Protein AF-A0A0V0YA41-F1 (afdb_monomer_lite)

Radius of gyration: 47.02 Å; chains: 1; bounding box: 119×100×136 Å

Secondary structure (DSSP, 8-state):
----SSHHHHHHHHHHHHHHHHH---HHHHHHHHHHHHHHHHHHHHHHHHHHHHHHHHHHHHHHT---GGGGHHHHHHHHHHHHHHHHHHHHHTT--TT--S-------HHHHHHHHHHHHHHHHHHHHHHHHHHHHHHHHHHHHHHHHHHHHHHHHHHHHHHHHHHHHHHHHHHHHHHHHHHHHHHHHHHHHHHHHHHHHHHHHHHHHHHHHHHHHHHHHHHHTT-HHHHHHHHHHHHHHHHHHHHHHHHHHHHHHTS-GGGHHHHHHHHHHHHHHHHHHHHHHHHHHHHTTTTTS--SSSGGGSS-S-GGGS-HHHHHHHHHHHHHHHHHTT--SS-S-----S-HHHHHHHHTTPPTT-B-S--EEEEEEEEEEEESSTTEEEEEEEETTEEEEEEEEGGG-TT-HHHHHHHHHH--TT-EEEEEEEEEE-TT--EEEEEEEEEEEE---SPPPPTTT-S--HHHHHHTHHHHHHH-HHHHHHHHHHHHHHHHHHHHHHHTTPEE----SEESS--SSSSPPPEEEEGGGTEEEEE-S-SHHHHHHHHHTT-SEEEEEEEEE--S---SS--SEEEEEEEEETT--HHHHHHHHHHHHHHHHHHHHSSSEEEE-TT-TTSPPEEEE-PSSPPP--HHHHHHHHHTSPPP-TTTS---S------

pLDDT: mean 74.36, std 21.96, range [25.69, 98.69]

Sequence (667 aa):
MDYCSVDFKIQITLGRLADEKLKIGNRESLNELLCQKIRALRQENVKLKLQLEEAEEQIEQLKKEKFDLQSLTPFRKVTGQLIRENLDLRKELMGITPENRQTSAPLKCCQCVQFMKQKDRQALYYAKKLAEAKRRESEYELALNCTRAEAQDLQTKLNEMEANYVKKMECIKNRASVLENRNKRMERFRQLSIKGIETDIGFLRNKLFEIEKRSINELSRLISESNKGIAEKELARLNDECENVSKDIAKLKELNSRIPIDFKHAARNALKRQLKLEKKLKEKAEKAEISAAHSALATVENDKKNLKKADDAVDPTEYYSLRLAAVKQLRENGFEPYPHKFEVTISLTDFIEKYNSVKCEEVSNETVCVAGRIHSKREAGQKLIFYDLRAEGTRLQIMANGKFYKKGEAEFLRINESVRRGDIVGCTGHPSRTKKGELSIIPTEMVLLTPCLHMLPHLHYGLKNQETRYRMRYLDLIINNNVRSIFIRRAQILNYIRKYLDSIGFLEVETPMMNMIPGGATAKPFVTHHNELDRDLYMRVAPELYLKMLIVGGIDRVYEIGRNFRNEGIDLTHNPEFTMCEFYMAYADYNDLMKITEDLLSGMVKHLFGSYLVTYHPNGPEGEAVTIDFTPPYRKISMYFELEKKLNVKLPPPKELKIGAFLTIYV

InterPro domains:
  IPR004364 Aminoacyl-tRNA synthetase, class II (D/K/N) [PF00152] (465-645)
  IPR004365 OB-fold nucleic acid binding domain, AA-tRNA synthetase-type [PF01336] (368-449)
  IPR006195 Aminoacyl-tRNA synthetase, class II [PS50862] (493-661)
  IPR012340 Nucleic acid-binding, OB-fold [G3DSA:2.40.50.140] (308-460)
  IPR012340 Nucleic acid-binding, OB-fold [SSF50249] (314-457)
  IPR018149 Lysyl-tRNA synthetase, class II, C-terminal [PR00982] (502-512)
  IPR018149 Lysyl-tRNA synthetase, class II, C-terminal [PR00982] (518-534)
  IPR018149 Lysyl-tRNA synthetase, class II, C-terminal [PR00982] (547-560)
  IPR018149 Lysyl-tRNA synthetase, class II, C-terminal [PR00982] (565-582)
  IPR044136 Lysine-tRNA ligase, class II, N-terminal [cd04322] (367-477)
  IPR045864 Class II Aminoacyl-tRNA synthetase/Biotinyl protein ligase (BPL) and lipoyl protein ligase (LPL) [G3DSA:3.30.930.10] (461-661)
  IPR045864 Class II Aminoacyl-tRNA synthetase/Biotinyl protein ligase (BPL) and lipoyl protein ligase (LPL) [SSF55681] (465-652)

Organism: Trichinella pseudospiralis (NCBI:txid6337)

Foldseek 3Di:
DDPDDPVPVVVVVVVVVVVVCVVDVDPVVVVVVVVVVVVVLVVVLVVLVVVLVVLVVVLVVLVVVQDDVVVCVVLVVLLVVLVVVLVVLVCVQVVDDPPDPDDDDRPPDVVSVVVSVVSVVVSVVSVVVVVVVVVVNVVSVVVSVVSVVVSVVSVVVSVVSVVVVVVVVVVVVVVVVVVVVVVVVVVVVVVVVVVVLVVVLVVLVVVLVVLVVCLVVVLVVCVVVPPPVVNVVVNVVSVVVNVVSVVVSVVSVVVVVPDDPVPVVCPVVVVVVVVVVVVVVVVVVVVVVVVVVVVPDDPDPPPPPPPPDDPPVDDQVRLLVVLVVLQVVCVVVVHHLADPDDDFPDEPVVVCVVCVPADEQDWDPDKGKYKAFFADWADPDLFWIWTWGDDPLDTAIATEGQVLAQVGNVLSNVVSVSDDHGFIKMFIAIWHAYNVRGTHGYGNDMGGNHDDSGDQDDLVVFPDDPVCCVVPVVSNVSRPSVVVVVVVLVVLLVVLVVVLLVVVPADEDDDDQWALDEDDDDAAWDWDADVVVRDITTGHQDCVVVQVVVVVVVRQKYKYFDKHAGPDDDDPPDDRIDTDIDMHHPPDDVVVVLVSCLCSQQVSCCVSPVAQWDWDAPPDPVHDIDIDGSHDDDDDDDPQVVVCVVVVHHDDPPVPPPPPPPPDDDD

Structure (mmCIF, N/CA/C/O backbone):
data_AF-A0A0V0YA41-F1
#
_entry.id   AF-A0A0V0YA41-F1
#
loop_
_atom_site.group_PDB
_atom_site.id
_atom_site.type_symbol
_atom_site.label_atom_id
_atom_site.label_alt_id
_atom_site.label_comp_id
_atom_site.label_asym_id
_atom_site.label_entity_id
_atom_site.label_seq_id
_atom_site.pdbx_PDB_ins_code
_atom_site.Cartn_x
_atom_site.Cartn_y
_atom_site.Cartn_z
_atom_site.occupancy
_atom_site.B_iso_or_equiv
_atom_site.auth_seq_id
_atom_site.auth_comp_id
_atom_site.auth_asym_id
_atom_site.auth_atom_id
_atom_site.pdbx_PDB_model_num
ATOM 1 N N . MET A 1 1 ? 41.100 51.925 28.794 1.00 34.69 1 MET A N 1
ATOM 2 C CA . MET A 1 1 ? 40.468 51.903 27.461 1.00 34.69 1 MET A CA 1
ATOM 3 C C . MET A 1 1 ? 40.466 50.437 27.055 1.00 34.69 1 MET A C 1
ATOM 5 O O . MET A 1 1 ? 41.544 49.900 26.892 1.00 34.69 1 MET A O 1
ATOM 9 N N . ASP A 1 2 ? 39.397 49.651 27.130 1.00 26.72 2 ASP A N 1
ATOM 10 C CA . ASP A 1 2 ? 37.971 49.950 27.050 1.00 26.72 2 ASP A CA 1
ATOM 11 C C . ASP A 1 2 ? 37.170 49.038 27.990 1.00 26.72 2 ASP A C 1
ATOM 13 O O . ASP A 1 2 ? 37.201 47.818 27.874 1.00 26.72 2 ASP A O 1
ATOM 17 N N . TYR A 1 3 ? 36.431 49.651 28.914 1.00 25.69 3 TYR A N 1
ATOM 18 C CA . TYR A 1 3 ? 35.472 49.006 29.822 1.00 25.69 3 TYR A CA 1
ATOM 19 C C . TYR A 1 3 ? 34.038 49.439 29.460 1.00 25.69 3 TYR A C 1
ATOM 21 O O . TYR A 1 3 ? 33.232 49.737 30.330 1.00 25.69 3 TYR A O 1
ATOM 29 N N . CYS A 1 4 ? 33.727 49.545 28.159 1.00 26.52 4 CYS A N 1
ATOM 30 C CA . CYS A 1 4 ? 32.468 50.151 27.698 1.00 26.52 4 CYS A CA 1
ATOM 31 C C . CYS A 1 4 ? 31.662 49.325 26.673 1.00 26.52 4 CYS A C 1
ATOM 33 O O . CYS A 1 4 ? 30.654 49.806 26.167 1.00 26.52 4 CYS A O 1
ATOM 35 N N . SER A 1 5 ? 32.035 48.076 26.356 1.00 29.47 5 SER A N 1
ATOM 36 C CA . SER A 1 5 ? 31.323 47.283 25.327 1.00 29.47 5 SER A CA 1
ATOM 37 C C . SER A 1 5 ? 30.515 46.082 25.846 1.00 29.47 5 SER A C 1
ATOM 39 O O . SER A 1 5 ? 29.786 45.462 25.069 1.00 29.47 5 SER A O 1
ATOM 41 N N . VAL A 1 6 ? 30.557 45.779 27.151 1.00 29.59 6 VAL A N 1
ATOM 42 C CA . VAL A 1 6 ? 29.780 44.672 27.758 1.00 29.59 6 VAL A CA 1
ATOM 43 C C . VAL A 1 6 ? 28.449 45.148 28.365 1.00 29.59 6 VAL A C 1
ATOM 45 O O . VAL A 1 6 ? 27.491 44.375 28.420 1.00 29.59 6 VAL A O 1
ATOM 48 N N . ASP A 1 7 ? 28.314 46.435 28.692 1.00 29.77 7 ASP A N 1
ATOM 49 C CA . ASP A 1 7 ? 27.080 46.975 29.283 1.00 29.77 7 ASP A CA 1
ATOM 50 C C . ASP A 1 7 ? 25.951 47.221 28.267 1.00 29.77 7 ASP A C 1
ATOM 52 O O . ASP A 1 7 ? 24.771 47.138 28.614 1.00 29.77 7 ASP A O 1
ATOM 56 N N . PHE A 1 8 ? 26.265 47.406 26.979 1.00 27.91 8 PHE A N 1
ATOM 57 C CA . PHE A 1 8 ? 25.248 47.762 25.981 1.00 27.91 8 PHE A CA 1
ATOM 58 C C . PHE A 1 8 ? 24.408 46.559 25.501 1.00 27.91 8 PHE A C 1
ATOM 60 O O . PHE A 1 8 ? 23.205 46.679 25.273 1.00 27.91 8 PHE A O 1
ATOM 67 N N . LYS A 1 9 ? 24.987 45.348 25.423 1.00 33.09 9 LYS A N 1
ATOM 68 C CA . LYS A 1 9 ? 24.228 44.121 25.080 1.00 33.09 9 LYS A CA 1
ATOM 69 C C . LYS A 1 9 ? 23.417 43.575 26.261 1.00 33.09 9 LYS A C 1
ATOM 71 O O . LYS A 1 9 ? 22.343 43.002 26.055 1.00 33.09 9 LYS A O 1
ATOM 76 N N . ILE A 1 10 ? 23.876 43.798 27.493 1.00 33.25 10 ILE A N 1
ATOM 77 C CA . ILE A 1 10 ? 23.133 43.436 28.705 1.00 33.25 10 ILE A CA 1
ATOM 78 C C . ILE A 1 10 ? 21.954 44.401 28.913 1.00 33.25 10 ILE A C 1
ATOM 80 O O . ILE A 1 10 ? 20.855 43.935 29.210 1.00 33.25 10 ILE A O 1
ATOM 84 N N . GLN A 1 11 ? 22.103 45.701 28.624 1.00 31.00 11 GLN A N 1
ATOM 85 C CA . GLN A 1 11 ? 20.981 46.651 28.658 1.00 31.00 11 GLN A CA 1
ATOM 86 C C . GLN A 1 11 ? 19.920 46.399 27.574 1.00 31.00 11 GLN A C 1
ATOM 88 O O . GLN A 1 11 ? 18.734 46.483 27.879 1.00 31.00 11 GLN A O 1
ATOM 93 N N . ILE A 1 12 ? 20.291 45.995 26.352 1.00 34.47 12 ILE A N 1
ATOM 94 C CA . ILE A 1 12 ? 19.308 45.677 25.292 1.00 34.47 12 ILE A CA 1
ATOM 95 C C . ILE A 1 12 ? 18.515 44.392 25.611 1.00 34.47 12 ILE A C 1
ATOM 97 O O . ILE A 1 12 ? 17.331 44.282 25.283 1.00 34.47 12 ILE A O 1
ATOM 101 N N . THR A 1 13 ? 19.126 43.433 26.317 1.00 36.47 13 THR A N 1
ATOM 102 C CA . THR A 1 13 ? 18.449 42.193 26.745 1.00 36.47 13 THR A CA 1
ATOM 103 C C . THR A 1 13 ? 17.609 42.404 28.015 1.00 36.47 13 THR A C 1
ATOM 105 O O . THR A 1 13 ? 16.529 41.827 28.148 1.00 36.47 13 THR A O 1
ATOM 108 N N . LEU A 1 14 ? 18.057 43.275 28.929 1.00 33.66 14 LEU A N 1
ATOM 109 C CA . LEU A 1 14 ? 17.299 43.688 30.117 1.00 33.66 14 LEU A CA 1
ATOM 110 C C . LEU A 1 14 ? 16.127 44.618 29.771 1.00 33.66 14 LEU A C 1
ATOM 112 O O . LEU A 1 14 ? 15.085 44.507 30.411 1.00 33.66 14 LEU A O 1
ATOM 116 N N . GLY A 1 15 ? 16.255 45.458 28.739 1.00 30.28 15 GLY A N 1
ATOM 117 C CA . GLY A 1 15 ? 15.174 46.295 28.210 1.00 30.28 15 GLY A CA 1
ATOM 118 C C . GLY A 1 15 ? 14.044 45.466 27.597 1.00 30.28 15 GLY A C 1
ATOM 119 O O . GLY A 1 15 ? 12.889 45.644 27.966 1.00 30.28 15 GLY A O 1
ATOM 120 N N . ARG A 1 16 ? 14.368 44.453 26.779 1.00 35.66 16 ARG A N 1
ATOM 121 C CA . ARG A 1 16 ? 13.353 43.560 26.182 1.00 35.66 16 ARG A CA 1
ATOM 122 C C . ARG A 1 16 ? 12.605 42.697 27.209 1.00 35.66 16 ARG A C 1
ATOM 124 O O . ARG A 1 16 ? 11.413 42.463 27.047 1.00 35.66 16 ARG A O 1
ATOM 131 N N . LEU A 1 17 ? 13.265 42.269 28.290 1.00 36.50 17 LEU A N 1
ATOM 132 C CA . LEU A 1 17 ? 12.622 41.533 29.394 1.00 36.50 17 LEU A CA 1
ATOM 133 C C . LEU A 1 17 ? 11.862 42.447 30.374 1.00 36.50 17 LEU A C 1
ATOM 135 O O . LEU A 1 17 ? 10.937 41.990 31.050 1.00 36.50 17 LEU A O 1
ATOM 139 N N . ALA A 1 18 ? 12.239 43.725 30.478 1.00 33.41 18 ALA A N 1
ATOM 140 C CA . ALA A 1 18 ? 11.488 44.727 31.232 1.00 33.41 18 ALA A CA 1
ATOM 141 C C . ALA A 1 18 ? 10.208 45.150 30.486 1.00 33.41 18 ALA A C 1
ATOM 143 O O . ALA A 1 18 ? 9.159 45.268 31.122 1.00 33.41 18 ALA A O 1
ATOM 144 N N . ASP A 1 19 ? 10.262 45.249 29.154 1.00 32.47 19 ASP A N 1
ATOM 145 C CA . ASP A 1 19 ? 9.094 45.498 28.299 1.00 32.47 19 ASP A CA 1
ATOM 146 C C . ASP A 1 19 ? 8.100 44.321 28.303 1.00 32.47 19 ASP A C 1
ATOM 148 O O . ASP A 1 19 ? 6.885 44.532 28.311 1.00 32.47 19 ASP A O 1
ATOM 152 N N . GLU A 1 20 ? 8.573 43.072 28.399 1.00 36.75 20 GLU A N 1
ATOM 153 C CA . GLU A 1 20 ? 7.692 41.907 28.604 1.00 36.75 20 GLU A CA 1
ATOM 154 C C . GLU A 1 20 ? 7.075 41.865 30.012 1.00 36.75 20 GLU A C 1
ATOM 156 O O . GLU A 1 20 ? 5.927 41.449 30.174 1.00 36.75 20 GLU A O 1
ATOM 161 N N . LYS A 1 21 ? 7.778 42.366 31.036 1.00 35.78 21 LYS A N 1
ATOM 162 C CA . LYS A 1 21 ? 7.230 42.513 32.397 1.00 35.78 21 LYS A CA 1
ATOM 163 C C . LYS A 1 21 ? 6.128 43.566 32.498 1.00 35.78 21 LYS A C 1
ATOM 165 O O . LYS A 1 21 ? 5.247 43.420 33.342 1.00 35.78 21 LYS A O 1
ATOM 170 N N . LEU A 1 22 ? 6.169 44.603 31.662 1.00 35.28 22 LEU A N 1
ATOM 171 C CA . LEU A 1 22 ? 5.091 45.590 31.548 1.00 35.28 22 LEU A CA 1
ATOM 172 C C . LEU A 1 22 ? 3.877 45.044 30.779 1.00 35.28 22 LEU A C 1
ATOM 174 O O . LEU A 1 22 ? 2.772 45.544 30.973 1.00 35.28 22 LEU A O 1
ATOM 178 N N . LYS A 1 23 ? 4.048 43.990 29.969 1.00 39.25 23 LYS A N 1
ATOM 179 C CA . LYS A 1 23 ? 2.952 43.338 29.231 1.00 39.25 23 LYS A CA 1
ATOM 180 C C . LYS A 1 23 ? 2.323 42.139 29.937 1.00 39.25 23 LYS A C 1
ATOM 182 O O . LYS A 1 23 ? 1.181 41.811 29.631 1.00 39.25 23 LYS A O 1
ATOM 187 N N . ILE A 1 24 ? 3.009 41.491 30.878 1.00 39.09 24 ILE A N 1
ATOM 188 C CA . ILE A 1 24 ? 2.498 40.271 31.516 1.00 39.09 24 ILE A CA 1
ATOM 189 C C . ILE A 1 24 ? 2.469 40.444 33.035 1.00 39.09 24 ILE A C 1
ATOM 191 O O . ILE A 1 24 ? 3.387 40.077 33.767 1.00 39.09 24 ILE A O 1
ATOM 195 N N . GLY A 1 25 ? 1.370 41.022 33.519 1.00 33.28 25 GLY A N 1
ATOM 196 C CA . GLY A 1 25 ? 1.128 41.349 34.925 1.00 33.28 25 GLY A CA 1
ATOM 197 C C . GLY A 1 25 ? 0.886 40.158 35.861 1.00 33.28 25 GLY A C 1
ATOM 198 O O . GLY A 1 25 ? 0.165 40.327 36.840 1.00 33.28 25 GLY A O 1
ATOM 199 N N . ASN A 1 26 ? 1.437 38.961 35.604 1.00 40.50 26 ASN A N 1
ATOM 200 C CA . ASN A 1 26 ? 1.120 37.787 36.424 1.00 40.50 26 ASN A CA 1
ATOM 201 C C . ASN A 1 26 ? 2.298 36.824 36.684 1.00 40.50 26 ASN A C 1
ATOM 203 O O . ASN A 1 26 ? 3.020 36.424 35.769 1.00 40.50 26 ASN A O 1
ATOM 207 N N . ARG A 1 27 ? 2.460 36.425 37.959 1.00 41.03 27 ARG A N 1
ATOM 208 C CA . ARG A 1 27 ? 3.535 35.563 38.515 1.00 41.03 27 ARG A CA 1
ATOM 209 C C . ARG A 1 27 ? 3.571 34.159 37.890 1.00 41.03 27 ARG A C 1
ATOM 211 O O . ARG A 1 27 ? 4.631 33.538 37.861 1.00 41.03 27 ARG A O 1
ATOM 218 N N . GLU A 1 28 ? 2.430 33.682 37.399 1.00 39.75 28 GLU A N 1
ATOM 219 C CA . GLU A 1 28 ? 2.264 32.365 36.770 1.00 39.75 28 GLU A CA 1
ATOM 220 C C . GLU A 1 28 ? 2.988 32.272 35.416 1.00 39.75 28 GLU A C 1
ATOM 222 O O . GLU A 1 28 ? 3.655 31.274 35.150 1.00 39.75 28 GLU A O 1
ATOM 227 N N . SER A 1 29 ? 3.002 33.357 34.634 1.00 44.31 29 SER A N 1
ATOM 228 C CA . SER A 1 29 ? 3.603 33.386 33.289 1.00 44.31 29 SER A CA 1
ATOM 229 C C . SER A 1 29 ? 5.130 33.214 33.272 1.00 44.31 29 SER A C 1
ATOM 231 O O . SER A 1 29 ? 5.690 32.596 32.368 1.00 44.31 29 SER A O 1
ATOM 233 N N . LEU A 1 30 ? 5.830 33.724 34.294 1.00 42.25 30 LEU A N 1
ATOM 234 C CA . LEU A 1 30 ? 7.291 33.650 34.377 1.00 42.25 30 LEU A CA 1
ATOM 235 C C . LEU A 1 30 ? 7.763 32.244 34.772 1.00 42.25 30 LEU A C 1
ATOM 237 O O . LEU A 1 30 ? 8.786 31.773 34.275 1.00 42.25 30 LEU A O 1
ATOM 241 N N . ASN A 1 31 ? 7.015 31.570 35.651 1.00 45.62 31 ASN A N 1
ATOM 242 C CA . ASN A 1 31 ? 7.282 30.181 36.024 1.00 45.62 31 ASN A CA 1
ATOM 243 C C . ASN A 1 31 ? 7.004 29.239 34.850 1.00 45.62 31 ASN A C 1
ATOM 245 O O . ASN A 1 31 ? 7.781 28.317 34.612 1.00 45.62 31 ASN A O 1
ATOM 249 N N . GLU A 1 32 ? 5.956 29.508 34.074 1.00 47.25 32 GLU A N 1
ATOM 250 C CA . GLU A 1 32 ? 5.612 28.731 32.886 1.00 47.25 32 GLU A CA 1
ATOM 251 C C . GLU A 1 32 ? 6.682 28.854 31.787 1.00 47.25 32 GLU A C 1
ATOM 253 O O . GLU A 1 32 ? 7.162 27.840 31.273 1.00 47.25 32 GLU A O 1
ATOM 258 N N . LEU A 1 33 ? 7.174 30.071 31.525 1.00 47.62 33 LEU A N 1
ATOM 259 C CA . LEU A 1 33 ? 8.280 30.317 30.593 1.00 47.62 33 LEU A CA 1
ATOM 260 C C . LEU A 1 33 ? 9.597 29.655 31.049 1.00 47.62 33 LEU A C 1
ATOM 262 O O . LEU A 1 33 ? 10.365 29.137 30.232 1.00 47.62 33 LEU A O 1
ATOM 266 N N . LEU A 1 34 ? 9.869 29.643 32.359 1.00 46.78 34 LEU A N 1
ATOM 267 C CA . LEU A 1 34 ? 11.039 28.971 32.932 1.00 46.78 34 LEU A CA 1
ATOM 268 C C . LEU A 1 34 ? 10.929 27.443 32.790 1.00 46.78 34 LEU A C 1
ATOM 270 O O . LEU A 1 34 ? 11.893 26.790 32.385 1.00 46.78 34 LEU A O 1
ATOM 274 N N . CYS A 1 35 ? 9.751 26.875 33.060 1.00 47.72 35 CYS A N 1
ATOM 275 C CA . CYS A 1 35 ? 9.469 25.452 32.880 1.00 47.72 35 CYS A CA 1
ATOM 276 C C . CYS A 1 35 ? 9.589 25.018 31.413 1.00 47.72 35 CYS A C 1
ATOM 278 O O . CYS A 1 35 ? 10.159 23.961 31.145 1.00 47.72 35 CYS A O 1
ATOM 280 N N . GLN A 1 36 ? 9.127 25.835 30.462 1.00 50.91 36 GLN A N 1
ATOM 281 C CA . GLN A 1 36 ? 9.287 25.577 29.026 1.00 50.91 36 GLN A CA 1
ATOM 282 C C . GLN A 1 36 ? 10.766 25.546 28.610 1.00 50.91 36 GLN A C 1
ATOM 284 O O . GLN A 1 36 ? 11.199 24.600 27.952 1.00 50.91 36 GLN A O 1
ATOM 289 N N . LYS A 1 37 ? 11.578 26.512 29.065 1.00 48.31 37 LYS A N 1
ATOM 290 C CA . LYS A 1 37 ? 13.025 26.533 28.777 1.00 48.31 37 LYS A CA 1
ATOM 291 C C . LYS A 1 37 ? 13.777 25.355 29.407 1.00 48.31 37 LYS A C 1
ATOM 293 O O . LYS A 1 37 ? 14.684 24.814 28.783 1.00 48.31 37 LYS A O 1
ATOM 298 N N . ILE A 1 38 ? 13.393 24.925 30.613 1.00 48.25 38 ILE A N 1
ATOM 299 C CA . ILE A 1 38 ? 13.968 23.734 31.267 1.00 48.25 38 ILE A CA 1
ATOM 300 C C . ILE A 1 38 ? 13.606 22.452 30.500 1.00 48.25 38 ILE A C 1
ATOM 302 O O . ILE A 1 38 ? 14.456 21.576 30.354 1.00 48.25 38 ILE A O 1
ATOM 306 N N . ARG A 1 39 ? 12.375 22.335 29.983 1.00 50.62 39 ARG A N 1
ATOM 307 C CA . ARG A 1 39 ? 11.955 21.190 29.154 1.00 50.62 39 ARG A CA 1
ATOM 308 C C . ARG A 1 39 ? 12.732 21.119 27.838 1.00 50.62 39 ARG A C 1
ATOM 310 O O . ARG A 1 39 ? 13.219 20.044 27.507 1.00 50.62 39 ARG A O 1
ATOM 317 N N . ALA A 1 40 ? 12.913 22.248 27.153 1.00 50.22 40 ALA A N 1
ATOM 318 C CA . ALA A 1 40 ? 13.685 22.314 25.910 1.00 50.22 40 ALA A CA 1
ATOM 319 C C . ALA A 1 40 ? 15.151 21.881 26.112 1.00 50.22 40 ALA A C 1
ATOM 321 O O . ALA A 1 40 ? 15.649 21.032 25.379 1.00 50.22 40 ALA A O 1
ATOM 322 N N . LEU A 1 41 ? 15.809 22.372 27.171 1.00 48.19 41 LEU A N 1
ATOM 323 C CA . LEU A 1 41 ? 17.185 21.974 27.506 1.00 48.19 41 LEU A CA 1
ATOM 324 C C . LEU A 1 41 ? 17.306 20.480 27.851 1.00 48.19 41 LEU A C 1
ATOM 326 O O . LEU A 1 41 ? 18.306 19.852 27.523 1.00 48.19 41 LEU A O 1
ATOM 330 N N . ARG A 1 42 ? 16.291 19.888 28.498 1.00 49.59 42 ARG A N 1
ATOM 331 C CA . ARG A 1 42 ? 16.268 18.441 28.782 1.00 49.59 42 ARG A CA 1
ATOM 332 C C . ARG A 1 42 ? 16.132 17.605 27.511 1.00 49.59 42 ARG A C 1
ATOM 334 O O . ARG A 1 42 ? 16.796 16.583 27.402 1.00 49.59 42 ARG A O 1
ATOM 341 N N . GLN A 1 43 ? 15.296 18.034 26.568 1.00 52.56 43 GLN A N 1
ATOM 342 C CA . GLN A 1 43 ? 15.122 17.346 25.284 1.00 52.56 43 GLN A CA 1
ATOM 343 C C . GLN A 1 43 ? 16.411 17.363 24.454 1.00 52.56 43 GLN A C 1
ATOM 345 O O . GLN A 1 43 ? 16.786 16.345 23.880 1.00 52.56 43 GLN A O 1
ATOM 350 N N . GLU A 1 44 ? 17.118 18.493 24.438 1.00 49.59 44 GLU A N 1
ATOM 351 C CA . GLU A 1 44 ? 18.394 18.632 23.731 1.00 49.59 44 GLU A CA 1
ATOM 352 C C . GLU A 1 44 ? 19.497 17.745 24.337 1.00 49.59 44 GLU A C 1
ATOM 354 O O . GLU A 1 44 ? 20.245 17.099 23.608 1.00 49.59 44 GLU A O 1
ATOM 359 N N . ASN A 1 45 ? 19.537 17.629 25.668 1.00 46.84 45 ASN A N 1
ATOM 360 C CA . ASN A 1 45 ? 20.491 16.774 26.378 1.00 46.84 45 ASN A CA 1
ATOM 361 C C . ASN A 1 45 ? 20.243 15.273 26.111 1.00 46.84 45 ASN A C 1
ATOM 363 O O . ASN A 1 45 ? 21.182 14.525 25.860 1.00 46.84 45 ASN A O 1
ATOM 367 N N . VAL A 1 46 ? 18.975 14.842 26.077 1.00 54.09 46 VAL A N 1
ATOM 368 C CA . VAL A 1 46 ? 18.605 13.463 25.698 1.00 54.09 46 VAL A CA 1
ATOM 369 C C . VAL A 1 46 ? 19.029 13.150 24.260 1.00 54.09 46 VAL A C 1
ATOM 371 O O . VAL A 1 46 ? 19.548 12.069 23.999 1.00 54.09 46 VAL A O 1
ATOM 374 N N . LYS A 1 47 ? 18.863 14.104 23.336 1.00 56.25 47 LYS A N 1
ATOM 375 C CA . LYS A 1 47 ? 19.272 13.938 21.936 1.00 56.25 47 LYS A CA 1
ATOM 376 C C . LYS A 1 47 ? 20.785 13.740 21.794 1.00 56.25 47 LYS A C 1
ATOM 378 O O . LYS A 1 47 ? 21.198 12.842 21.073 1.00 56.25 47 LYS A O 1
ATOM 383 N N . LEU A 1 48 ? 21.598 14.540 22.487 1.00 47.59 48 LEU A N 1
ATOM 384 C CA . LEU A 1 48 ? 23.060 14.401 22.440 1.00 47.59 48 LEU A CA 1
ATOM 385 C C . LEU A 1 48 ? 23.551 13.088 23.064 1.00 47.59 48 LEU A C 1
ATOM 387 O O . LEU A 1 48 ? 24.503 12.511 22.552 1.00 47.59 48 LEU A O 1
ATOM 391 N N . LYS A 1 49 ? 22.898 12.598 24.127 1.00 48.84 49 LYS A N 1
ATOM 392 C CA . LYS A 1 49 ? 23.236 11.300 24.738 1.00 48.84 49 LYS A CA 1
ATOM 393 C C . LYS A 1 49 ? 22.996 10.131 23.788 1.00 48.84 49 LYS A C 1
ATOM 395 O O . LYS A 1 49 ? 23.875 9.295 23.650 1.00 48.84 49 LYS A O 1
ATOM 400 N N . LEU A 1 50 ? 21.865 10.129 23.082 1.00 61.12 50 LEU A N 1
ATOM 401 C CA . LEU A 1 50 ? 21.574 9.112 22.065 1.00 61.12 50 LEU A CA 1
ATOM 402 C C . LEU A 1 50 ? 22.601 9.131 20.925 1.00 61.12 50 LEU A C 1
ATOM 404 O O . LEU A 1 50 ? 23.087 8.085 20.521 1.00 61.12 50 LEU A O 1
ATOM 408 N N . GLN A 1 51 ? 22.982 10.319 20.444 1.00 55.22 51 GLN A N 1
ATOM 409 C CA . GLN A 1 51 ? 23.998 10.448 19.390 1.00 55.22 51 GLN A CA 1
ATOM 410 C C . GLN A 1 51 ? 25.387 9.970 19.839 1.00 55.22 51 GLN A C 1
ATOM 412 O O . GLN A 1 51 ? 26.150 9.455 19.027 1.00 55.22 51 GLN A O 1
ATOM 417 N N . LEU A 1 52 ? 25.721 10.144 21.121 1.00 52.22 52 LEU A N 1
ATOM 418 C CA . LEU A 1 52 ? 26.962 9.633 21.697 1.00 52.22 52 LEU A CA 1
ATOM 419 C C . LEU A 1 52 ? 26.933 8.102 21.828 1.00 52.22 52 LEU A C 1
ATOM 421 O O . LEU A 1 52 ? 27.896 7.457 21.429 1.00 52.22 52 LEU A O 1
ATOM 425 N N . GLU A 1 53 ? 25.830 7.529 22.320 1.00 60.44 53 GLU A N 1
ATOM 426 C CA . GLU A 1 53 ? 25.642 6.072 22.413 1.00 60.44 53 GLU A CA 1
ATOM 427 C C . GLU A 1 53 ? 25.746 5.402 21.030 1.00 60.44 53 GLU A C 1
ATOM 429 O O . GLU A 1 53 ? 26.458 4.411 20.880 1.00 60.44 53 GLU A O 1
ATOM 434 N N . GLU A 1 54 ? 25.126 5.987 19.998 1.00 64.06 54 GLU A N 1
ATOM 435 C CA . GLU A 1 54 ? 25.232 5.515 18.608 1.00 64.06 54 GLU A CA 1
ATOM 436 C C . GLU A 1 54 ? 26.682 5.554 18.088 1.00 64.06 54 GLU A C 1
ATOM 438 O O . GLU A 1 54 ? 27.139 4.615 17.433 1.00 64.06 54 GLU A O 1
ATOM 443 N N . ALA A 1 55 ? 27.431 6.621 18.388 1.00 52.06 55 ALA A N 1
ATOM 444 C CA . ALA A 1 55 ? 28.831 6.744 17.982 1.00 52.06 55 ALA A CA 1
ATOM 445 C C . ALA A 1 55 ? 29.743 5.741 18.719 1.00 52.06 55 ALA A C 1
ATOM 447 O O . ALA A 1 55 ? 30.655 5.170 18.117 1.00 52.06 55 ALA A O 1
ATOM 448 N N . GLU A 1 56 ? 29.502 5.490 20.009 1.00 61.09 56 GLU A N 1
ATOM 449 C CA . GLU A 1 56 ? 30.236 4.492 20.799 1.00 61.09 56 GLU A CA 1
ATOM 450 C C . GLU A 1 56 ? 29.960 3.060 20.321 1.00 61.09 56 GLU A C 1
ATOM 452 O O . GLU A 1 56 ? 30.891 2.254 20.219 1.00 61.09 56 GLU A O 1
ATOM 457 N N . GLU A 1 57 ? 28.712 2.753 19.957 1.00 68.25 57 GLU A N 1
ATOM 458 C CA . GLU A 1 57 ? 28.328 1.463 19.382 1.00 68.25 57 GLU A CA 1
ATOM 459 C C . GLU A 1 57 ? 29.000 1.232 18.020 1.00 68.25 57 GLU A C 1
ATOM 461 O O . GLU A 1 57 ? 29.564 0.160 17.782 1.00 68.25 57 GLU A O 1
ATOM 466 N N . GLN A 1 58 ? 29.053 2.260 17.165 1.00 65.38 58 GLN A N 1
ATOM 467 C CA . GLN A 1 58 ? 29.794 2.217 15.900 1.00 65.38 58 GLN A CA 1
ATOM 468 C C . GLN A 1 58 ? 31.296 2.001 16.116 1.00 65.38 58 GLN A C 1
ATOM 470 O O . GLN A 1 58 ? 31.906 1.197 15.414 1.00 65.38 58 GLN A O 1
ATOM 475 N N . ILE A 1 59 ? 31.908 2.655 17.109 1.00 63.66 59 ILE A N 1
ATOM 476 C CA . ILE A 1 59 ? 33.317 2.425 17.463 1.00 63.66 59 ILE A CA 1
ATOM 477 C C . ILE A 1 59 ? 33.539 0.972 17.901 1.00 63.66 59 ILE A C 1
ATOM 479 O O . ILE A 1 59 ? 34.560 0.378 17.553 1.00 63.66 59 ILE A O 1
ATOM 483 N N . GLU A 1 60 ? 32.620 0.388 18.668 1.00 66.44 60 GLU A N 1
ATOM 484 C CA . GLU A 1 60 ? 32.744 -0.989 19.148 1.00 66.44 60 GLU A CA 1
ATOM 485 C C . GLU A 1 60 ? 32.531 -2.016 18.030 1.00 66.44 60 GLU A C 1
ATOM 487 O O . GLU A 1 60 ? 33.260 -3.008 17.948 1.00 66.44 60 GLU A O 1
ATOM 492 N N . GLN A 1 61 ? 31.601 -1.748 17.113 1.00 67.94 61 GLN A N 1
ATOM 493 C CA . GLN A 1 61 ? 31.440 -2.521 15.887 1.00 67.94 61 GLN A CA 1
ATOM 494 C C . GLN A 1 61 ? 32.708 -2.449 15.026 1.00 67.94 61 GLN A C 1
ATOM 496 O O . GLN A 1 61 ? 33.224 -3.487 14.608 1.00 67.94 61 GLN A O 1
ATOM 501 N N . LEU A 1 62 ? 33.284 -1.251 14.875 1.00 62.09 62 LEU A N 1
ATOM 502 C CA . LEU A 1 62 ? 34.528 -1.069 14.139 1.00 62.09 62 LEU A CA 1
ATOM 503 C C . LEU A 1 62 ? 35.753 -1.694 14.860 1.00 62.09 62 LEU A C 1
ATOM 505 O O . LEU A 1 62 ? 36.773 -2.042 14.278 1.00 62.09 62 LEU A O 1
ATOM 509 N N . LYS A 1 63 ? 35.725 -1.894 16.175 1.00 64.31 63 LYS A N 1
ATOM 510 C CA . LYS A 1 63 ? 36.792 -2.680 16.822 1.00 64.31 63 LYS A CA 1
ATOM 511 C C . LYS A 1 63 ? 36.657 -4.172 16.535 1.00 64.31 63 LYS A C 1
ATOM 513 O O . LYS A 1 63 ? 37.679 -4.837 16.388 1.00 64.31 63 LYS A O 1
ATOM 518 N N . LYS A 1 64 ? 35.428 -4.692 16.467 1.00 64.69 64 LYS A N 1
ATOM 519 C CA . LYS A 1 64 ? 35.145 -6.115 16.203 1.00 64.69 64 LYS A CA 1
ATOM 520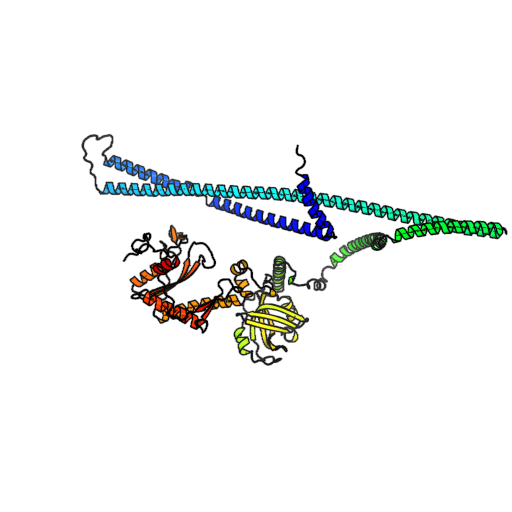 C C . LYS A 1 64 ? 35.447 -6.515 14.762 1.00 64.69 64 LYS A C 1
ATOM 522 O O . LYS A 1 64 ? 35.899 -7.626 14.518 1.00 64.69 64 LYS A O 1
ATOM 527 N N . GLU A 1 65 ? 35.220 -5.602 13.828 1.00 58.34 65 GLU A N 1
ATOM 528 C CA . GLU A 1 65 ? 35.527 -5.767 12.405 1.00 58.34 65 GLU A CA 1
ATOM 529 C C . GLU A 1 65 ? 37.023 -5.572 12.081 1.00 58.34 65 GLU A C 1
ATOM 531 O O . GLU A 1 65 ? 37.441 -5.845 10.953 1.00 58.34 65 GLU A O 1
ATOM 536 N N . LYS A 1 66 ? 37.850 -5.141 13.051 1.00 54.78 66 LYS A N 1
ATOM 537 C CA . LYS A 1 66 ? 39.299 -5.004 12.869 1.00 54.78 66 LYS A CA 1
ATOM 538 C C . LYS A 1 66 ? 39.907 -6.355 12.474 1.00 54.78 66 LYS A C 1
ATOM 540 O O . LYS A 1 66 ? 40.084 -7.254 13.290 1.00 54.78 66 LYS A O 1
ATOM 545 N N . PHE A 1 67 ? 40.231 -6.449 11.190 1.00 53.69 67 PHE A N 1
ATOM 546 C CA . PHE A 1 67 ? 40.784 -7.609 10.504 1.00 53.69 67 PHE A CA 1
ATOM 547 C C . PHE A 1 67 ? 42.037 -8.141 11.219 1.00 53.69 67 PHE A C 1
ATOM 549 O O . PHE A 1 67 ? 42.999 -7.403 11.447 1.00 53.69 67 PHE A O 1
ATOM 556 N N . ASP A 1 68 ? 42.041 -9.428 11.569 1.00 50.78 68 ASP A N 1
ATOM 557 C CA . ASP A 1 68 ? 43.161 -10.057 12.265 1.00 50.78 68 ASP A CA 1
ATOM 558 C C . ASP A 1 68 ? 44.348 -10.236 11.303 1.00 50.78 68 ASP A C 1
ATOM 560 O O . ASP A 1 68 ? 44.356 -11.115 10.437 1.00 50.78 68 ASP A O 1
ATOM 564 N N . LEU A 1 69 ? 45.372 -9.387 11.432 1.00 46.06 69 LEU A N 1
ATOM 565 C CA . LEU A 1 69 ? 46.618 -9.435 10.652 1.00 46.06 69 LEU A CA 1
ATOM 566 C C . LEU A 1 69 ? 47.316 -10.804 10.717 1.00 46.06 69 LEU A C 1
ATOM 568 O O . LEU A 1 69 ? 48.071 -11.148 9.800 1.00 46.06 69 LEU A O 1
ATOM 572 N N . GLN A 1 70 ? 47.057 -11.606 11.757 1.00 49.91 70 GLN A N 1
ATOM 573 C CA . GLN A 1 70 ? 47.593 -12.964 11.863 1.00 49.91 70 GLN A CA 1
ATOM 574 C C . GLN A 1 70 ? 47.063 -13.889 10.752 1.00 49.91 70 GLN A C 1
ATOM 576 O O . GLN A 1 70 ? 47.782 -14.796 10.317 1.00 49.91 70 GLN A O 1
ATOM 581 N N . SER A 1 71 ? 45.883 -13.601 10.193 1.00 53.50 71 SER A N 1
ATOM 582 C CA . SER A 1 71 ? 45.287 -14.342 9.070 1.00 53.50 71 SER A CA 1
ATOM 583 C C . SER A 1 71 ? 45.986 -14.105 7.719 1.00 53.50 71 SER A C 1
ATOM 585 O O . SER A 1 71 ? 45.848 -14.915 6.803 1.00 53.50 71 SER A O 1
ATOM 587 N N . LEU A 1 72 ? 46.800 -13.044 7.587 1.00 52.56 72 LEU A N 1
ATOM 588 C CA . LEU A 1 72 ? 47.548 -12.705 6.360 1.00 52.56 72 LEU A CA 1
ATOM 589 C C . LEU A 1 72 ? 48.979 -13.273 6.332 1.00 52.56 72 LEU A C 1
ATOM 591 O O . LEU A 1 72 ? 49.657 -13.250 5.297 1.00 52.56 72 LEU A O 1
ATOM 595 N N . THR A 1 73 ? 49.445 -13.826 7.454 1.00 54.97 73 THR A N 1
ATOM 596 C CA . THR A 1 73 ? 50.742 -14.511 7.584 1.00 54.97 73 THR A CA 1
ATOM 597 C C . THR A 1 73 ? 50.955 -15.633 6.550 1.00 54.97 73 THR A C 1
ATOM 599 O O . THR A 1 73 ? 52.058 -15.718 5.993 1.00 54.97 73 THR A O 1
ATOM 602 N N . PRO A 1 74 ? 49.940 -16.462 6.217 1.00 58.09 74 PRO A N 1
ATOM 603 C CA . PRO A 1 74 ? 50.038 -17.469 5.162 1.00 58.09 74 PRO A CA 1
ATOM 604 C C . PRO A 1 74 ? 50.296 -16.845 3.785 1.00 58.09 74 PRO A C 1
ATOM 606 O O . PRO A 1 74 ? 51.185 -17.302 3.074 1.00 58.09 74 PRO A O 1
ATOM 609 N N . PHE A 1 75 ? 49.619 -15.746 3.432 1.00 57.47 75 PHE A N 1
ATOM 610 C CA . PHE A 1 75 ? 49.782 -15.084 2.131 1.00 57.47 75 PHE A CA 1
ATOM 611 C C . PHE A 1 75 ? 51.183 -14.494 1.935 1.00 57.47 75 PHE A C 1
ATOM 613 O O . PHE A 1 75 ? 51.760 -14.620 0.852 1.00 57.47 75 PHE A O 1
ATOM 620 N N . ARG A 1 76 ? 51.784 -13.911 2.984 1.00 59.25 76 ARG A N 1
ATOM 621 C CA . ARG A 1 76 ? 53.194 -13.472 2.960 1.00 59.25 76 ARG A CA 1
ATOM 622 C C . ARG A 1 76 ? 54.156 -14.642 2.752 1.00 59.25 76 ARG A C 1
ATOM 624 O O . ARG A 1 76 ? 55.064 -14.535 1.927 1.00 59.25 76 ARG A O 1
ATOM 631 N N . LYS A 1 77 ? 53.955 -15.748 3.479 1.00 63.41 77 LYS A N 1
ATOM 632 C CA . LYS A 1 77 ? 54.783 -16.959 3.359 1.00 63.41 77 LYS A CA 1
ATOM 633 C C . LYS A 1 77 ? 54.676 -17.572 1.962 1.00 63.41 77 LYS A C 1
ATOM 635 O O . LYS A 1 77 ? 55.709 -17.812 1.347 1.00 63.41 77 LYS A O 1
ATOM 640 N N . VAL A 1 78 ? 53.458 -17.726 1.439 1.00 64.12 78 VAL A N 1
ATOM 641 C CA . VAL A 1 78 ? 53.175 -18.284 0.106 1.00 64.12 78 VAL A CA 1
ATOM 642 C C . VAL A 1 78 ? 53.746 -17.400 -1.003 1.00 64.12 78 VAL A C 1
ATOM 644 O O . VAL A 1 78 ? 54.421 -17.903 -1.895 1.00 64.12 78 VAL A O 1
ATOM 647 N N . THR A 1 79 ? 53.574 -16.076 -0.924 1.00 63.25 79 THR A N 1
ATOM 648 C CA . THR A 1 79 ? 54.137 -15.150 -1.924 1.00 63.25 79 THR A CA 1
ATOM 649 C C . THR A 1 79 ? 55.670 -15.203 -1.925 1.00 63.25 79 THR A C 1
ATOM 651 O O . THR A 1 79 ? 56.286 -15.307 -2.983 1.00 63.25 79 THR A O 1
ATOM 654 N N . GLY A 1 80 ? 56.305 -15.204 -0.747 1.00 64.50 80 GLY A N 1
ATOM 655 C CA . GLY A 1 80 ? 57.764 -15.311 -0.627 1.00 64.50 80 GLY A CA 1
ATOM 656 C C . GLY A 1 80 ? 58.326 -16.692 -0.989 1.00 64.50 80 GLY A C 1
ATOM 657 O O . GLY A 1 80 ? 59.474 -16.794 -1.419 1.00 64.50 80 GLY A O 1
ATOM 658 N N . GLN A 1 81 ? 57.546 -17.760 -0.820 1.00 70.69 81 GLN A N 1
ATOM 659 C CA . GLN A 1 81 ? 57.899 -19.108 -1.263 1.00 70.69 81 GLN A CA 1
ATOM 660 C C . GLN A 1 81 ? 57.838 -19.215 -2.791 1.00 70.69 81 GLN A C 1
ATOM 662 O O . GLN A 1 81 ? 58.822 -19.620 -3.400 1.00 70.69 81 GLN A O 1
ATOM 667 N N . LEU A 1 82 ? 56.755 -18.744 -3.418 1.00 63.59 82 LEU A N 1
ATOM 668 C CA . LEU A 1 82 ? 56.599 -18.741 -4.878 1.00 63.59 82 LEU A CA 1
ATOM 669 C C . LEU A 1 82 ? 57.693 -17.927 -5.585 1.00 63.59 82 LEU A C 1
ATOM 671 O O . LEU A 1 82 ? 58.196 -18.351 -6.623 1.00 63.59 82 LEU A O 1
ATOM 675 N N . ILE A 1 83 ? 58.094 -16.784 -5.017 1.00 67.75 83 ILE A N 1
ATOM 676 C CA . ILE A 1 83 ? 59.191 -15.957 -5.547 1.00 67.75 83 ILE A CA 1
ATOM 677 C C . ILE A 1 83 ? 60.538 -16.690 -5.446 1.00 67.75 83 ILE A C 1
ATOM 679 O O . ILE A 1 83 ? 61.307 -16.672 -6.406 1.00 67.75 83 ILE A O 1
ATOM 683 N N . ARG A 1 84 ? 60.822 -17.354 -4.314 1.00 70.06 84 ARG A N 1
ATOM 684 C CA . ARG A 1 84 ? 62.057 -18.138 -4.118 1.00 70.06 84 ARG A CA 1
ATOM 685 C C . ARG A 1 84 ? 62.129 -19.338 -5.054 1.00 70.06 84 ARG A C 1
ATOM 687 O O . ARG A 1 84 ? 63.113 -19.476 -5.765 1.00 70.06 84 ARG A O 1
ATOM 694 N N . GLU A 1 85 ? 61.056 -20.118 -5.143 1.00 68.06 85 GLU A N 1
ATOM 695 C CA . GLU A 1 85 ? 60.967 -21.258 -6.060 1.00 68.06 85 GLU A CA 1
ATOM 696 C C . GLU A 1 85 ? 61.161 -20.834 -7.525 1.00 68.06 85 GLU A C 1
ATOM 698 O O . GLU A 1 85 ? 61.821 -21.533 -8.286 1.00 68.06 85 GLU A O 1
ATOM 703 N N . ASN A 1 86 ? 60.629 -19.675 -7.934 1.00 63.91 86 ASN A N 1
ATOM 704 C CA . ASN A 1 86 ? 60.828 -19.148 -9.289 1.00 63.91 86 ASN A CA 1
ATOM 705 C C . ASN A 1 86 ? 62.276 -18.671 -9.515 1.00 63.91 86 ASN A C 1
ATOM 707 O O . ASN A 1 86 ? 62.849 -18.900 -10.577 1.00 63.91 86 ASN A O 1
ATOM 711 N N . LEU A 1 87 ? 62.903 -18.052 -8.509 1.00 66.88 87 LEU A N 1
ATOM 712 C CA . LEU A 1 87 ? 64.321 -17.679 -8.541 1.00 66.88 87 LEU A CA 1
ATOM 713 C C . LEU A 1 87 ? 65.247 -18.897 -8.628 1.00 66.88 87 LEU A C 1
ATOM 715 O O . LEU A 1 87 ? 66.217 -18.854 -9.381 1.00 66.88 87 LEU A O 1
ATOM 719 N N . ASP A 1 88 ? 64.955 -19.969 -7.896 1.00 68.56 88 ASP A N 1
ATOM 720 C CA . ASP A 1 88 ? 65.768 -21.187 -7.899 1.00 68.56 88 ASP A CA 1
ATOM 721 C C . ASP A 1 88 ? 65.597 -21.972 -9.210 1.00 68.56 88 ASP A C 1
ATOM 723 O O . ASP A 1 88 ? 66.598 -22.338 -9.825 1.00 68.56 88 ASP A O 1
ATOM 727 N N . LEU A 1 89 ? 64.373 -22.058 -9.748 1.00 63.31 89 LEU A N 1
ATOM 728 C CA . LEU A 1 89 ? 64.113 -22.568 -11.105 1.00 63.31 89 LEU A CA 1
ATOM 729 C C . LEU A 1 89 ? 64.876 -21.782 -12.184 1.00 63.31 89 LEU A C 1
ATOM 731 O O . LEU A 1 89 ? 65.391 -22.362 -13.139 1.00 63.31 89 LEU A O 1
ATOM 735 N N . ARG A 1 90 ? 64.982 -20.452 -12.045 1.00 63.12 90 ARG A N 1
ATOM 736 C CA . ARG A 1 90 ? 65.773 -19.614 -12.964 1.00 63.12 90 ARG A CA 1
ATOM 737 C C . ARG A 1 90 ? 67.275 -19.886 -12.851 1.00 63.12 90 ARG A C 1
ATOM 739 O O . ARG A 1 90 ? 67.955 -19.824 -13.870 1.00 63.12 90 ARG A O 1
ATOM 746 N N . LYS A 1 91 ? 67.798 -20.185 -11.656 1.00 64.38 91 LYS A N 1
ATOM 747 C CA . LYS A 1 91 ? 69.212 -20.560 -11.462 1.00 64.38 91 LYS A CA 1
ATOM 748 C C . LYS A 1 91 ? 69.523 -21.933 -12.063 1.00 64.38 91 LYS A C 1
ATOM 750 O O . LYS A 1 91 ? 70.553 -22.066 -12.721 1.00 64.38 91 LYS A O 1
ATOM 755 N N . GLU A 1 92 ? 68.621 -22.905 -11.906 1.00 61.41 92 GLU A N 1
ATOM 756 C CA . GLU A 1 92 ? 68.723 -24.234 -12.531 1.00 61.41 92 GLU A CA 1
ATOM 757 C C . GLU A 1 92 ? 68.683 -24.150 -14.063 1.00 61.41 92 GLU A C 1
ATOM 759 O O . GLU A 1 92 ? 69.549 -24.704 -14.736 1.00 61.41 92 GLU A O 1
ATOM 764 N N . LEU A 1 93 ? 67.743 -23.385 -14.631 1.00 56.78 93 LEU A N 1
ATOM 765 C CA . LEU A 1 93 ? 67.620 -23.187 -16.085 1.00 56.78 93 LEU A CA 1
ATOM 766 C C . LEU A 1 93 ? 68.803 -22.434 -16.712 1.00 56.78 93 LEU A C 1
ATOM 768 O O . LEU A 1 93 ? 69.052 -22.570 -17.910 1.00 56.78 93 LEU A O 1
ATOM 772 N N . MET A 1 94 ? 69.513 -21.626 -15.922 1.00 56.81 94 MET A N 1
ATOM 773 C CA . MET A 1 94 ? 70.718 -20.901 -16.343 1.00 56.81 94 MET A CA 1
ATOM 774 C C . MET A 1 94 ? 72.008 -21.706 -16.101 1.00 56.81 94 MET A C 1
ATOM 776 O O . MET A 1 94 ? 73.087 -21.205 -16.412 1.00 56.81 94 MET A O 1
ATOM 780 N N . GLY A 1 95 ? 71.914 -22.931 -15.563 1.00 55.09 95 GLY A N 1
ATOM 781 C CA . GLY A 1 95 ? 73.054 -23.827 -15.353 1.00 55.09 95 GLY A CA 1
ATOM 782 C C . GLY A 1 95 ? 74.045 -23.361 -14.282 1.00 55.09 95 GLY A C 1
ATOM 783 O O . GLY A 1 95 ? 75.235 -23.640 -14.396 1.00 55.09 95 GLY A O 1
ATOM 784 N N . ILE A 1 96 ? 73.598 -22.625 -13.257 1.00 52.34 96 ILE A N 1
ATOM 785 C CA . ILE A 1 96 ? 74.487 -22.100 -12.208 1.00 52.34 96 ILE A CA 1
ATOM 786 C C . ILE A 1 96 ? 74.360 -22.960 -10.944 1.00 52.34 96 ILE A C 1
ATOM 788 O O . ILE A 1 96 ? 73.666 -22.596 -9.996 1.00 52.34 96 ILE A O 1
ATOM 792 N N . THR A 1 97 ? 75.062 -24.093 -10.916 1.00 49.34 97 THR A N 1
ATOM 793 C CA . THR A 1 97 ? 75.500 -24.759 -9.675 1.00 49.34 97 THR A CA 1
ATOM 794 C C . THR A 1 97 ? 77.016 -24.573 -9.508 1.00 49.34 97 THR A C 1
ATOM 796 O O . THR A 1 97 ? 77.704 -24.302 -10.497 1.00 49.34 97 THR A O 1
ATOM 799 N N . PRO A 1 98 ? 77.571 -24.656 -8.279 1.00 45.41 98 PRO A N 1
ATOM 800 C CA . PRO A 1 98 ? 78.955 -24.247 -8.009 1.00 45.41 98 PRO A CA 1
ATOM 801 C C . PRO A 1 98 ? 80.031 -25.065 -8.739 1.00 45.41 98 PRO A C 1
ATOM 803 O O . PRO A 1 98 ? 81.172 -24.619 -8.804 1.00 45.41 98 PRO A O 1
ATOM 806 N N . GLU A 1 99 ? 79.687 -26.227 -9.300 1.00 46.53 99 GLU A N 1
ATOM 807 C CA . GLU A 1 99 ? 80.671 -27.229 -9.727 1.00 46.53 99 GLU A CA 1
ATOM 808 C C . GLU A 1 99 ? 80.789 -27.447 -11.241 1.00 46.53 99 GLU A C 1
ATOM 810 O O . GLU A 1 99 ? 81.692 -28.157 -11.654 1.00 46.53 99 GLU A O 1
ATOM 815 N N . ASN A 1 100 ? 79.992 -26.800 -12.102 1.00 42.41 100 ASN A N 1
ATOM 816 C CA . ASN A 1 100 ? 80.140 -26.963 -13.559 1.00 42.41 100 ASN A CA 1
ATOM 817 C C . ASN A 1 100 ? 80.008 -25.639 -14.327 1.00 42.41 100 ASN A C 1
ATOM 819 O O . ASN A 1 100 ? 79.019 -25.366 -15.004 1.00 42.41 100 ASN A O 1
ATOM 823 N N . ARG A 1 101 ? 81.062 -24.814 -14.275 1.00 47.47 101 ARG A N 1
ATOM 824 C CA . ARG A 1 101 ? 81.286 -23.717 -15.234 1.00 47.47 101 ARG A CA 1
ATOM 825 C C . ARG A 1 101 ? 82.090 -24.222 -16.430 1.00 47.47 101 ARG A C 1
ATOM 827 O O . ARG A 1 101 ? 83.260 -23.888 -16.540 1.00 47.47 101 ARG A O 1
ATOM 834 N N . GLN A 1 102 ? 81.480 -25.007 -17.309 1.00 49.84 102 GLN A N 1
ATOM 835 C CA . GLN A 1 102 ? 81.793 -25.069 -18.745 1.00 49.84 102 GLN A CA 1
ATOM 836 C C . GLN A 1 102 ? 80.962 -26.189 -19.375 1.00 49.84 102 GLN A C 1
ATOM 838 O O . GLN A 1 102 ? 80.922 -27.307 -18.880 1.00 49.84 102 GLN A O 1
ATOM 843 N N . THR A 1 103 ? 80.310 -25.862 -20.492 1.00 47.59 103 THR A N 1
ATOM 844 C CA . THR A 1 103 ? 79.522 -26.749 -21.367 1.00 47.59 103 THR A CA 1
ATOM 845 C C . THR A 1 103 ? 78.159 -27.227 -20.841 1.00 47.59 103 THR A C 1
ATOM 847 O O . THR A 1 103 ? 77.974 -28.364 -20.433 1.00 47.59 103 THR A O 1
ATOM 850 N N . SER A 1 104 ? 77.135 -26.379 -20.974 1.00 41.16 104 SER A N 1
ATOM 851 C CA . SER A 1 104 ? 75.788 -26.849 -21.336 1.00 41.16 104 SER A CA 1
ATOM 852 C C . SER A 1 104 ? 75.027 -25.743 -22.079 1.00 41.16 104 SER A C 1
ATOM 854 O O . SER A 1 104 ? 75.016 -24.584 -21.668 1.00 41.16 104 SER A O 1
ATOM 856 N N . ALA A 1 105 ? 74.441 -26.078 -23.230 1.00 47.50 105 ALA A N 1
ATOM 857 C CA . ALA A 1 105 ? 73.504 -25.202 -23.927 1.00 47.50 105 ALA A CA 1
ATOM 858 C C . ALA A 1 105 ? 72.169 -25.199 -23.155 1.00 47.50 105 ALA A C 1
ATOM 860 O O . ALA A 1 105 ? 71.711 -26.275 -22.763 1.00 47.50 105 ALA A O 1
ATOM 861 N N . PRO A 1 106 ? 71.517 -24.042 -22.927 1.00 48.91 106 PRO A N 1
ATOM 862 C CA . PRO A 1 106 ? 70.292 -24.000 -22.142 1.00 48.91 106 PRO A CA 1
ATOM 863 C C . PRO A 1 106 ? 69.153 -24.669 -22.920 1.00 48.91 106 PRO A C 1
ATOM 865 O O . PRO A 1 106 ? 68.664 -24.137 -23.920 1.00 48.91 106 PRO A O 1
ATOM 868 N N . LEU A 1 107 ? 68.700 -25.829 -22.442 1.00 47.69 107 LEU A N 1
ATOM 869 C CA . LEU A 1 107 ? 67.467 -26.473 -22.890 1.00 47.69 107 LEU A CA 1
ATOM 870 C C . LEU A 1 107 ? 66.271 -25.610 -22.462 1.00 47.69 107 LEU A C 1
ATOM 872 O O . LEU A 1 107 ? 65.692 -25.778 -21.391 1.00 47.69 107 LEU A O 1
ATOM 876 N N . LYS A 1 108 ? 65.874 -24.661 -23.314 1.00 57.06 108 LYS A N 1
ATOM 877 C CA . LYS A 1 108 ? 64.604 -23.938 -23.171 1.00 57.06 108 LYS A CA 1
ATOM 878 C C . LYS A 1 108 ? 63.456 -24.839 -23.621 1.00 57.06 108 LYS A C 1
ATOM 880 O O . LYS A 1 108 ? 62.937 -24.687 -24.724 1.00 57.06 108 LYS A O 1
ATOM 885 N N . CYS A 1 109 ? 63.021 -25.758 -22.761 1.00 53.94 109 CYS A N 1
ATOM 886 C CA . CYS A 1 109 ? 61.705 -26.363 -22.942 1.00 53.94 109 CYS A CA 1
ATOM 887 C C . CYS A 1 109 ? 60.642 -25.259 -22.793 1.00 53.94 109 CYS A C 1
ATOM 889 O O . CYS A 1 109 ? 60.590 -24.562 -21.775 1.00 53.94 109 CYS A O 1
ATOM 891 N N . CYS A 1 110 ? 59.793 -25.082 -23.812 1.00 55.00 110 CYS A N 1
ATOM 892 C CA . CYS A 1 110 ? 58.708 -24.092 -23.825 1.00 55.00 110 CYS A CA 1
ATOM 893 C C . CYS A 1 110 ? 57.811 -24.198 -22.569 1.00 55.00 110 CYS A C 1
ATOM 895 O O . CYS A 1 110 ? 57.345 -23.185 -22.044 1.00 55.00 110 CYS A O 1
ATOM 897 N N . GLN A 1 111 ? 57.664 -25.412 -22.024 1.00 56.31 111 GLN A N 1
ATOM 898 C CA . GLN A 1 111 ? 56.877 -25.701 -20.823 1.00 56.31 111 GLN A CA 1
ATOM 899 C C . GLN A 1 111 ? 57.471 -25.076 -19.549 1.00 56.31 111 GLN A C 1
ATOM 901 O O . GLN A 1 111 ? 56.724 -24.529 -18.743 1.00 56.31 111 GLN A O 1
ATOM 906 N N . CYS A 1 112 ? 58.798 -25.050 -19.380 1.00 56.88 112 CYS A N 1
ATOM 907 C CA . CYS A 1 112 ? 59.438 -24.435 -18.208 1.00 56.88 112 CYS A CA 1
ATOM 908 C C . CYS A 1 112 ? 59.242 -22.910 -18.190 1.00 56.88 112 CYS A C 1
ATOM 910 O O . CYS A 1 112 ? 58.978 -22.314 -17.146 1.00 56.88 112 CYS A O 1
ATOM 912 N N . VAL A 1 113 ? 59.303 -22.269 -19.364 1.00 61.75 113 VAL A N 1
ATOM 913 C CA . VAL A 1 113 ? 59.044 -20.825 -19.509 1.00 61.75 113 VAL A CA 1
ATOM 914 C C . VAL A 1 113 ? 57.574 -20.493 -19.240 1.00 61.75 113 VAL A C 1
ATOM 916 O O . VAL A 1 113 ? 57.280 -19.476 -18.608 1.00 61.75 113 VAL A O 1
ATOM 919 N N . GLN A 1 114 ? 56.645 -21.343 -19.682 1.00 63.28 114 GLN A N 1
ATOM 920 C CA . GLN A 1 114 ? 55.221 -21.197 -19.370 1.00 63.28 114 GLN A CA 1
ATOM 921 C C . GLN A 1 114 ? 54.941 -21.375 -17.872 1.00 63.28 114 GLN A C 1
ATOM 923 O O . GLN A 1 114 ? 54.217 -20.565 -17.293 1.00 63.28 114 GLN A O 1
ATOM 928 N N . PHE A 1 115 ? 55.579 -22.352 -17.226 1.00 66.69 115 PHE A N 1
ATOM 929 C CA . PHE A 1 115 ? 55.445 -22.600 -15.791 1.00 66.69 115 PHE A CA 1
ATOM 930 C C . PHE A 1 115 ? 55.978 -21.432 -14.941 1.00 66.69 115 PHE A C 1
ATOM 932 O O . PHE A 1 115 ? 55.309 -20.988 -14.007 1.00 66.69 115 PHE A O 1
ATOM 939 N N . MET A 1 116 ? 57.120 -20.840 -15.316 1.00 63.16 116 MET A N 1
ATOM 940 C CA . MET A 1 116 ? 57.638 -19.623 -14.667 1.00 63.16 116 MET A CA 1
ATOM 941 C C . MET A 1 116 ? 56.680 -18.434 -14.816 1.00 63.16 116 MET A C 1
ATOM 943 O O . MET A 1 116 ? 56.393 -17.746 -13.836 1.00 63.16 116 MET A O 1
ATOM 947 N N . LYS A 1 117 ? 56.121 -18.218 -16.017 1.00 68.00 117 LYS A N 1
ATOM 948 C CA . LYS A 1 117 ? 55.114 -17.165 -16.248 1.00 68.00 117 LYS A CA 1
ATOM 949 C C . LYS A 1 117 ? 53.847 -17.390 -15.418 1.00 68.00 117 LYS A C 1
ATOM 951 O O . LYS A 1 117 ? 53.234 -16.422 -14.974 1.00 68.00 117 LYS A O 1
ATOM 956 N N . GLN A 1 118 ? 53.449 -18.643 -15.203 1.00 71.31 118 GLN A N 1
ATOM 957 C CA . GLN A 1 118 ? 52.303 -18.993 -14.365 1.00 71.31 118 GLN A CA 1
ATOM 958 C C . GLN A 1 118 ? 52.573 -18.692 -12.884 1.00 71.31 118 GLN A C 1
ATOM 960 O O . GLN A 1 118 ? 51.734 -18.057 -12.242 1.00 71.31 118 GLN A O 1
ATOM 965 N N . LYS A 1 119 ? 53.754 -19.049 -12.361 1.00 67.81 119 LYS A N 1
ATOM 966 C CA . LYS A 1 119 ? 54.150 -18.709 -10.984 1.00 67.81 119 LYS A CA 1
ATOM 967 C C . LYS A 1 119 ? 54.311 -17.200 -10.769 1.00 67.81 119 LYS A C 1
ATOM 969 O O . LYS A 1 119 ? 53.860 -16.694 -9.745 1.00 67.81 119 LYS A O 1
ATOM 974 N N . ASP A 1 120 ? 54.845 -16.461 -11.745 1.00 67.56 120 ASP A N 1
ATOM 975 C CA . ASP A 1 120 ? 54.930 -14.990 -11.691 1.00 67.56 120 ASP A CA 1
ATOM 976 C C . ASP A 1 120 ? 53.536 -14.334 -11.673 1.00 67.56 120 ASP A C 1
ATOM 978 O O . ASP A 1 120 ? 53.293 -13.398 -10.909 1.00 67.56 120 ASP A O 1
ATOM 982 N N . ARG A 1 121 ? 52.578 -14.855 -12.456 1.00 71.12 121 ARG A N 1
ATOM 983 C CA . ARG A 1 121 ? 51.176 -14.394 -12.427 1.00 71.12 121 ARG A CA 1
ATOM 984 C C . ARG A 1 121 ? 50.504 -14.670 -11.081 1.00 71.12 121 ARG A C 1
ATOM 986 O O . ARG A 1 121 ? 49.797 -13.799 -10.578 1.00 71.12 121 ARG A O 1
ATOM 993 N N . GLN A 1 122 ? 50.737 -15.842 -10.490 1.00 68.06 122 GLN A N 1
ATOM 994 C CA . GLN A 1 122 ? 50.212 -16.186 -9.164 1.00 68.06 122 GLN A CA 1
ATOM 995 C C . GLN A 1 122 ? 50.827 -15.312 -8.061 1.00 68.06 122 GLN A C 1
ATOM 997 O O . GLN A 1 122 ? 50.097 -14.786 -7.224 1.00 68.06 122 GLN A O 1
ATOM 1002 N N . ALA A 1 123 ? 52.141 -15.074 -8.090 1.00 66.62 123 ALA A N 1
ATOM 1003 C CA . ALA A 1 123 ? 52.805 -14.175 -7.146 1.00 66.62 123 ALA A CA 1
ATOM 1004 C C . ALA A 1 123 ? 52.285 -12.730 -7.266 1.00 66.62 123 ALA A C 1
ATOM 1006 O O . ALA A 1 123 ? 52.017 -12.081 -6.254 1.00 66.62 123 ALA A O 1
ATOM 1007 N N . LEU A 1 124 ? 52.065 -12.243 -8.494 1.00 70.12 124 LEU A N 1
ATOM 1008 C CA . LEU A 1 124 ? 51.492 -10.918 -8.740 1.00 70.12 124 LEU A CA 1
ATOM 1009 C C . LEU A 1 124 ? 50.045 -10.805 -8.233 1.00 70.12 124 LEU A C 1
ATOM 1011 O O . LEU A 1 124 ? 49.664 -9.763 -7.700 1.00 70.12 124 LEU A O 1
ATOM 1015 N N . TYR A 1 125 ? 49.245 -11.865 -8.374 1.00 71.06 125 TYR A N 1
ATOM 1016 C CA . TYR A 1 125 ? 47.881 -11.924 -7.845 1.00 71.06 125 TYR A CA 1
ATOM 1017 C C . TYR A 1 125 ? 47.860 -11.787 -6.315 1.00 71.06 125 TYR A C 1
ATOM 1019 O O . TYR A 1 125 ? 47.173 -10.911 -5.784 1.00 71.06 125 TYR A O 1
ATOM 1027 N N . TYR A 1 126 ? 48.675 -12.572 -5.604 1.00 66.81 126 TYR A N 1
ATOM 1028 C CA . TYR A 1 126 ? 48.750 -12.499 -4.141 1.00 66.81 126 TYR A CA 1
ATOM 1029 C C . TYR A 1 126 ? 49.358 -11.181 -3.640 1.00 66.81 126 TYR A C 1
ATOM 1031 O O . TYR A 1 126 ? 48.884 -10.628 -2.647 1.00 66.81 126 TYR A O 1
ATOM 1039 N N . ALA A 1 127 ? 50.336 -10.612 -4.353 1.00 69.75 127 ALA A N 1
ATOM 1040 C CA . ALA A 1 127 ? 50.891 -9.296 -4.033 1.00 69.75 127 ALA A CA 1
ATOM 1041 C C . ALA A 1 127 ? 49.850 -8.170 -4.169 1.00 69.75 127 ALA A C 1
ATOM 1043 O O . ALA A 1 127 ? 49.781 -7.291 -3.308 1.00 69.75 127 ALA A O 1
ATOM 1044 N N . LYS A 1 128 ? 49.000 -8.216 -5.207 1.00 70.19 128 LYS A N 1
ATOM 1045 C CA . LYS A 1 128 ? 47.883 -7.271 -5.374 1.00 70.19 128 LYS A CA 1
ATOM 1046 C C . LYS A 1 128 ? 46.856 -7.401 -4.251 1.00 70.19 128 LYS A C 1
ATOM 1048 O O . LYS A 1 128 ? 46.458 -6.382 -3.696 1.00 70.19 128 LYS A O 1
ATOM 1053 N N . LYS A 1 129 ? 46.488 -8.627 -3.863 1.00 68.56 129 LYS A N 1
ATOM 1054 C CA . LYS A 1 129 ? 45.577 -8.871 -2.731 1.00 68.56 129 LYS A CA 1
ATOM 1055 C C . LYS A 1 129 ? 46.145 -8.370 -1.400 1.00 68.56 129 LYS A C 1
ATOM 1057 O O . LYS A 1 129 ? 45.418 -7.764 -0.620 1.00 68.56 129 LYS A O 1
ATOM 1062 N N . LEU A 1 130 ? 47.451 -8.531 -1.168 1.00 69.38 130 LEU A N 1
ATOM 1063 C CA . LEU A 1 130 ? 48.122 -7.995 0.022 1.00 69.38 130 LEU A CA 1
ATOM 1064 C C . LEU A 1 130 ? 48.134 -6.454 0.041 1.00 69.38 130 LEU A C 1
ATOM 1066 O O . LEU A 1 130 ? 47.970 -5.845 1.096 1.00 69.38 130 LEU A O 1
ATOM 1070 N N . ALA A 1 131 ? 48.339 -5.817 -1.116 1.00 70.62 131 ALA A N 1
ATOM 1071 C CA . ALA A 1 131 ? 48.302 -4.361 -1.241 1.00 70.62 131 ALA A CA 1
ATOM 1072 C C . ALA A 1 131 ? 46.884 -3.801 -1.037 1.00 70.62 131 ALA A C 1
ATOM 1074 O O . ALA A 1 131 ? 46.719 -2.785 -0.368 1.00 70.62 131 ALA A O 1
ATOM 1075 N N . GLU A 1 132 ? 45.867 -4.488 -1.562 1.00 68.81 132 GLU A N 1
ATOM 1076 C CA . GLU A 1 132 ? 44.457 -4.148 -1.361 1.00 68.81 132 GLU A CA 1
ATOM 1077 C C . GLU A 1 132 ? 44.056 -4.261 0.119 1.00 68.81 132 GLU A C 1
ATOM 1079 O O . GLU A 1 132 ? 43.443 -3.342 0.654 1.00 68.81 132 GLU A O 1
ATOM 1084 N N . ALA A 1 133 ? 44.480 -5.327 0.808 1.00 65.38 133 ALA A N 1
ATOM 1085 C CA . ALA A 1 133 ? 44.233 -5.506 2.239 1.00 65.38 133 ALA A CA 1
ATOM 1086 C C . ALA A 1 133 ? 44.855 -4.384 3.091 1.00 65.38 133 ALA A C 1
ATOM 1088 O O . ALA A 1 133 ? 44.177 -3.810 3.937 1.00 65.38 133 ALA A O 1
ATOM 1089 N N . LYS A 1 134 ? 46.111 -3.999 2.813 1.00 69.19 134 LYS A N 1
ATOM 1090 C CA . LYS A 1 134 ? 46.775 -2.867 3.491 1.00 69.19 134 LYS A CA 1
ATOM 1091 C C . LYS A 1 134 ? 46.086 -1.526 3.241 1.00 69.19 134 LYS A C 1
ATOM 1093 O O . LYS A 1 134 ? 46.071 -0.663 4.112 1.00 69.19 134 LYS A O 1
ATOM 1098 N N . ARG A 1 135 ? 45.547 -1.327 2.035 1.00 70.69 135 ARG A N 1
ATOM 1099 C CA . ARG A 1 135 ? 44.806 -0.109 1.696 1.00 70.69 135 ARG A CA 1
ATOM 1100 C C . ARG A 1 135 ? 43.503 -0.030 2.490 1.00 70.69 135 ARG A C 1
ATOM 1102 O O . ARG A 1 135 ? 43.242 1.001 3.096 1.00 70.69 135 ARG A O 1
ATOM 1109 N N . ARG A 1 136 ? 42.754 -1.137 2.551 1.00 67.75 136 ARG A N 1
ATOM 1110 C CA . ARG A 1 136 ? 41.532 -1.244 3.361 1.00 67.75 136 ARG A CA 1
ATOM 1111 C C . ARG A 1 136 ? 41.814 -1.040 4.850 1.00 67.75 136 ARG A C 1
ATOM 1113 O O . ARG A 1 136 ? 41.051 -0.353 5.507 1.00 67.75 136 ARG A O 1
ATOM 1120 N N . GLU A 1 137 ? 42.928 -1.560 5.367 1.00 69.00 137 GLU A N 1
ATOM 1121 C CA . GLU A 1 137 ? 43.370 -1.321 6.751 1.00 69.00 137 GLU A CA 1
ATOM 1122 C C . GLU A 1 137 ? 43.611 0.172 7.030 1.00 69.00 137 GLU A C 1
ATOM 1124 O O . GLU A 1 137 ? 43.110 0.707 8.015 1.00 69.00 137 GLU A O 1
ATOM 1129 N N . SER A 1 138 ? 44.302 0.876 6.128 1.00 69.88 138 SER A N 1
ATOM 1130 C CA . SER A 1 138 ? 44.518 2.323 6.256 1.00 69.88 138 SER A CA 1
ATOM 1131 C C . SER A 1 138 ? 43.219 3.131 6.169 1.00 69.88 138 SER A C 1
ATOM 1133 O O . SER A 1 138 ? 43.072 4.121 6.884 1.00 69.88 138 SER A O 1
ATOM 1135 N N . GLU A 1 139 ? 42.291 2.744 5.291 1.00 70.19 139 GLU A N 1
ATOM 1136 C CA . GLU A 1 139 ? 40.967 3.375 5.169 1.00 70.19 139 GLU A CA 1
ATOM 1137 C C . GLU A 1 139 ? 40.135 3.152 6.440 1.00 70.19 139 GLU A C 1
ATOM 1139 O O . GLU A 1 139 ? 39.444 4.057 6.908 1.00 70.19 139 GLU A O 1
ATOM 1144 N N . TYR A 1 140 ? 40.272 1.975 7.046 1.00 68.00 140 TYR A N 1
ATOM 1145 C CA . TYR A 1 140 ? 39.613 1.606 8.287 1.00 68.00 140 TYR A CA 1
ATOM 1146 C C . TYR A 1 140 ? 40.129 2.372 9.505 1.00 68.00 140 TYR A C 1
ATOM 1148 O O . TYR A 1 140 ? 39.346 2.884 10.303 1.00 68.00 140 TYR A O 1
ATOM 1156 N N . GLU A 1 141 ? 41.451 2.485 9.648 1.00 71.62 141 GLU A N 1
ATOM 1157 C CA . GLU A 1 141 ? 42.056 3.286 10.714 1.00 71.62 141 GLU A CA 1
ATOM 1158 C C . GLU A 1 141 ? 41.679 4.763 10.586 1.00 71.62 141 GLU A C 1
ATOM 1160 O O . GLU A 1 141 ? 41.420 5.419 11.596 1.00 71.62 141 GLU A O 1
ATOM 1165 N N . LEU A 1 142 ? 41.594 5.282 9.357 1.00 73.94 142 LEU A N 1
ATOM 1166 C CA . LEU A 1 142 ? 41.124 6.640 9.105 1.00 73.94 142 LEU A CA 1
ATOM 1167 C C . LEU A 1 142 ? 39.666 6.814 9.554 1.00 73.94 142 LEU A C 1
ATOM 1169 O O . LEU A 1 142 ? 39.376 7.751 10.296 1.00 73.94 142 LEU A O 1
ATOM 1173 N N . ALA A 1 143 ? 38.776 5.893 9.171 1.00 67.19 143 ALA A N 1
ATOM 1174 C CA . ALA A 1 143 ? 37.374 5.911 9.584 1.00 67.19 143 ALA A CA 1
ATOM 1175 C C . ALA A 1 143 ? 37.228 5.842 11.115 1.00 67.19 143 ALA A C 1
ATOM 1177 O O . ALA A 1 143 ? 36.557 6.684 11.706 1.00 67.19 143 ALA A O 1
ATOM 1178 N N . LEU A 1 144 ? 37.939 4.920 11.773 1.00 69.44 144 LEU A N 1
ATOM 1179 C CA . LEU A 1 144 ? 37.934 4.775 13.231 1.00 69.44 144 LEU A CA 1
ATOM 1180 C C . LEU A 1 144 ? 38.424 6.046 13.944 1.00 69.44 144 LEU A C 1
ATOM 1182 O O . LEU A 1 144 ? 37.884 6.425 14.985 1.00 69.44 144 LEU A O 1
ATOM 1186 N N . ASN A 1 145 ? 39.447 6.711 13.404 1.00 72.88 145 ASN A N 1
ATOM 1187 C CA . ASN A 1 145 ? 39.966 7.957 13.964 1.00 72.88 145 ASN A CA 1
ATOM 1188 C C . ASN A 1 145 ? 38.989 9.128 13.772 1.00 72.88 145 ASN A C 1
ATOM 1190 O O . ASN A 1 145 ? 38.825 9.921 14.699 1.00 72.88 145 ASN A O 1
ATOM 1194 N N . CYS A 1 146 ? 38.304 9.210 12.627 1.00 69.38 146 CYS A N 1
ATOM 1195 C CA . CYS A 1 146 ? 37.243 10.193 12.395 1.00 69.38 146 CYS A CA 1
ATOM 1196 C C . CYS A 1 146 ? 36.077 10.007 13.377 1.00 69.38 146 CYS A C 1
ATOM 1198 O O . CYS A 1 146 ? 35.719 10.956 14.070 1.00 69.38 146 CYS A O 1
ATOM 1200 N N . THR A 1 147 ? 35.559 8.785 13.531 1.00 67.25 147 THR A N 1
ATOM 1201 C CA . THR A 1 147 ? 34.444 8.502 14.454 1.00 67.25 147 THR A CA 1
ATOM 1202 C C . THR A 1 147 ? 34.828 8.758 15.917 1.00 67.25 147 THR A C 1
ATOM 1204 O O . THR A 1 147 ? 34.031 9.279 16.694 1.00 67.25 147 THR A O 1
ATOM 1207 N N . ARG A 1 148 ? 36.078 8.475 16.317 1.00 72.19 148 ARG A N 1
ATOM 1208 C CA . ARG A 1 148 ? 36.587 8.835 17.657 1.00 72.19 148 ARG A CA 1
ATOM 1209 C C . ARG A 1 148 ? 36.639 10.342 17.887 1.00 72.19 148 ARG A C 1
ATOM 1211 O O . ARG A 1 148 ? 36.323 10.788 18.988 1.00 72.19 148 ARG A O 1
ATOM 1218 N N . ALA A 1 149 ? 37.047 11.113 16.881 1.00 72.06 149 ALA A N 1
ATOM 1219 C CA . ALA A 1 149 ? 37.080 12.569 16.974 1.00 72.06 149 ALA A CA 1
ATOM 1220 C C . ALA A 1 149 ? 35.662 13.151 17.104 1.00 72.06 149 ALA A C 1
ATOM 1222 O O . ALA A 1 149 ? 35.436 14.038 17.925 1.00 72.06 149 ALA A O 1
ATOM 1223 N N . GLU A 1 150 ? 34.694 12.606 16.363 1.00 68.94 150 GLU A N 1
ATOM 1224 C CA . GLU A 1 150 ? 33.278 12.980 16.471 1.00 68.94 150 GLU A CA 1
ATOM 1225 C C . GLU A 1 150 ? 32.698 12.657 17.856 1.00 68.94 150 GLU A C 1
ATOM 1227 O O . GLU A 1 150 ? 32.058 13.512 18.471 1.00 68.94 150 GLU A O 1
ATOM 1232 N N . ALA A 1 151 ? 32.984 11.469 18.400 1.00 60.16 151 ALA A N 1
ATOM 1233 C CA . ALA A 1 151 ? 32.567 11.094 19.752 1.00 60.16 151 ALA A CA 1
ATOM 1234 C C . ALA A 1 151 ? 33.176 12.018 20.826 1.00 60.16 151 ALA A C 1
ATOM 1236 O O . ALA A 1 151 ? 32.490 12.427 21.763 1.00 60.16 151 ALA A O 1
ATOM 1237 N N . GLN A 1 152 ? 34.445 12.414 20.676 1.00 71.25 152 GLN A N 1
ATOM 1238 C CA . GLN A 1 152 ? 35.095 13.371 21.580 1.00 71.25 152 GLN A CA 1
ATOM 1239 C C . GLN A 1 152 ? 34.468 14.773 21.508 1.00 71.25 152 GLN A C 1
ATOM 1241 O O . GLN A 1 152 ? 34.276 15.411 22.547 1.00 71.25 152 GLN A O 1
ATOM 1246 N N . ASP A 1 153 ? 34.117 15.252 20.313 1.00 70.88 153 ASP A N 1
ATOM 1247 C CA . ASP A 1 153 ? 33.428 16.536 20.127 1.00 70.88 153 ASP A CA 1
ATOM 1248 C C . ASP A 1 153 ? 32.024 16.519 20.760 1.00 70.88 153 ASP A C 1
ATOM 1250 O O . ASP A 1 153 ? 31.650 17.440 21.493 1.00 70.88 153 ASP A O 1
ATOM 1254 N N . LEU A 1 154 ? 31.271 15.430 20.572 1.00 58.34 154 LEU A N 1
ATOM 1255 C CA . LEU A 1 154 ? 29.967 15.227 21.214 1.00 58.34 154 LEU A CA 1
ATOM 1256 C C . LEU A 1 154 ? 30.075 15.180 22.742 1.00 58.34 154 LEU A C 1
ATOM 1258 O O . LEU A 1 154 ? 29.302 15.853 23.430 1.00 58.34 154 LEU A O 1
ATOM 1262 N N . GLN A 1 155 ? 31.063 14.463 23.281 1.00 59.94 155 GLN A N 1
ATOM 1263 C CA . GLN A 1 155 ? 31.320 14.416 24.720 1.00 59.94 155 GLN A CA 1
ATOM 1264 C C . GLN A 1 155 ? 31.675 15.802 25.279 1.00 59.94 155 GLN A C 1
ATOM 1266 O O . GLN A 1 155 ? 31.227 16.175 26.365 1.00 59.94 155 GLN A O 1
ATOM 1271 N N . THR A 1 156 ? 32.447 16.593 24.531 1.00 70.69 156 THR A N 1
ATOM 1272 C CA . THR A 1 156 ? 32.827 17.957 24.924 1.00 70.69 156 THR A CA 1
ATOM 1273 C C . THR A 1 156 ? 31.599 18.864 24.978 1.00 70.69 156 THR A C 1
ATOM 1275 O O . THR A 1 156 ? 31.364 19.525 25.991 1.00 70.69 156 THR A O 1
ATOM 1278 N N . LYS A 1 157 ? 30.742 18.816 23.950 1.00 65.19 157 LYS A N 1
ATOM 1279 C CA . LYS A 1 157 ? 29.466 19.553 23.904 1.00 65.19 157 LYS A CA 1
ATOM 1280 C C . LYS A 1 157 ? 28.515 19.154 25.031 1.00 65.19 157 LYS A C 1
ATOM 1282 O O . LYS A 1 157 ? 27.857 20.020 25.613 1.00 65.19 157 LYS A O 1
ATOM 1287 N N . LEU A 1 158 ? 28.452 17.865 25.369 1.00 56.97 158 LEU A N 1
ATOM 1288 C CA . LEU A 1 158 ? 27.638 17.373 26.480 1.00 56.97 158 LEU A CA 1
ATOM 1289 C C . LEU A 1 158 ? 28.130 17.946 27.816 1.00 56.97 158 LEU A C 1
ATOM 1291 O O . LEU A 1 158 ? 27.334 18.503 28.573 1.00 56.97 158 LEU A O 1
ATOM 1295 N N . ASN A 1 159 ? 29.442 17.906 28.059 1.00 66.81 159 ASN A N 1
ATOM 1296 C CA . ASN A 1 159 ? 30.055 18.447 29.273 1.00 66.81 159 ASN A CA 1
ATOM 1297 C C . ASN A 1 159 ? 29.829 19.968 29.404 1.00 66.81 159 ASN A C 1
ATOM 1299 O O . ASN A 1 159 ? 29.488 20.463 30.482 1.00 66.81 159 ASN A O 1
ATOM 1303 N N . GLU A 1 160 ? 29.964 20.725 28.310 1.00 69.12 160 GLU A N 1
ATOM 1304 C CA . GLU A 1 160 ? 29.681 22.167 28.283 1.00 69.12 160 GLU A CA 1
ATOM 1305 C C . GLU A 1 160 ? 28.209 22.478 28.580 1.00 69.12 160 GLU A C 1
ATOM 1307 O O . GLU A 1 160 ? 27.889 23.413 29.327 1.00 69.12 160 GLU A O 1
ATOM 1312 N N . MET A 1 161 ? 27.291 21.688 28.019 1.00 60.31 161 MET A N 1
ATOM 1313 C CA . MET A 1 161 ? 25.861 21.837 28.262 1.00 60.31 161 MET A CA 1
ATOM 1314 C C . MET A 1 161 ? 25.499 21.510 29.714 1.00 60.31 161 MET A C 1
ATOM 1316 O O . MET A 1 161 ? 24.737 22.260 30.331 1.00 60.31 161 MET A O 1
ATOM 1320 N N . GLU A 1 162 ? 26.053 20.438 30.283 1.00 58.94 162 GLU A N 1
ATOM 1321 C CA . GLU A 1 162 ? 25.847 20.060 31.683 1.00 58.94 162 GLU A CA 1
ATOM 1322 C C . GLU A 1 162 ? 26.391 21.135 32.635 1.00 58.94 162 GLU A C 1
ATOM 1324 O O . GLU A 1 162 ? 25.677 21.571 33.544 1.00 58.94 162 GLU A O 1
ATOM 1329 N N . ALA A 1 163 ? 27.584 21.675 32.369 1.00 63.06 163 ALA A N 1
ATOM 1330 C CA . ALA A 1 163 ? 28.140 22.794 33.129 1.00 63.06 163 ALA A CA 1
ATOM 1331 C C . ALA A 1 163 ? 27.246 24.048 33.058 1.00 63.06 163 ALA A C 1
ATOM 1333 O O . ALA A 1 163 ? 26.998 24.713 34.070 1.00 63.06 163 ALA A O 1
ATOM 1334 N N . ASN A 1 164 ? 26.705 24.362 31.878 1.00 58.34 164 ASN A N 1
ATOM 1335 C CA . ASN A 1 164 ? 25.767 25.471 31.692 1.00 58.34 164 ASN A CA 1
ATOM 1336 C C . ASN A 1 164 ? 24.420 25.235 32.392 1.00 58.34 164 ASN A C 1
ATOM 1338 O O . ASN A 1 164 ? 23.827 26.179 32.925 1.00 58.34 164 ASN A O 1
ATOM 1342 N N . TYR A 1 165 ? 23.934 23.994 32.419 1.00 50.59 165 TYR A N 1
ATOM 1343 C CA . TYR A 1 165 ? 22.711 23.613 33.121 1.00 50.59 165 TYR A CA 1
ATOM 1344 C C . TYR A 1 165 ? 22.870 23.762 34.637 1.00 50.59 165 TYR A C 1
ATOM 1346 O O . TYR A 1 165 ? 22.016 24.380 35.278 1.00 50.59 165 TYR A O 1
ATOM 1354 N N . VAL A 1 166 ? 23.984 23.288 35.203 1.00 53.66 166 VAL A N 1
ATOM 1355 C CA . VAL A 1 166 ? 24.302 23.435 36.633 1.00 53.66 166 VAL A CA 1
ATOM 1356 C C . VAL A 1 166 ? 24.373 24.914 37.021 1.00 53.66 166 VAL A C 1
ATOM 1358 O O . VAL A 1 166 ? 23.656 25.334 37.931 1.00 53.66 166 VAL A O 1
ATOM 1361 N N . LYS A 1 167 ? 25.113 25.738 36.261 1.00 57.16 167 LYS A N 1
ATOM 1362 C CA . LYS A 1 167 ? 25.200 27.195 36.491 1.00 57.16 167 LYS A CA 1
ATOM 1363 C C . LYS A 1 167 ? 23.830 27.883 36.442 1.00 57.16 167 LYS A C 1
ATOM 1365 O O . LYS A 1 167 ? 23.523 28.730 37.284 1.00 57.16 167 LYS A O 1
ATOM 1370 N N . LYS A 1 168 ? 22.969 27.520 35.481 1.00 51.31 168 LYS A N 1
ATOM 1371 C CA . LYS A 1 168 ? 21.601 28.066 35.380 1.00 51.31 168 LYS A CA 1
ATOM 1372 C C . LYS A 1 168 ? 20.717 27.624 36.547 1.00 51.31 168 LYS A C 1
ATOM 1374 O O . LYS A 1 168 ? 19.987 28.453 37.090 1.00 51.31 168 LYS A O 1
ATOM 1379 N N . MET A 1 169 ? 20.792 26.360 36.960 1.00 47.84 169 MET A N 1
ATOM 1380 C CA . MET A 1 169 ? 20.031 25.833 38.098 1.00 47.84 169 MET A CA 1
ATOM 1381 C C . MET A 1 169 ? 20.445 26.483 39.417 1.00 47.84 169 MET A C 1
ATOM 1383 O O . MET A 1 169 ? 19.590 26.790 40.246 1.00 47.84 169 MET A O 1
ATOM 1387 N N . GLU A 1 170 ? 21.733 26.748 39.599 1.00 53.03 170 GLU A N 1
ATOM 1388 C CA . GLU A 1 170 ? 22.258 27.447 40.769 1.00 53.03 170 GLU A CA 1
ATOM 1389 C C . GLU A 1 170 ? 21.818 28.917 40.796 1.00 53.03 170 GLU A C 1
ATOM 1391 O O . GLU A 1 170 ? 21.346 29.410 41.821 1.00 53.03 170 GLU A O 1
ATOM 1396 N N . CYS A 1 171 ? 21.816 29.593 39.641 1.00 49.28 171 CYS A N 1
ATOM 1397 C CA . CYS A 1 171 ? 21.258 30.940 39.506 1.00 49.28 171 CYS A CA 1
ATOM 1398 C C . CYS A 1 171 ? 19.754 30.986 39.846 1.00 49.28 171 CYS A C 1
ATOM 1400 O O . CYS A 1 171 ? 19.300 31.893 40.548 1.00 49.28 171 CYS A O 1
ATOM 1402 N N . ILE A 1 172 ? 18.979 29.986 39.408 1.00 51.03 172 ILE A N 1
ATOM 1403 C CA . ILE A 1 172 ? 17.548 29.859 39.727 1.00 51.03 172 ILE A CA 1
ATOM 1404 C C . ILE A 1 172 ? 17.342 29.606 41.226 1.00 51.03 172 ILE A C 1
ATOM 1406 O O . ILE A 1 172 ? 16.516 30.285 41.837 1.00 51.03 172 ILE A O 1
ATOM 1410 N N . LYS A 1 173 ? 18.110 28.694 41.838 1.00 47.22 173 LYS A N 1
ATOM 1411 C CA . LYS A 1 173 ? 18.058 28.417 43.286 1.00 47.22 173 LYS A CA 1
ATOM 1412 C C . LYS A 1 173 ? 18.385 29.662 44.113 1.00 47.22 173 LYS A C 1
ATOM 1414 O O . LYS A 1 173 ? 17.637 29.993 45.031 1.00 47.22 173 LYS A O 1
ATOM 1419 N N . ASN A 1 174 ? 19.431 30.398 43.741 1.00 49.66 174 ASN A N 1
ATOM 1420 C CA . ASN A 1 174 ? 19.821 31.638 44.415 1.00 49.66 174 ASN A CA 1
ATOM 1421 C C . ASN A 1 174 ? 18.737 32.716 44.281 1.00 49.66 174 ASN A C 1
ATOM 1423 O O . ASN A 1 174 ? 18.387 33.385 45.251 1.00 49.66 174 ASN A O 1
ATOM 1427 N N . ARG A 1 175 ? 18.126 32.853 43.100 1.00 49.88 175 ARG A N 1
ATOM 1428 C CA . ARG A 1 175 ? 17.045 33.823 42.871 1.00 49.88 175 ARG A CA 1
ATOM 1429 C C . ARG A 1 175 ? 15.756 33.446 43.607 1.00 49.88 175 ARG A C 1
ATOM 1431 O O . ARG A 1 175 ? 15.067 34.336 44.107 1.00 49.88 175 ARG A O 1
ATOM 1438 N N . ALA A 1 176 ? 15.456 32.152 43.717 1.00 46.25 176 ALA A N 1
ATOM 1439 C CA . ALA A 1 176 ? 14.341 31.633 44.502 1.00 46.25 176 ALA A CA 1
ATOM 1440 C C . ALA A 1 176 ? 14.543 31.881 46.006 1.00 46.25 176 ALA A C 1
ATOM 1442 O O . ALA A 1 176 ? 13.628 32.390 46.650 1.00 46.25 176 ALA A O 1
ATOM 1443 N N . SER A 1 177 ? 15.745 31.637 46.547 1.00 46.56 177 SER A N 1
ATOM 1444 C CA . SER A 1 177 ? 16.039 31.888 47.968 1.00 46.56 177 SER A CA 1
ATOM 1445 C C . SER A 1 177 ? 15.968 33.381 48.315 1.00 46.56 177 SER A C 1
ATOM 1447 O O . SER A 1 177 ? 15.407 33.758 49.344 1.00 46.56 177 SER A O 1
ATOM 1449 N N . VAL A 1 178 ? 16.439 34.261 47.420 1.00 50.53 178 VAL A N 1
ATOM 1450 C CA . VAL A 1 178 ? 16.330 35.721 47.582 1.00 50.53 178 VAL A CA 1
ATOM 1451 C C . VAL A 1 178 ? 14.868 36.174 47.569 1.00 50.53 178 VAL A C 1
ATOM 1453 O O . VAL A 1 178 ? 14.475 37.008 48.388 1.00 50.53 178 VAL A O 1
ATOM 1456 N N . LEU A 1 179 ? 14.039 35.620 46.678 1.00 49.59 179 LEU A N 1
ATOM 1457 C CA . LEU A 1 179 ? 12.604 35.918 46.624 1.00 49.59 179 LEU A CA 1
ATOM 1458 C C . LEU A 1 179 ? 11.860 35.400 47.860 1.00 49.59 179 LEU A C 1
ATOM 1460 O O . LEU A 1 179 ? 11.007 36.107 48.395 1.00 49.59 179 LEU A O 1
ATOM 1464 N N . GLU A 1 180 ? 12.201 34.209 48.343 1.00 47.25 180 GLU A N 1
ATOM 1465 C CA . GLU A 1 180 ? 11.611 33.622 49.543 1.00 47.25 180 GLU A CA 1
ATOM 1466 C C . GLU A 1 180 ? 11.986 34.418 50.800 1.00 47.25 180 GLU A C 1
ATOM 1468 O O . GLU A 1 180 ? 11.115 34.761 51.600 1.00 47.25 180 GLU A O 1
ATOM 1473 N N . ASN A 1 181 ? 13.253 34.817 50.933 1.00 50.81 181 ASN A N 1
ATOM 1474 C CA . ASN A 1 181 ? 13.719 35.661 52.032 1.00 50.81 181 ASN A CA 1
ATOM 1475 C C . ASN A 1 181 ? 13.085 37.055 51.994 1.00 50.81 181 ASN A C 1
ATOM 1477 O O . ASN A 1 181 ? 12.685 37.581 53.034 1.00 50.81 181 ASN A O 1
ATOM 1481 N N . ARG A 1 182 ? 12.919 37.645 50.804 1.00 47.69 182 ARG A N 1
ATOM 1482 C CA . ARG A 1 182 ? 12.226 38.931 50.639 1.00 47.69 182 ARG A CA 1
ATOM 1483 C C . ARG A 1 182 ? 10.738 38.824 50.988 1.00 47.69 182 ARG A C 1
ATOM 1485 O O . ARG A 1 182 ? 10.228 39.712 51.667 1.00 47.69 182 ARG A O 1
ATOM 1492 N N . ASN A 1 183 ? 10.066 37.732 50.611 1.00 48.47 183 ASN A N 1
ATOM 1493 C CA . ASN A 1 183 ? 8.673 37.468 50.992 1.00 48.47 183 ASN A CA 1
ATOM 1494 C C . ASN A 1 183 ? 8.533 37.267 52.511 1.00 48.47 183 ASN A C 1
ATOM 1496 O O . ASN A 1 183 ? 7.723 37.950 53.130 1.00 48.47 183 ASN A O 1
ATOM 1500 N N . LYS A 1 184 ? 9.381 36.438 53.138 1.00 51.53 184 LYS A N 1
ATOM 1501 C CA . LYS A 1 184 ? 9.389 36.226 54.600 1.00 51.53 184 LYS A CA 1
ATOM 1502 C C . LYS A 1 184 ? 9.638 37.525 55.372 1.00 51.53 184 LYS A C 1
ATOM 1504 O O . LYS A 1 184 ? 9.024 37.754 56.413 1.00 51.53 184 LYS A O 1
ATOM 1509 N N . ARG A 1 185 ? 10.514 38.401 54.863 1.00 49.66 185 ARG A N 1
ATOM 1510 C CA . ARG A 1 185 ? 10.812 39.706 55.478 1.00 49.66 185 ARG A CA 1
ATOM 1511 C C . ARG A 1 185 ? 9.639 40.680 55.349 1.00 49.66 185 ARG A C 1
ATOM 1513 O O . ARG A 1 185 ? 9.302 41.333 56.331 1.00 49.66 185 ARG A O 1
ATOM 1520 N N . MET A 1 186 ? 8.985 40.725 54.186 1.00 48.09 186 MET A N 1
ATOM 1521 C CA . MET A 1 186 ? 7.768 41.518 53.956 1.00 48.09 186 MET A CA 1
ATOM 1522 C C . MET A 1 186 ? 6.595 41.047 54.822 1.00 48.09 186 MET A C 1
ATOM 1524 O O . MET A 1 186 ? 5.841 41.864 55.345 1.00 48.09 186 MET A O 1
ATOM 1528 N N . GLU A 1 187 ? 6.452 39.737 55.003 1.00 51.62 187 GLU A N 1
ATOM 1529 C CA . GLU A 1 187 ? 5.376 39.139 55.792 1.00 51.62 187 GLU A CA 1
ATOM 1530 C C . GLU A 1 187 ? 5.586 39.355 57.296 1.00 51.62 187 GLU A C 1
ATOM 1532 O O . GLU A 1 187 ? 4.653 39.757 57.989 1.00 51.62 187 GLU A O 1
ATOM 1537 N N . ARG A 1 188 ? 6.831 39.244 57.789 1.00 51.62 188 ARG A N 1
ATOM 1538 C CA . ARG A 1 188 ? 7.185 39.638 59.166 1.00 51.62 188 ARG A CA 1
ATOM 1539 C C . ARG A 1 188 ? 6.976 41.129 59.427 1.00 51.62 188 ARG A C 1
ATOM 1541 O O . ARG A 1 188 ? 6.403 41.470 60.457 1.00 51.62 188 ARG A O 1
ATOM 1548 N N . PHE A 1 189 ? 7.391 42.010 58.510 1.00 48.69 189 PHE A N 1
ATOM 1549 C CA . PHE A 1 189 ? 7.168 43.457 58.653 1.00 48.69 189 PHE A CA 1
ATOM 1550 C C . PHE A 1 189 ? 5.674 43.794 58.744 1.00 48.69 189 PHE A C 1
ATOM 1552 O O . PHE A 1 189 ? 5.279 44.593 59.589 1.00 48.69 189 PHE A O 1
ATOM 1559 N N . ARG A 1 190 ? 4.834 43.135 57.932 1.00 47.66 190 ARG A N 1
ATOM 1560 C CA . ARG A 1 190 ? 3.376 43.338 57.933 1.00 47.66 190 ARG A CA 1
ATOM 1561 C C . ARG A 1 190 ? 2.683 42.759 59.168 1.00 47.66 190 ARG A C 1
ATOM 1563 O O . ARG A 1 190 ? 1.743 43.364 59.677 1.00 47.66 190 ARG A O 1
ATOM 1570 N N . GLN A 1 191 ? 3.147 41.621 59.684 1.00 53.75 191 GLN A N 1
ATOM 1571 C CA . GLN A 1 191 ? 2.631 41.053 60.935 1.00 53.75 191 GLN A CA 1
ATOM 1572 C C . GLN A 1 191 ? 2.991 41.913 62.151 1.00 53.75 191 GLN A C 1
ATOM 1574 O O . GLN A 1 191 ? 2.145 42.117 63.019 1.00 53.75 191 GLN A O 1
ATOM 1579 N N . LEU A 1 192 ? 4.212 42.457 62.199 1.00 54.31 192 LEU A N 1
ATOM 1580 C CA . LEU A 1 192 ? 4.643 43.365 63.265 1.00 54.31 192 LEU A CA 1
ATOM 1581 C C . LEU A 1 192 ? 3.836 44.670 63.257 1.00 54.31 192 LEU A C 1
ATOM 1583 O O . LEU A 1 192 ? 3.393 45.105 64.317 1.00 54.31 192 LEU A O 1
ATOM 1587 N N . SER A 1 193 ? 3.560 45.245 62.079 1.00 53.62 193 SER A N 1
ATOM 1588 C CA . SER A 1 193 ? 2.727 46.450 61.973 1.00 53.62 193 SER A CA 1
ATOM 1589 C C . SER A 1 193 ? 1.269 46.211 62.382 1.00 53.62 193 SER A C 1
ATOM 1591 O O . SER A 1 193 ? 0.681 47.057 63.046 1.00 53.62 193 SER A O 1
ATOM 1593 N N . ILE A 1 194 ? 0.683 45.054 62.038 1.00 57.31 194 ILE A N 1
ATOM 1594 C CA . ILE A 1 194 ? -0.700 44.718 62.430 1.00 57.31 194 ILE A CA 1
ATOM 1595 C C . ILE A 1 194 ? -0.792 44.498 63.943 1.00 57.31 194 ILE A C 1
ATOM 1597 O O . ILE A 1 194 ? -1.693 45.030 64.586 1.00 57.31 194 ILE A O 1
ATOM 1601 N N . LYS A 1 195 ? 0.167 43.768 64.526 1.00 59.53 195 LYS A N 1
ATOM 1602 C CA . LYS A 1 195 ? 0.190 43.497 65.966 1.00 59.53 195 LYS A CA 1
ATOM 1603 C C . LYS A 1 195 ? 0.399 44.778 66.781 1.00 59.53 195 LYS A C 1
ATOM 1605 O O . LYS A 1 195 ? -0.251 44.931 67.808 1.00 59.53 195 LYS A O 1
ATOM 1610 N N . GLY A 1 196 ? 1.233 45.711 66.310 1.00 62.06 196 GLY A N 1
ATOM 1611 C CA . GLY A 1 196 ? 1.390 47.040 66.919 1.00 62.06 196 GLY A CA 1
ATOM 1612 C C . GLY A 1 196 ? 0.067 47.808 66.980 1.00 62.06 196 GLY A C 1
ATOM 1613 O O . GLY A 1 196 ? -0.388 48.148 68.066 1.00 62.06 196 GLY A O 1
ATOM 1614 N N . ILE A 1 197 ? -0.624 47.937 65.840 1.00 59.41 197 ILE A N 1
ATOM 1615 C CA . ILE A 1 197 ? -1.915 48.643 65.747 1.00 59.41 197 ILE A CA 1
ATOM 1616 C C . ILE A 1 197 ? -2.995 47.986 66.627 1.00 59.41 197 ILE A C 1
ATOM 1618 O O . ILE A 1 197 ? -3.785 48.680 67.264 1.00 59.41 197 ILE A O 1
ATOM 1622 N N . GLU A 1 198 ? -3.053 46.651 66.695 1.00 61.75 198 GLU A N 1
ATOM 1623 C CA . GLU A 1 198 ? -4.002 45.947 67.572 1.00 61.75 198 GLU A CA 1
ATOM 1624 C C . GLU A 1 198 ? -3.701 46.158 69.063 1.00 61.75 198 GLU A C 1
ATOM 1626 O O . GLU A 1 198 ? -4.632 46.275 69.865 1.00 61.75 198 GLU A O 1
ATOM 1631 N N . THR A 1 199 ? -2.420 46.243 69.427 1.00 67.44 199 THR A N 1
ATOM 1632 C CA . THR A 1 199 ? -1.989 46.497 70.809 1.00 67.44 199 THR A CA 1
ATOM 1633 C C . THR A 1 199 ? -2.320 47.933 71.221 1.00 67.44 199 THR A C 1
ATOM 1635 O O . THR A 1 199 ? -2.882 48.134 72.296 1.00 67.44 199 THR A O 1
ATOM 1638 N N . ASP A 1 200 ? -2.094 48.907 70.336 1.00 65.00 200 ASP A N 1
ATOM 1639 C CA . ASP A 1 200 ? -2.434 50.319 70.560 1.00 65.00 200 ASP A CA 1
ATOM 1640 C C . ASP A 1 200 ? -3.952 50.525 70.697 1.00 65.00 200 ASP A C 1
ATOM 1642 O O . ASP A 1 200 ? -4.412 51.214 71.609 1.00 65.00 200 ASP A O 1
ATOM 1646 N N . ILE A 1 201 ? -4.761 49.854 69.862 1.00 64.75 201 ILE A N 1
ATOM 1647 C CA . ILE A 1 201 ? -6.230 49.856 69.998 1.00 64.75 201 ILE A CA 1
ATOM 1648 C C . ILE A 1 201 ? -6.659 49.243 71.341 1.00 64.75 201 ILE A C 1
ATOM 1650 O O . ILE A 1 201 ? -7.593 49.742 71.971 1.00 64.75 201 ILE A O 1
ATOM 1654 N N . GLY A 1 202 ? -6.013 48.160 71.782 1.00 60.72 202 GLY A N 1
ATOM 1655 C CA . GLY A 1 202 ? -6.281 47.537 73.081 1.00 60.72 202 GLY A CA 1
ATOM 1656 C C . GLY A 1 202 ? -5.942 48.456 74.257 1.00 60.72 202 GLY A C 1
ATOM 1657 O O . GLY A 1 202 ? -6.755 48.614 75.167 1.00 60.72 202 GLY A O 1
ATOM 1658 N N . PHE A 1 203 ? -4.784 49.116 74.204 1.00 68.62 203 PHE A N 1
ATOM 1659 C CA . PHE A 1 203 ? -4.346 50.080 75.212 1.00 68.62 203 PHE A CA 1
ATOM 1660 C C . PHE A 1 203 ? -5.304 51.274 75.314 1.00 68.62 203 PHE A C 1
ATOM 1662 O O . PHE A 1 203 ? -5.735 51.623 76.412 1.00 68.62 203 PHE A O 1
ATOM 1669 N N . LEU A 1 204 ? -5.712 51.850 74.178 1.00 65.19 204 LEU A N 1
ATOM 1670 C CA . LEU A 1 204 ? -6.656 52.971 74.149 1.00 65.19 204 LEU A CA 1
ATOM 1671 C C . LEU A 1 204 ? -8.050 52.584 74.660 1.00 65.19 204 LEU A C 1
ATOM 1673 O O . LEU A 1 204 ? -8.679 53.382 75.348 1.00 65.19 204 LEU A O 1
ATOM 1677 N N . ARG A 1 205 ? -8.522 51.355 74.401 1.00 67.12 205 ARG A N 1
ATOM 1678 C CA . ARG A 1 205 ? -9.785 50.849 74.975 1.00 67.12 205 ARG A CA 1
ATOM 1679 C C . ARG A 1 205 ? -9.720 50.681 76.486 1.00 67.12 205 ARG A C 1
ATOM 1681 O O . ARG A 1 205 ? -10.669 51.051 77.163 1.00 67.12 205 ARG A O 1
ATOM 1688 N N . ASN A 1 206 ? -8.619 50.147 77.011 1.00 68.44 206 ASN A N 1
ATOM 1689 C CA . ASN A 1 206 ? -8.440 50.039 78.458 1.00 68.44 206 ASN A CA 1
ATOM 1690 C C . ASN A 1 206 ? -8.351 51.422 79.108 1.00 68.44 206 ASN A C 1
ATOM 1692 O O . ASN A 1 206 ? -8.939 51.637 80.160 1.00 68.44 206 ASN A O 1
ATOM 1696 N N . LYS A 1 207 ? -7.673 52.378 78.462 1.00 68.69 207 LYS A N 1
ATOM 1697 C CA . LYS A 1 207 ? -7.623 53.765 78.931 1.00 68.69 207 LYS A CA 1
ATOM 1698 C C . LYS A 1 207 ? -9.013 54.411 78.936 1.00 68.69 207 LYS A C 1
ATOM 1700 O O . LYS A 1 207 ? -9.360 55.052 79.919 1.00 68.69 207 LYS A O 1
ATOM 1705 N N . LEU A 1 208 ? -9.816 54.191 77.891 1.00 66.88 208 LEU A N 1
ATOM 1706 C CA . LEU A 1 208 ? -11.210 54.644 77.823 1.00 66.88 208 LEU A CA 1
ATOM 1707 C C . LEU A 1 208 ? -12.057 54.028 78.949 1.00 66.88 208 LEU A C 1
ATOM 1709 O O . LEU A 1 208 ? -12.751 54.748 79.652 1.00 66.88 208 LEU A O 1
ATOM 1713 N N . PHE A 1 209 ? -11.922 52.722 79.184 1.00 61.84 209 PHE A N 1
ATOM 1714 C CA . PHE A 1 209 ? -12.628 52.017 80.257 1.00 61.84 209 PHE A CA 1
ATOM 1715 C C . PHE A 1 209 ? -12.248 52.526 81.657 1.00 61.84 209 PHE A C 1
ATOM 1717 O O . PHE A 1 209 ? -13.106 52.677 82.522 1.00 61.84 209 PHE A O 1
ATOM 1724 N N . GLU A 1 210 ? -10.970 52.826 81.894 1.00 66.69 210 GLU A N 1
ATOM 1725 C CA . GLU A 1 210 ? -10.520 53.423 83.158 1.00 66.69 210 GLU A CA 1
ATOM 1726 C C . GLU A 1 210 ? -11.040 54.857 83.343 1.00 66.69 210 GLU A C 1
ATOM 1728 O O . GLU A 1 210 ? -11.399 55.229 84.460 1.00 66.69 210 GLU A O 1
ATOM 1733 N N . ILE A 1 211 ? -11.144 55.651 82.268 1.00 63.28 211 ILE A N 1
ATOM 1734 C CA . ILE A 1 211 ? -11.767 56.986 82.309 1.00 63.28 211 ILE A CA 1
ATOM 1735 C C . ILE A 1 211 ? -13.266 56.864 82.618 1.00 63.28 211 ILE A C 1
ATOM 1737 O O . ILE A 1 211 ? -13.754 57.555 83.509 1.00 63.28 211 ILE A O 1
ATOM 1741 N N . GLU A 1 212 ? -13.991 55.949 81.972 1.00 61.19 212 GLU A N 1
ATOM 1742 C CA . GLU A 1 212 ? -15.414 55.687 82.243 1.00 61.19 212 GLU A CA 1
ATOM 1743 C C . GLU A 1 212 ? -15.642 55.220 83.687 1.00 61.19 212 GLU A C 1
ATOM 1745 O O . GLU A 1 212 ? -16.542 55.700 84.376 1.00 61.19 212 GLU A O 1
ATOM 1750 N N . LYS A 1 213 ? -14.786 54.329 84.194 1.00 61.84 213 LYS A N 1
ATOM 1751 C CA . LYS A 1 213 ? -14.863 53.819 85.567 1.00 61.84 213 LYS A CA 1
ATOM 1752 C C . LYS A 1 213 ? -14.549 54.897 86.607 1.00 61.84 213 LYS A C 1
ATOM 1754 O O . LYS A 1 213 ? -15.232 54.963 87.630 1.00 61.84 213 LYS A O 1
ATOM 1759 N N . ARG A 1 214 ? -13.552 55.757 86.355 1.00 62.12 214 ARG A N 1
ATOM 1760 C CA . ARG A 1 214 ? -13.292 56.951 87.181 1.00 62.12 214 ARG A CA 1
ATOM 1761 C C . ARG A 1 214 ? -14.478 57.903 87.146 1.00 62.12 214 ARG A C 1
ATOM 1763 O O . ARG A 1 214 ? -14.935 58.301 88.207 1.00 62.12 214 ARG A O 1
ATOM 1770 N N . SER A 1 215 ? -15.038 58.156 85.964 1.00 59.66 215 SER A N 1
ATOM 1771 C CA . SER A 1 215 ? -16.219 59.008 85.788 1.00 59.66 215 SER A CA 1
ATOM 1772 C C . SER A 1 215 ? -17.393 58.506 86.630 1.00 59.66 215 SER A C 1
ATOM 1774 O O . SER A 1 215 ? -17.958 59.265 87.406 1.00 59.66 215 SER A O 1
ATOM 1776 N N . ILE A 1 216 ? -17.715 57.210 86.567 1.00 60.44 216 ILE A N 1
ATOM 1777 C CA . ILE A 1 216 ? -18.817 56.612 87.337 1.00 60.44 216 ILE A CA 1
ATOM 1778 C C . ILE A 1 216 ? -18.578 56.722 88.850 1.00 60.44 216 ILE A C 1
ATOM 1780 O O . ILE A 1 216 ? -19.497 57.072 89.594 1.00 60.44 216 ILE A O 1
ATOM 1784 N N . ASN A 1 217 ? -17.358 56.450 89.315 1.00 57.12 217 ASN A N 1
ATOM 1785 C CA . ASN A 1 217 ? -17.031 56.478 90.742 1.00 57.12 217 ASN A CA 1
ATOM 1786 C C . ASN A 1 217 ? -16.979 57.908 91.308 1.00 57.12 217 ASN A C 1
ATOM 1788 O O . ASN A 1 217 ? -17.466 58.152 92.411 1.00 57.12 217 ASN A O 1
ATOM 1792 N N . GLU A 1 218 ? -16.419 58.856 90.559 1.00 60.69 218 GLU A N 1
ATOM 1793 C CA . GLU A 1 218 ? -16.244 60.251 90.973 1.00 60.69 218 GLU A CA 1
ATOM 1794 C C . GLU A 1 218 ? -17.565 61.030 90.895 1.00 60.69 218 GLU A C 1
ATOM 1796 O O . GLU A 1 218 ? -17.898 61.763 91.824 1.00 60.69 218 GLU A O 1
ATOM 1801 N N . LEU A 1 219 ? -18.399 60.769 89.879 1.00 59.47 219 LEU A N 1
ATOM 1802 C CA . LEU A 1 219 ? -19.771 61.285 89.812 1.00 59.47 219 LEU A CA 1
ATOM 1803 C C . LEU A 1 219 ? -20.649 60.709 90.925 1.00 59.47 219 LEU A C 1
ATOM 1805 O O . LEU A 1 219 ? -21.390 61.459 91.554 1.00 59.47 219 LEU A O 1
ATOM 1809 N N . SER A 1 220 ? -20.540 59.409 91.224 1.00 58.53 220 SER A N 1
ATOM 1810 C CA . SER A 1 220 ? -21.280 58.800 92.342 1.00 58.53 220 SER A CA 1
ATOM 1811 C C . SER A 1 220 ? -20.893 59.423 93.687 1.00 58.53 220 SER A C 1
ATOM 1813 O O . SER A 1 220 ? -21.759 59.657 94.530 1.00 58.53 220 SER A O 1
ATOM 1815 N N . ARG A 1 221 ? -19.610 59.762 93.872 1.00 60.16 221 ARG A N 1
ATOM 1816 C CA . ARG A 1 221 ? -19.126 60.472 95.060 1.00 60.16 221 ARG A CA 1
ATOM 1817 C C . ARG A 1 221 ? -19.629 61.922 95.114 1.00 60.16 221 ARG A C 1
ATOM 1819 O O . ARG A 1 221 ? -20.194 62.325 96.128 1.00 60.16 221 ARG A O 1
ATOM 1826 N N . LEU A 1 222 ? -19.506 62.691 94.033 1.00 57.75 222 LEU A N 1
ATOM 1827 C CA . LEU A 1 222 ? -19.912 64.106 93.986 1.00 57.75 222 LEU A CA 1
ATOM 1828 C C . LEU A 1 222 ? -21.435 64.309 94.102 1.00 57.75 222 LEU A C 1
ATOM 1830 O O . LEU A 1 222 ? -21.884 65.308 94.665 1.00 57.75 222 LEU A O 1
ATOM 1834 N N . ILE A 1 223 ? -22.236 63.346 93.630 1.00 58.75 223 ILE A N 1
ATOM 1835 C CA . ILE A 1 223 ? -23.699 63.326 93.802 1.00 58.75 223 ILE A CA 1
ATOM 1836 C C . ILE A 1 223 ? -24.084 63.089 95.273 1.00 58.75 223 ILE A C 1
ATOM 1838 O O . ILE A 1 223 ? -25.067 63.663 95.740 1.00 58.75 223 ILE A O 1
ATOM 1842 N N . SER A 1 224 ? -23.296 62.312 96.027 1.00 56.50 224 SER A N 1
ATOM 1843 C CA . SER A 1 224 ? -23.533 62.073 97.460 1.00 56.50 224 SER A CA 1
ATOM 1844 C C . SER A 1 224 ? -23.184 63.272 98.360 1.00 56.50 224 SER A C 1
ATOM 1846 O O . SER A 1 224 ? -23.763 63.423 99.432 1.00 56.50 224 SER A O 1
ATOM 1848 N N . GLU A 1 225 ? -22.303 64.172 97.904 1.00 57.84 225 GLU A N 1
ATOM 1849 C CA . GLU A 1 225 ? -21.818 65.343 98.659 1.00 57.84 225 GLU A CA 1
ATOM 1850 C C . GLU A 1 225 ? -22.607 66.652 98.365 1.00 57.84 225 GLU A C 1
ATOM 1852 O O . GLU A 1 225 ? -22.257 67.713 98.872 1.00 57.84 225 GLU A O 1
ATOM 1857 N N . SER A 1 226 ? -23.699 66.610 97.580 1.00 54.47 226 SER A N 1
ATOM 1858 C CA . SER A 1 226 ? -24.584 67.760 97.256 1.00 54.47 226 SER A CA 1
ATOM 1859 C C . SER A 1 226 ? -23.914 68.985 96.589 1.00 54.47 226 SER A C 1
ATOM 1861 O O . SER A 1 226 ? -24.377 70.113 96.751 1.00 54.47 226 SER A O 1
ATOM 1863 N N . ASN A 1 227 ? -22.871 68.785 95.771 1.00 59.03 227 ASN A N 1
ATOM 1864 C CA . ASN A 1 227 ? -22.122 69.851 95.074 1.00 59.03 227 ASN A CA 1
ATOM 1865 C C . ASN A 1 227 ? -22.365 69.849 93.543 1.00 59.03 227 ASN A C 1
ATOM 1867 O O . ASN A 1 227 ? -21.485 69.529 92.741 1.00 59.03 227 ASN A O 1
ATOM 1871 N N . LYS A 1 228 ? -23.583 70.205 93.103 1.00 58.44 228 LYS A N 1
ATOM 1872 C CA . LYS A 1 228 ? -24.017 70.074 91.689 1.00 58.44 228 LYS A CA 1
ATOM 1873 C C . LYS A 1 228 ? -23.168 70.846 90.660 1.00 58.44 228 LYS A C 1
ATOM 1875 O O . LYS A 1 228 ? -22.906 70.316 89.587 1.00 58.44 228 LYS A O 1
ATOM 1880 N N . GLY A 1 229 ? -22.691 72.053 90.973 1.00 59.28 229 GLY A N 1
ATOM 1881 C CA . GLY A 1 229 ? -21.979 72.899 89.996 1.00 59.28 229 GLY A CA 1
ATOM 1882 C C . GLY A 1 229 ? -20.549 72.452 89.645 1.00 59.28 229 GLY A C 1
ATOM 1883 O O . GLY A 1 229 ? -20.043 72.789 88.577 1.00 59.28 229 GLY A O 1
ATOM 1884 N N . ILE A 1 230 ? -19.886 71.690 90.522 1.00 60.25 230 ILE A N 1
ATOM 1885 C CA . ILE A 1 230 ? -18.540 71.140 90.269 1.00 60.25 230 ILE A CA 1
ATOM 1886 C C . ILE A 1 230 ? -18.648 69.822 89.491 1.00 60.25 230 ILE A C 1
ATOM 1888 O O . ILE A 1 230 ? -17.868 69.588 88.569 1.00 60.25 230 ILE A O 1
ATOM 1892 N N . ALA A 1 231 ? -19.667 69.012 89.793 1.00 57.09 231 ALA A N 1
ATOM 1893 C CA . ALA A 1 231 ? -19.947 67.769 89.081 1.00 57.09 231 ALA A CA 1
ATOM 1894 C C . ALA A 1 231 ? -20.227 67.997 87.584 1.00 57.09 231 ALA A C 1
ATOM 1896 O O . ALA A 1 231 ? -19.738 67.236 86.758 1.00 57.09 231 ALA A O 1
ATOM 1897 N N . GLU A 1 232 ? -20.947 69.062 87.215 1.00 61.44 232 GLU A N 1
ATOM 1898 C CA . GLU A 1 232 ? -21.234 69.382 85.805 1.00 61.44 232 GLU A CA 1
ATOM 1899 C C . GLU A 1 232 ? -19.982 69.791 85.008 1.00 61.44 232 GLU A C 1
ATOM 1901 O O . GLU A 1 232 ? -19.839 69.402 83.848 1.00 61.44 232 GLU A O 1
ATOM 1906 N N . LYS A 1 233 ? -19.040 70.525 85.620 1.00 63.72 233 LYS A N 1
ATOM 1907 C CA . LYS A 1 233 ? -17.772 70.897 84.966 1.00 63.72 233 LYS A CA 1
ATOM 1908 C C . LYS A 1 233 ? -16.835 69.706 84.787 1.00 63.72 233 LYS A C 1
ATOM 1910 O O . LYS A 1 233 ? -16.216 69.582 83.732 1.00 63.72 233 LYS A O 1
ATOM 1915 N N . GLU A 1 234 ? -16.749 68.831 85.785 1.00 61.88 234 GLU A N 1
ATOM 1916 C CA . GLU A 1 234 ? -15.911 67.635 85.688 1.00 61.88 234 GLU A CA 1
ATOM 1917 C C . GLU A 1 234 ? -16.513 66.610 84.713 1.00 61.88 234 GLU A C 1
ATOM 1919 O O . GLU A 1 234 ? -15.787 66.014 83.920 1.00 61.88 234 GLU A O 1
ATOM 1924 N N . LEU A 1 235 ? -17.848 66.495 84.663 1.00 63.28 235 LEU A N 1
ATOM 1925 C CA . LEU A 1 235 ? -18.563 65.704 83.656 1.00 63.28 235 LEU A CA 1
ATOM 1926 C C . LEU A 1 235 ? -18.275 66.201 82.229 1.00 63.28 235 LEU A C 1
ATOM 1928 O O . LEU A 1 235 ? -18.032 65.393 81.336 1.00 63.28 235 LEU A O 1
ATOM 1932 N N . ALA A 1 236 ? -18.273 67.520 82.007 1.00 63.75 236 ALA A N 1
ATOM 1933 C CA . ALA A 1 236 ? -17.947 68.101 80.704 1.00 63.75 236 ALA A CA 1
ATOM 1934 C C . ALA A 1 236 ? -16.490 67.818 80.293 1.00 63.75 236 ALA A C 1
ATOM 1936 O O . ALA A 1 236 ? -16.239 67.404 79.164 1.00 63.75 236 ALA A O 1
ATOM 1937 N N . ARG A 1 237 ? -15.538 67.954 81.225 1.00 67.69 237 ARG A N 1
ATOM 1938 C CA . ARG A 1 237 ? -14.116 67.664 80.984 1.00 67.69 237 ARG A CA 1
ATOM 1939 C C . ARG A 1 237 ? -13.860 66.187 80.660 1.00 67.69 237 ARG A C 1
ATOM 1941 O O . ARG A 1 237 ? -13.100 65.881 79.743 1.00 67.69 237 ARG A O 1
ATOM 1948 N N . LEU A 1 238 ? -14.499 65.274 81.391 1.00 61.97 238 LEU A N 1
ATOM 1949 C CA . LEU A 1 238 ? -14.383 63.830 81.166 1.00 61.97 238 LEU A CA 1
ATOM 1950 C C . LEU A 1 238 ? -15.031 63.402 79.842 1.00 61.97 238 LEU A C 1
ATOM 1952 O O . LEU A 1 238 ? -14.492 62.537 79.150 1.00 61.97 238 LEU A O 1
ATOM 1956 N N . ASN A 1 239 ? -16.136 64.041 79.444 1.00 62.06 239 ASN A N 1
ATOM 1957 C CA . ASN A 1 239 ? -16.759 63.807 78.141 1.00 62.06 239 ASN A CA 1
ATOM 1958 C C . ASN A 1 239 ? -15.852 64.242 76.978 1.00 62.06 239 ASN A C 1
ATOM 1960 O O . ASN A 1 239 ? -15.708 63.479 76.023 1.00 62.06 239 ASN A O 1
ATOM 1964 N N . ASP A 1 240 ? -15.170 65.387 77.083 1.00 69.12 240 ASP A N 1
ATOM 1965 C CA . ASP A 1 240 ? -14.199 65.832 76.072 1.00 69.12 240 ASP A CA 1
ATOM 1966 C C . ASP A 1 240 ? -12.985 64.883 75.969 1.00 69.12 240 ASP A C 1
ATOM 1968 O O . ASP A 1 240 ? -12.517 64.568 74.868 1.00 69.12 240 ASP A O 1
ATOM 1972 N N . GLU A 1 241 ? -12.473 64.370 77.094 1.00 66.12 241 GLU A N 1
ATOM 1973 C CA . GLU A 1 241 ? -11.394 63.368 77.091 1.00 66.12 241 GLU A CA 1
ATOM 1974 C C . GLU A 1 241 ? -11.843 62.033 76.467 1.00 66.12 241 GLU A C 1
ATOM 1976 O O . GLU A 1 241 ? -11.115 61.455 75.649 1.00 66.12 241 GLU A O 1
ATOM 1981 N N . CYS A 1 242 ? -13.058 61.568 76.773 1.00 63.22 242 CYS A N 1
ATOM 1982 C CA . CYS A 1 242 ? -13.659 60.382 76.157 1.00 63.22 242 CYS A CA 1
ATOM 1983 C C . CYS A 1 242 ? -13.882 60.549 74.647 1.00 63.22 242 CYS A C 1
ATOM 1985 O O . CYS A 1 242 ? -13.637 59.612 73.875 1.00 63.22 242 CYS A O 1
ATOM 1987 N N . GLU A 1 243 ? -14.312 61.730 74.199 1.00 69.06 243 GLU A N 1
ATOM 1988 C CA . GLU A 1 243 ? -14.555 62.005 72.783 1.00 69.06 243 GLU A CA 1
ATOM 1989 C C . GLU A 1 243 ? -13.245 62.025 71.978 1.00 69.06 243 GLU A C 1
ATOM 1991 O O . GLU A 1 243 ? -13.174 61.465 70.879 1.00 69.06 243 GLU A O 1
ATOM 1996 N N . ASN A 1 244 ? -12.173 62.582 72.547 1.00 66.88 244 ASN A N 1
ATOM 1997 C CA . ASN A 1 244 ? -10.850 62.599 71.919 1.00 66.88 244 ASN A CA 1
ATOM 1998 C C . ASN A 1 244 ? -10.246 61.191 71.786 1.00 66.88 244 ASN A C 1
ATOM 2000 O O . ASN A 1 244 ? -9.819 60.804 70.695 1.00 66.88 244 ASN A O 1
ATOM 2004 N N . VAL A 1 245 ? -10.300 60.371 72.843 1.00 63.38 245 VAL A N 1
ATOM 2005 C CA . VAL A 1 245 ? -9.842 58.968 72.784 1.00 63.38 245 VAL A CA 1
ATOM 2006 C C . VAL A 1 245 ? -10.690 58.150 71.799 1.00 63.38 245 VAL A C 1
ATOM 2008 O O . VAL A 1 245 ? -10.165 57.309 71.063 1.00 63.38 245 VAL A O 1
ATOM 2011 N N . SER A 1 246 ? -11.993 58.428 71.710 1.00 66.56 246 SER A N 1
ATOM 2012 C CA . SER A 1 246 ? -12.893 57.775 70.751 1.00 66.56 246 SER A CA 1
ATOM 2013 C C . SER A 1 246 ? -12.572 58.133 69.294 1.00 66.56 246 SER A C 1
ATOM 2015 O O . SER A 1 246 ? -12.596 57.251 68.428 1.00 66.56 246 SER A O 1
ATOM 2017 N N . LYS A 1 247 ? -12.201 59.391 69.014 1.00 70.94 247 LYS A N 1
ATOM 2018 C CA . LYS A 1 247 ? -11.745 59.844 67.685 1.00 70.94 247 LYS A CA 1
ATOM 2019 C C . LYS A 1 247 ? -10.429 59.178 67.269 1.00 70.94 247 LYS A C 1
ATOM 2021 O O . LYS A 1 247 ? -10.298 58.766 66.114 1.00 70.94 247 LYS A O 1
ATOM 2026 N N . ASP A 1 248 ? -9.492 58.985 68.195 1.00 66.88 248 ASP A N 1
ATOM 2027 C CA . ASP A 1 248 ? -8.228 58.288 67.916 1.00 66.88 248 ASP A CA 1
ATOM 2028 C C . ASP A 1 248 ? -8.435 56.787 67.653 1.00 66.88 248 ASP A C 1
ATOM 2030 O O . ASP A 1 248 ? -7.873 56.226 66.705 1.00 66.88 248 ASP A O 1
ATOM 2034 N N . ILE A 1 249 ? -9.334 56.139 68.405 1.00 65.81 249 ILE A N 1
ATOM 2035 C CA . ILE A 1 249 ? -9.754 54.754 68.140 1.00 65.81 249 ILE A CA 1
ATOM 2036 C C . ILE A 1 249 ? -10.429 54.639 66.762 1.00 65.81 249 ILE A C 1
ATOM 2038 O O . ILE A 1 249 ? -10.215 53.647 66.059 1.00 65.81 249 ILE A O 1
ATOM 2042 N N . ALA A 1 250 ? -11.235 55.625 66.354 1.00 67.44 250 ALA A N 1
ATOM 2043 C CA . ALA A 1 250 ? -11.892 55.636 65.047 1.00 67.44 250 ALA A CA 1
ATOM 2044 C C . ALA A 1 250 ? -10.883 55.752 63.890 1.00 67.44 250 ALA A C 1
ATOM 2046 O O . ALA A 1 250 ? -10.946 54.950 62.956 1.00 67.44 250 ALA A O 1
ATOM 2047 N N . LYS A 1 251 ? -9.891 56.650 63.991 1.00 71.06 251 LYS A N 1
ATOM 2048 C CA . LYS A 1 251 ? -8.806 56.784 62.998 1.00 71.06 251 LYS A CA 1
ATOM 2049 C C . LYS A 1 251 ? -7.980 55.501 62.854 1.00 71.06 251 LYS A C 1
ATOM 2051 O O . LYS A 1 251 ? -7.701 55.064 61.737 1.00 71.06 251 LYS A O 1
ATOM 2056 N N . LEU A 1 252 ? -7.632 54.847 63.966 1.00 62.12 252 LEU A N 1
ATOM 2057 C CA . LEU A 1 252 ? -6.887 53.579 63.944 1.00 62.12 252 LEU A CA 1
ATOM 2058 C C . LEU A 1 252 ? -7.720 52.413 63.386 1.00 62.12 252 LEU A C 1
ATOM 2060 O O . LEU A 1 252 ? -7.192 51.550 62.678 1.00 62.12 252 LEU A O 1
ATOM 2064 N N . LYS A 1 253 ? -9.035 52.391 63.643 1.00 62.53 253 LYS A N 1
ATOM 2065 C CA . LYS A 1 253 ? -9.962 51.422 63.032 1.00 62.53 253 LYS A CA 1
ATOM 2066 C C . LYS A 1 253 ? -10.096 51.625 61.525 1.00 62.53 253 LYS A C 1
ATOM 2068 O O . LYS A 1 253 ? -10.128 50.633 60.798 1.00 62.53 253 LYS A O 1
ATOM 2073 N N . GLU A 1 254 ? -10.137 52.868 61.055 1.00 68.12 254 GLU A N 1
ATOM 2074 C CA . GLU A 1 254 ? -10.177 53.178 59.627 1.00 68.12 254 GLU A CA 1
ATOM 2075 C C . GLU A 1 254 ? -8.892 52.706 58.926 1.00 68.12 254 GLU A C 1
ATOM 2077 O O . GLU A 1 254 ? -8.969 51.993 57.922 1.00 68.12 254 GLU A O 1
ATOM 2082 N N . LEU A 1 255 ? -7.717 52.968 59.514 1.00 61.00 255 LEU A N 1
ATOM 2083 C CA . LEU A 1 255 ? -6.434 52.447 59.021 1.00 61.00 255 LEU A CA 1
ATOM 2084 C C . LEU A 1 255 ? -6.420 50.907 58.945 1.00 61.00 255 LEU A C 1
ATOM 2086 O O . LEU A 1 255 ? -5.954 50.333 57.962 1.00 61.00 255 LEU A O 1
ATOM 2090 N N . ASN A 1 256 ? -6.982 50.231 59.953 1.00 58.03 256 ASN A N 1
ATOM 2091 C CA . ASN A 1 256 ? -7.087 48.768 60.009 1.00 58.03 256 ASN A CA 1
ATOM 2092 C C . ASN A 1 256 ? -8.163 48.197 59.049 1.00 58.03 256 ASN A C 1
ATOM 2094 O O . ASN A 1 256 ? -8.144 47.015 58.699 1.00 58.03 256 ASN A O 1
ATOM 2098 N N . SER A 1 257 ? -9.133 49.004 58.613 1.00 54.88 257 SER A N 1
ATOM 2099 C CA . SER A 1 257 ? -10.185 48.595 57.665 1.00 54.88 257 SER A CA 1
ATOM 2100 C C . SER A 1 257 ? -9.722 48.590 56.203 1.00 54.88 257 SER A C 1
ATOM 2102 O O . SER A 1 257 ? -10.257 47.834 55.400 1.00 54.88 257 SER A O 1
ATOM 2104 N N . ARG A 1 258 ? -8.665 49.348 55.879 1.00 53.94 258 ARG A N 1
ATOM 2105 C CA . ARG A 1 258 ? -8.029 49.384 54.548 1.00 53.94 258 ARG A CA 1
ATOM 2106 C C . ARG A 1 258 ? -7.130 48.165 54.264 1.00 53.94 258 ARG A C 1
ATOM 2108 O O . ARG A 1 258 ? -6.542 48.069 53.191 1.00 53.94 258 ARG A O 1
ATOM 2115 N N . ILE A 1 259 ? -7.022 47.226 55.211 1.00 54.50 259 ILE A N 1
ATOM 2116 C CA . ILE A 1 259 ? -6.271 45.969 55.077 1.00 54.50 259 ILE A CA 1
ATOM 2117 C C . ILE A 1 259 ? -7.217 44.868 54.537 1.00 54.50 259 ILE A C 1
ATOM 2119 O O . ILE A 1 259 ? -8.255 44.630 55.160 1.00 54.50 259 ILE A O 1
ATOM 2123 N N . PRO A 1 260 ? -6.887 44.177 53.422 1.00 42.03 260 PRO A N 1
ATOM 2124 C CA . PRO A 1 260 ? -7.779 43.214 52.758 1.00 42.03 260 PRO A CA 1
ATOM 2125 C C . PRO A 1 260 ? -8.300 42.079 53.664 1.00 42.03 260 PRO A C 1
ATOM 2127 O O . PRO A 1 260 ? -7.550 41.490 54.446 1.00 42.03 260 PRO A O 1
ATOM 2130 N N . ILE A 1 261 ? -9.591 41.749 53.522 1.00 43.88 261 ILE A N 1
ATOM 2131 C CA . ILE A 1 261 ? -10.381 40.883 54.425 1.00 43.88 261 ILE A CA 1
ATOM 2132 C C . ILE A 1 261 ? -9.912 39.412 54.454 1.00 43.88 261 ILE A C 1
ATOM 2134 O O . ILE A 1 261 ? -10.048 38.760 55.494 1.00 43.88 261 ILE A O 1
ATOM 2138 N N . ASP A 1 262 ? -9.252 38.911 53.405 1.00 44.97 262 ASP A N 1
ATOM 2139 C CA . ASP A 1 262 ? -8.748 37.525 53.343 1.00 44.97 262 ASP A CA 1
ATOM 2140 C C . ASP A 1 262 ? -7.699 37.183 54.423 1.00 44.97 262 ASP A C 1
ATOM 2142 O O . ASP A 1 262 ? -7.503 36.015 54.762 1.00 44.97 262 ASP A O 1
ATOM 2146 N N . PHE A 1 263 ? -7.068 38.185 55.048 1.00 48.75 263 PHE A N 1
ATOM 2147 C CA . PHE A 1 263 ? -6.034 37.973 56.069 1.00 48.75 263 PHE A CA 1
ATOM 2148 C C . PHE A 1 263 ? -6.536 38.032 57.525 1.00 48.75 263 PHE A C 1
ATOM 2150 O O . PHE A 1 263 ? -5.878 37.484 58.412 1.00 48.75 263 PHE A O 1
ATOM 2157 N N . LYS A 1 264 ? -7.725 38.596 57.804 1.00 40.72 264 LYS A N 1
ATOM 2158 C CA . LYS A 1 264 ? -8.297 38.645 59.174 1.00 40.72 264 LYS A CA 1
ATOM 2159 C C . LYS A 1 264 ? -8.829 37.285 59.649 1.00 40.72 264 LYS A C 1
ATOM 2161 O O . LYS A 1 264 ? -8.816 36.993 60.845 1.00 40.72 264 LYS A O 1
ATOM 2166 N N . HIS A 1 265 ? -9.229 36.410 58.724 1.00 44.28 265 HIS A N 1
ATOM 2167 C CA . HIS A 1 265 ? -9.716 35.061 59.037 1.00 44.28 265 HIS A CA 1
ATOM 2168 C C . HIS A 1 265 ? -8.609 34.001 59.193 1.00 44.28 265 HIS A C 1
ATOM 2170 O O . HIS A 1 265 ? -8.875 32.927 59.738 1.00 44.28 265 HIS A O 1
ATOM 2176 N N . ALA A 1 266 ? -7.368 34.280 58.778 1.00 43.16 266 ALA A N 1
ATOM 2177 C CA . ALA A 1 266 ? -6.272 33.309 58.821 1.00 43.16 266 ALA A CA 1
ATOM 2178 C C . ALA A 1 266 ? -5.675 33.121 60.234 1.00 43.16 266 ALA A C 1
ATOM 2180 O O . ALA A 1 266 ? -5.391 31.992 60.633 1.00 43.16 266 ALA A O 1
ATOM 2181 N N . ALA A 1 267 ? -5.563 34.184 61.040 1.00 43.44 267 ALA A N 1
ATOM 2182 C CA . ALA A 1 267 ? -4.904 34.127 62.352 1.00 43.44 267 ALA A CA 1
ATOM 2183 C C . ALA A 1 267 ? -5.730 33.401 63.438 1.00 43.44 267 ALA A C 1
ATOM 2185 O O . ALA A 1 267 ? -5.199 32.582 64.186 1.00 43.44 267 ALA A O 1
ATOM 2186 N N . ARG A 1 268 ? -7.055 33.614 63.488 1.00 41.22 268 ARG A N 1
ATOM 2187 C CA . ARG A 1 268 ? -7.954 32.923 64.443 1.00 41.22 268 ARG A CA 1
ATOM 2188 C C . ARG A 1 268 ? -8.185 31.448 64.092 1.00 41.22 268 ARG A C 1
ATOM 2190 O O . ARG A 1 268 ? -8.407 30.626 64.980 1.00 41.22 268 ARG A O 1
ATOM 2197 N N . ASN A 1 269 ? -8.116 31.107 62.805 1.00 47.53 269 ASN A N 1
ATOM 2198 C CA . ASN A 1 269 ? -8.289 29.738 62.327 1.00 47.53 269 ASN A CA 1
ATOM 2199 C C . ASN A 1 269 ? -6.996 28.913 62.383 1.00 47.53 269 ASN A C 1
ATOM 2201 O O . ASN A 1 269 ? -7.093 27.693 62.457 1.00 47.53 269 ASN A O 1
ATOM 2205 N N . ALA A 1 270 ? -5.809 29.529 62.404 1.00 45.78 270 ALA A N 1
ATOM 2206 C CA . ALA A 1 270 ? -4.533 28.816 62.511 1.00 45.78 270 ALA A CA 1
ATOM 2207 C C . ALA A 1 270 ? -4.343 28.130 63.880 1.00 45.78 270 ALA A C 1
ATOM 2209 O O . ALA A 1 270 ? -3.995 26.953 63.916 1.00 45.78 270 ALA A O 1
ATOM 2210 N N . LEU A 1 271 ? -4.679 28.802 64.990 1.00 46.38 271 LEU A N 1
ATOM 2211 C CA . LEU A 1 271 ? -4.546 28.240 66.346 1.00 46.38 271 LEU A CA 1
ATOM 2212 C C . LEU A 1 271 ? -5.579 27.128 66.623 1.00 46.38 271 LEU A C 1
ATOM 2214 O O . LEU A 1 271 ? -5.250 26.075 67.165 1.00 46.38 271 LEU A O 1
ATOM 2218 N N . LYS A 1 272 ? -6.826 27.307 66.155 1.00 45.12 272 LYS A N 1
ATOM 2219 C CA . LYS A 1 272 ? -7.856 26.250 66.182 1.00 45.12 272 LYS A CA 1
ATOM 2220 C C . LYS A 1 272 ? -7.531 25.094 65.231 1.00 45.12 272 LYS A C 1
ATOM 2222 O O . LYS A 1 272 ? -7.886 23.961 65.539 1.00 45.12 272 LYS A O 1
ATOM 2227 N N . ARG A 1 273 ? -6.871 25.342 64.090 1.00 52.75 273 ARG A N 1
ATOM 2228 C CA . ARG A 1 273 ? -6.418 24.283 63.172 1.00 52.75 273 ARG A CA 1
ATOM 2229 C C . ARG A 1 273 ? -5.250 23.498 63.753 1.00 52.75 273 ARG A C 1
ATOM 2231 O O . ARG A 1 273 ? -5.308 22.288 63.628 1.00 52.75 273 ARG A O 1
ATOM 2238 N N . GLN A 1 274 ? -4.277 24.120 64.422 1.00 49.81 274 GLN A N 1
ATOM 2239 C CA . GLN A 1 274 ? -3.154 23.413 65.060 1.00 49.81 274 GLN A CA 1
ATOM 2240 C C . GLN A 1 274 ? -3.622 22.476 66.182 1.00 49.81 274 GLN A C 1
ATOM 2242 O O . GLN A 1 274 ? -3.348 21.282 66.117 1.00 49.81 274 GLN A O 1
ATOM 2247 N N . LEU A 1 275 ? -4.455 22.965 67.108 1.00 50.19 275 LEU A N 1
ATOM 2248 C CA . LEU A 1 275 ? -5.026 22.135 68.180 1.00 50.19 275 LEU A CA 1
ATOM 2249 C C . LEU A 1 275 ? -5.929 21.011 67.640 1.00 50.19 275 LEU A C 1
ATOM 2251 O O . LEU A 1 275 ? -5.968 19.913 68.189 1.00 50.19 275 LEU A O 1
ATOM 2255 N N . LYS A 1 276 ? -6.645 21.252 66.531 1.00 50.47 276 LYS A N 1
ATOM 2256 C CA . LYS A 1 276 ? -7.490 20.242 65.866 1.00 50.47 276 LYS A CA 1
ATOM 2257 C C . LYS A 1 276 ? -6.677 19.278 64.990 1.00 50.47 276 LYS A C 1
ATOM 2259 O O . LYS A 1 276 ? -7.147 18.170 64.756 1.00 50.47 276 LYS A O 1
ATOM 2264 N N . LEU A 1 277 ? -5.487 19.669 64.522 1.00 49.19 277 LEU A N 1
ATOM 2265 C CA . LEU A 1 277 ? -4.545 18.812 63.795 1.00 49.19 277 LEU A CA 1
ATOM 2266 C C . LEU A 1 277 ? -3.831 17.867 64.764 1.00 49.19 277 LEU A C 1
ATOM 2268 O O . LEU A 1 277 ? -3.767 16.685 64.472 1.00 49.19 277 LEU A O 1
ATOM 2272 N N . GLU A 1 278 ? -3.389 18.345 65.931 1.00 54.06 278 GLU A N 1
ATOM 2273 C CA . GLU A 1 278 ? -2.798 17.498 66.981 1.00 54.06 278 GLU A CA 1
ATOM 2274 C C . GLU A 1 278 ? -3.805 16.485 67.532 1.00 54.06 278 GLU A C 1
ATOM 2276 O O . GLU A 1 278 ? -3.488 15.303 67.650 1.00 54.06 278 GLU A O 1
ATOM 2281 N N . LYS A 1 279 ? -5.054 16.910 67.777 1.00 51.81 279 LYS A N 1
ATOM 2282 C CA . LYS A 1 279 ? -6.132 15.993 68.182 1.00 51.81 279 LYS A CA 1
ATOM 2283 C C . LYS A 1 279 ? -6.467 14.980 67.081 1.00 51.81 279 LYS A C 1
ATOM 2285 O O . LYS A 1 279 ? -6.620 13.802 67.374 1.00 51.81 279 LYS A O 1
ATOM 2290 N N . LYS A 1 280 ? -6.493 15.408 65.808 1.00 54.25 280 LYS A N 1
ATOM 2291 C CA . LYS A 1 280 ? -6.682 14.510 64.652 1.00 54.25 280 LYS A CA 1
ATOM 2292 C C . LYS A 1 280 ? -5.493 13.593 64.387 1.00 54.25 280 LYS A C 1
ATOM 2294 O O . LYS A 1 280 ? -5.709 12.540 63.808 1.00 54.25 280 LYS A O 1
ATOM 2299 N N . LEU A 1 281 ? -4.268 13.980 64.735 1.00 52.28 281 LEU A N 1
ATOM 2300 C CA . LEU A 1 281 ? -3.072 13.148 64.588 1.00 52.28 281 LEU A CA 1
ATOM 2301 C C . LEU A 1 281 ? -3.009 12.090 65.694 1.00 52.28 281 LEU A C 1
ATOM 2303 O O . LEU A 1 281 ? -2.700 10.948 65.382 1.00 52.28 281 LEU A O 1
ATOM 2307 N N . LYS A 1 282 ? -3.414 12.422 66.930 1.00 52.34 282 LYS A N 1
ATOM 2308 C CA . LYS A 1 282 ? -3.626 11.434 68.004 1.00 52.34 282 LYS A CA 1
ATOM 2309 C C . LYS A 1 282 ? -4.779 10.475 67.692 1.00 52.34 282 LYS A C 1
ATOM 2311 O O . LYS A 1 282 ? -4.574 9.271 67.713 1.00 52.34 282 LYS A O 1
ATOM 2316 N N . GLU A 1 283 ? -5.932 10.990 67.256 1.00 48.53 283 GLU A N 1
ATOM 2317 C CA . GLU A 1 283 ? -7.059 10.150 66.815 1.00 48.53 283 GLU A CA 1
ATOM 2318 C C . GLU A 1 283 ? -6.734 9.336 65.552 1.00 48.53 283 GLU A C 1
ATOM 2320 O O . GLU A 1 283 ? -7.300 8.267 65.368 1.00 48.53 283 GLU A O 1
ATOM 2325 N N . LYS A 1 284 ? -5.859 9.817 64.653 1.00 51.19 284 LYS A N 1
ATOM 2326 C CA . LYS A 1 284 ? -5.385 9.045 63.489 1.00 51.19 284 LYS A CA 1
ATOM 2327 C C . LYS A 1 284 ? -4.329 8.011 63.857 1.00 51.19 284 LYS A C 1
ATOM 2329 O O . LYS A 1 284 ? -4.272 7.013 63.159 1.00 51.19 284 LYS A O 1
ATOM 2334 N N . ALA A 1 285 ? -3.519 8.233 64.890 1.00 48.53 285 ALA A N 1
ATOM 2335 C CA . ALA A 1 285 ? -2.585 7.230 65.395 1.00 48.53 285 ALA A CA 1
ATOM 2336 C C . ALA A 1 285 ? -3.355 6.084 66.075 1.00 48.53 285 ALA A C 1
ATOM 2338 O O . ALA A 1 285 ? -3.171 4.932 65.701 1.00 48.53 285 ALA A O 1
ATOM 2339 N N . GLU A 1 286 ? -4.333 6.409 66.927 1.00 46.34 286 GLU A N 1
ATOM 2340 C CA . GLU A 1 286 ? -5.236 5.418 67.537 1.00 46.34 286 GLU A CA 1
ATOM 2341 C C . GLU A 1 286 ? -6.136 4.732 66.491 1.00 46.34 286 GLU A C 1
ATOM 2343 O O . GLU A 1 286 ? -6.333 3.520 66.524 1.00 46.34 286 GLU A O 1
ATOM 2348 N N . LYS A 1 287 ? -6.644 5.467 65.487 1.00 46.03 287 LYS A N 1
ATOM 2349 C CA . LYS A 1 287 ? -7.401 4.867 64.372 1.00 46.03 287 LYS A CA 1
ATOM 2350 C C . LYS A 1 287 ? -6.530 4.121 63.367 1.00 46.03 287 LYS A C 1
ATOM 2352 O O . LYS A 1 287 ? -7.098 3.326 62.638 1.00 46.03 287 LYS A O 1
ATOM 2357 N N . ALA A 1 288 ? -5.219 4.347 63.297 1.00 43.09 288 ALA A N 1
ATOM 2358 C CA . ALA A 1 288 ? -4.312 3.574 62.445 1.00 43.09 288 ALA A CA 1
ATOM 2359 C C . ALA A 1 288 ? -3.961 2.224 63.086 1.00 43.09 288 ALA A C 1
ATOM 2361 O O . ALA A 1 288 ? -3.874 1.230 62.369 1.00 43.09 288 ALA A O 1
ATOM 2362 N N . GLU A 1 289 ? -3.871 2.157 64.419 1.00 41.91 289 GLU A N 1
ATOM 2363 C CA . GLU A 1 289 ? -3.787 0.884 65.150 1.00 41.91 289 GLU A CA 1
ATOM 2364 C C . GLU A 1 289 ? -5.092 0.074 65.034 1.00 41.91 289 GLU A C 1
ATOM 2366 O O . GLU A 1 289 ? -5.051 -1.147 64.916 1.00 41.91 289 GLU A O 1
ATOM 2371 N N . ILE A 1 290 ? -6.250 0.744 64.941 1.00 46.44 290 ILE A N 1
ATOM 2372 C CA . ILE A 1 290 ? -7.558 0.092 64.737 1.00 46.44 290 ILE A CA 1
ATOM 2373 C C . ILE A 1 290 ? -7.864 -0.173 63.239 1.00 46.44 290 ILE A C 1
ATOM 2375 O O . ILE A 1 290 ? -8.510 -1.166 62.908 1.00 46.44 290 ILE A O 1
ATOM 2379 N N . SER A 1 291 ? -7.381 0.648 62.293 1.00 39.62 291 SER A N 1
ATOM 2380 C CA . SER A 1 291 ? -7.604 0.459 60.843 1.00 39.62 291 SER A CA 1
ATOM 2381 C C . SER A 1 291 ? -6.634 -0.525 60.192 1.00 39.62 291 SER A C 1
ATOM 2383 O O . SER A 1 291 ? -6.919 -0.983 59.089 1.00 39.62 291 SER A O 1
ATOM 2385 N N . ALA A 1 292 ? -5.541 -0.897 60.864 1.00 37.25 292 ALA A N 1
ATOM 2386 C CA . ALA A 1 292 ? -4.755 -2.080 60.514 1.00 37.25 292 ALA A CA 1
ATOM 2387 C C . ALA A 1 292 ? -5.548 -3.390 60.722 1.00 37.25 292 ALA A C 1
ATOM 2389 O O . ALA A 1 292 ? -5.250 -4.387 60.073 1.00 37.25 292 ALA A O 1
ATOM 2390 N N . ALA A 1 293 ? -6.598 -3.377 61.555 1.00 38.78 293 ALA A N 1
ATOM 2391 C CA . ALA A 1 293 ? -7.465 -4.533 61.793 1.00 38.78 293 ALA A CA 1
ATOM 2392 C C . ALA A 1 293 ? -8.734 -4.575 60.907 1.00 38.78 293 ALA A C 1
ATOM 2394 O O . ALA A 1 293 ? -9.404 -5.602 60.861 1.00 38.78 293 ALA A O 1
ATOM 2395 N N . HIS A 1 294 ? -9.071 -3.502 60.172 1.00 41.94 294 HIS A N 1
ATOM 2396 C CA . HIS A 1 294 ? -10.336 -3.394 59.412 1.00 41.94 294 HIS A CA 1
ATOM 2397 C C . HIS A 1 294 ? -10.198 -2.996 57.923 1.00 41.94 294 HIS A C 1
ATOM 2399 O O . HIS A 1 294 ? -11.209 -2.798 57.248 1.00 41.94 294 HIS A O 1
ATOM 2405 N N . SER A 1 295 ? -8.986 -2.924 57.357 1.00 30.86 295 SER A N 1
ATOM 2406 C CA . SER A 1 295 ? -8.734 -2.568 55.943 1.00 30.86 295 SER A CA 1
ATOM 2407 C C . SER A 1 295 ? -8.967 -3.699 54.922 1.00 30.86 295 SER A C 1
ATOM 2409 O O . SER A 1 295 ? -8.351 -3.706 53.860 1.00 30.86 295 SER A O 1
ATOM 2411 N N . ALA A 1 296 ? -9.865 -4.648 55.199 1.00 32.56 296 ALA A N 1
ATOM 2412 C CA . ALA A 1 296 ? -10.100 -5.788 54.309 1.00 32.56 296 ALA A CA 1
ATOM 2413 C C . ALA A 1 296 ? -11.310 -5.658 53.359 1.00 32.56 296 ALA A C 1
ATOM 2415 O O . ALA A 1 296 ? -11.444 -6.517 52.497 1.00 32.56 296 ALA A O 1
ATOM 2416 N N . LEU A 1 297 ? -12.204 -4.654 53.461 1.00 33.28 297 LEU A N 1
ATOM 2417 C CA . LEU A 1 297 ? -13.541 -4.808 52.837 1.00 33.28 297 LEU A CA 1
ATOM 2418 C C . LEU A 1 297 ? -14.262 -3.580 52.225 1.00 33.28 297 LEU A C 1
ATOM 2420 O O . LEU A 1 297 ? -15.441 -3.705 51.914 1.00 33.28 297 LEU A O 1
ATOM 2424 N N . ALA A 1 298 ? -13.641 -2.415 51.982 1.00 29.56 298 ALA A N 1
ATOM 2425 C CA . ALA A 1 298 ? -14.414 -1.251 51.486 1.00 29.56 298 ALA A CA 1
ATOM 2426 C C . ALA A 1 298 ? -13.673 -0.262 50.557 1.00 29.56 298 ALA A C 1
ATOM 2428 O O . ALA A 1 298 ? -13.654 0.942 50.808 1.00 29.56 298 ALA A O 1
ATOM 2429 N N . THR A 1 299 ? -13.108 -0.735 49.444 1.00 30.34 299 THR A N 1
ATOM 2430 C CA . THR A 1 299 ? -12.552 0.125 48.376 1.00 30.34 299 THR A CA 1
ATOM 2431 C C . THR A 1 299 ? -13.012 -0.333 46.992 1.00 30.34 299 THR A C 1
ATOM 2433 O O . THR A 1 299 ? -12.236 -0.915 46.243 1.00 30.34 299 THR A O 1
ATOM 2436 N N . VAL A 1 300 ? -14.284 -0.095 46.645 1.00 37.09 300 VAL A N 1
ATOM 2437 C CA . VAL A 1 300 ? -14.777 -0.301 45.262 1.00 37.09 300 VAL A CA 1
ATOM 2438 C C . VAL A 1 300 ? -15.597 0.881 44.712 1.00 37.09 300 VAL A C 1
ATOM 2440 O O . VAL A 1 300 ? -15.686 1.040 43.498 1.00 37.09 300 VAL A O 1
ATOM 2443 N N . GLU A 1 301 ? -16.151 1.781 45.531 1.00 32.34 301 GLU A N 1
ATOM 2444 C CA . GLU A 1 301 ? -17.159 2.729 45.009 1.00 32.34 301 GLU A CA 1
ATOM 2445 C C . GLU A 1 301 ? -16.683 4.158 44.693 1.00 32.34 301 GLU A C 1
ATOM 2447 O O . GLU A 1 301 ? -17.330 4.836 43.895 1.00 32.34 301 GLU A O 1
ATOM 2452 N N . ASN A 1 302 ? -15.547 4.633 45.216 1.00 26.94 302 ASN A N 1
ATOM 2453 C CA . ASN A 1 302 ? -15.172 6.053 45.067 1.00 26.94 302 ASN A CA 1
ATOM 2454 C C . ASN A 1 302 ? -14.193 6.386 43.925 1.00 26.94 302 ASN A C 1
ATOM 2456 O O . ASN A 1 302 ? -14.059 7.563 43.585 1.00 26.94 302 ASN A O 1
ATOM 2460 N N . ASP A 1 303 ? -13.606 5.397 43.245 1.00 32.00 303 ASP A N 1
ATOM 2461 C CA . ASP A 1 303 ? -12.663 5.649 42.137 1.00 32.00 303 ASP A CA 1
ATOM 2462 C C . ASP A 1 303 ? -13.338 5.879 40.770 1.00 32.00 303 ASP A C 1
ATOM 2464 O O . ASP A 1 303 ? -12.710 6.354 39.824 1.00 32.00 303 ASP A O 1
ATOM 2468 N N . LYS A 1 304 ? -14.655 5.655 40.648 1.00 34.50 304 LYS A N 1
ATOM 2469 C CA . LYS A 1 304 ? -15.374 5.811 39.367 1.00 34.50 304 LYS A CA 1
ATOM 2470 C C . LYS A 1 304 ? -15.631 7.262 38.932 1.00 34.50 304 LYS A C 1
ATOM 2472 O O . LYS A 1 304 ? -16.036 7.485 37.792 1.00 34.50 304 LYS A O 1
ATOM 2477 N N . LYS A 1 305 ? -15.416 8.269 39.791 1.00 27.83 305 LYS A N 1
ATOM 2478 C CA . LYS A 1 305 ? -15.847 9.659 39.512 1.00 27.83 305 LYS A CA 1
ATOM 2479 C C . LYS A 1 305 ? -14.764 10.614 38.992 1.00 27.83 305 LYS A C 1
ATOM 2481 O O . LYS A 1 305 ? -15.126 11.683 38.512 1.00 27.83 305 LYS A O 1
ATOM 2486 N N . ASN A 1 306 ? -13.482 10.234 38.999 1.00 29.20 306 ASN A N 1
ATOM 2487 C CA . ASN A 1 306 ? -12.376 11.111 38.565 1.00 29.20 306 ASN A CA 1
ATOM 2488 C C . ASN A 1 306 ? -11.743 10.767 37.199 1.00 29.20 306 ASN A C 1
ATOM 2490 O O . ASN A 1 306 ? -10.860 11.490 36.754 1.00 29.20 306 ASN A O 1
ATOM 2494 N 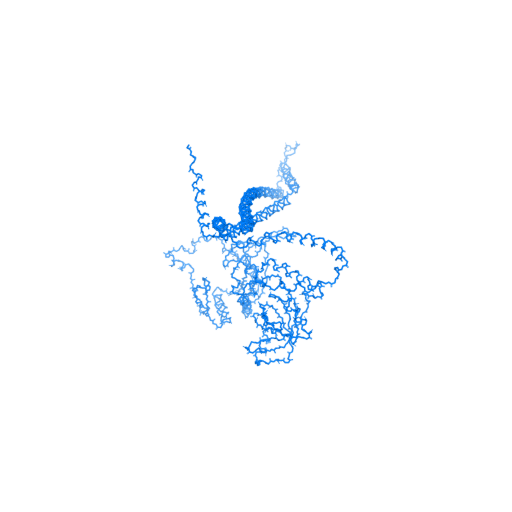N . LEU A 1 307 ? -12.228 9.742 36.485 1.00 35.69 307 LEU A N 1
ATOM 2495 C CA . LEU A 1 307 ? -11.714 9.333 35.159 1.00 35.69 307 LEU A CA 1
ATOM 2496 C C . LEU A 1 307 ? -12.554 9.823 33.959 1.00 35.69 307 LEU A C 1
ATOM 2498 O O . LEU A 1 307 ? -12.287 9.454 32.820 1.00 35.69 307 LEU A O 1
ATOM 2502 N N . LYS A 1 308 ? -13.568 10.673 34.172 1.00 34.56 308 LYS A N 1
ATOM 2503 C CA . LYS A 1 308 ? -14.394 11.245 33.090 1.00 34.56 308 LYS A CA 1
ATOM 2504 C C . LYS A 1 308 ? -14.020 12.698 32.789 1.00 34.56 308 LYS A C 1
ATOM 2506 O O . LYS A 1 308 ? -14.781 13.600 33.125 1.00 34.56 308 LYS A O 1
ATOM 2511 N N . LYS A 1 309 ? -12.880 12.920 32.123 1.00 31.08 309 LYS A N 1
ATOM 2512 C CA . LYS A 1 309 ? -12.592 14.128 31.319 1.00 31.08 309 LYS A CA 1
ATOM 2513 C C . LYS A 1 309 ? -11.633 13.785 30.163 1.00 31.08 309 LYS A C 1
ATOM 2515 O O . LYS A 1 309 ? -10.458 13.566 30.399 1.00 31.08 309 LYS A O 1
ATOM 2520 N N . ALA A 1 310 ? -12.208 13.757 28.955 1.00 42.12 310 ALA A N 1
ATOM 2521 C CA . ALA A 1 310 ? -11.625 13.820 27.606 1.00 42.12 310 ALA A CA 1
ATOM 2522 C C . ALA A 1 310 ? -10.324 13.035 27.317 1.00 42.12 310 ALA A C 1
ATOM 2524 O O . ALA A 1 310 ? -9.230 13.517 27.594 1.00 42.12 310 ALA A O 1
ATOM 2525 N N . ASP A 1 311 ? -10.459 11.917 26.589 1.00 47.19 311 ASP A N 1
ATOM 2526 C CA . ASP A 1 311 ? -9.352 11.222 25.899 1.00 47.19 311 ASP A CA 1
ATOM 2527 C C . ASP A 1 311 ? -8.537 12.167 24.973 1.00 47.19 311 ASP A C 1
ATOM 2529 O O . ASP A 1 311 ? -7.401 11.857 24.635 1.00 47.19 311 ASP A O 1
ATOM 2533 N N . ASP A 1 312 ? -9.076 13.335 24.598 1.00 50.81 312 ASP A N 1
ATOM 2534 C CA . ASP A 1 312 ? -8.444 14.304 23.687 1.00 50.81 312 ASP A CA 1
ATOM 2535 C C . ASP A 1 312 ? -7.436 15.262 24.360 1.00 50.81 312 ASP A C 1
ATOM 2537 O O . ASP A 1 312 ? -6.756 16.020 23.669 1.00 50.81 312 ASP A O 1
ATOM 2541 N N . ALA A 1 313 ? -7.340 15.265 25.696 1.00 58.88 313 ALA A N 1
ATOM 2542 C CA . ALA A 1 313 ? -6.429 16.138 26.451 1.00 58.88 313 ALA A CA 1
ATOM 2543 C C . ALA A 1 313 ? -5.189 15.410 27.004 1.00 58.88 313 ALA A C 1
ATOM 2545 O O . ALA A 1 313 ? -4.361 16.031 27.672 1.00 58.88 313 ALA A O 1
ATOM 2546 N N . VAL A 1 314 ? -5.080 14.102 26.755 1.00 75.25 314 VAL A N 1
ATOM 2547 C CA . VAL A 1 314 ? -4.015 13.239 27.278 1.00 75.25 314 VAL A CA 1
ATOM 2548 C C . VAL A 1 314 ? -2.856 13.188 26.281 1.00 75.25 314 VAL A C 1
ATOM 2550 O O . VAL A 1 314 ? -3.064 13.108 25.069 1.00 75.25 314 VAL A O 1
ATOM 2553 N N . ASP A 1 315 ? -1.620 13.238 26.782 1.00 87.56 315 ASP A N 1
ATOM 2554 C CA . ASP A 1 315 ? -0.428 13.092 25.942 1.00 87.56 315 ASP A CA 1
ATOM 2555 C C . ASP A 1 315 ? -0.433 11.724 25.221 1.00 87.56 315 ASP A C 1
ATOM 2557 O O . ASP A 1 315 ? -0.763 10.717 25.852 1.00 87.56 315 ASP A O 1
ATOM 2561 N N . PRO A 1 316 ? -0.051 11.620 23.930 1.00 88.75 316 PRO A N 1
ATOM 2562 C CA . PRO A 1 316 ? -0.060 10.343 23.206 1.00 88.75 316 PRO A CA 1
ATOM 2563 C C . PRO A 1 316 ? 0.725 9.211 23.891 1.00 88.75 316 PRO A C 1
ATOM 2565 O O . PRO A 1 316 ? 0.346 8.042 23.776 1.00 88.75 316 PRO A O 1
ATOM 2568 N N . THR A 1 317 ? 1.807 9.541 24.600 1.00 90.62 317 THR A N 1
ATOM 2569 C CA . THR A 1 317 ? 2.640 8.572 25.330 1.00 90.62 317 THR A CA 1
ATOM 2570 C C . THR A 1 317 ? 1.929 8.081 26.586 1.00 90.62 317 THR A C 1
ATOM 2572 O O . THR A 1 317 ? 1.949 6.891 26.901 1.00 90.62 317 THR A O 1
ATOM 2575 N N . GLU A 1 318 ? 1.265 8.997 27.289 1.00 91.75 318 GLU A N 1
ATOM 2576 C CA . GLU A 1 318 ? 0.446 8.687 28.459 1.00 91.75 318 GLU A CA 1
ATOM 2577 C C . GLU A 1 318 ? -0.797 7.877 28.066 1.00 91.75 318 GLU A C 1
ATOM 2579 O O . GLU A 1 318 ? -1.136 6.899 28.728 1.00 91.75 318 GLU A O 1
ATOM 2584 N N . TYR A 1 319 ? -1.423 8.193 26.929 1.00 92.62 319 TYR A N 1
ATOM 2585 C CA . TYR A 1 319 ? -2.515 7.390 26.384 1.00 92.62 319 TYR A CA 1
ATOM 2586 C C . TYR A 1 319 ? -2.078 5.940 26.161 1.00 92.62 319 TYR A C 1
ATOM 2588 O O . TYR A 1 319 ? -2.786 5.016 26.556 1.00 92.62 319 TYR A O 1
ATOM 2596 N N . TYR A 1 320 ? -0.897 5.729 25.573 1.00 94.50 320 TYR A N 1
ATOM 2597 C CA . TYR A 1 320 ? -0.368 4.388 25.333 1.00 94.50 320 TYR A CA 1
ATOM 2598 C C . TYR A 1 320 ? -0.174 3.595 26.632 1.00 94.50 320 TYR A C 1
ATOM 2600 O O . TYR A 1 320 ? -0.597 2.440 26.712 1.00 94.50 320 TYR A O 1
ATOM 2608 N N . SER A 1 321 ? 0.414 4.202 27.668 1.00 94.44 321 SER A N 1
ATOM 2609 C CA . SER A 1 321 ? 0.644 3.517 28.946 1.00 94.44 321 SER A CA 1
ATOM 2610 C C . SER A 1 321 ? -0.666 3.186 29.669 1.00 94.44 321 SER A C 1
ATOM 2612 O O . SER A 1 321 ? -0.844 2.053 30.127 1.00 94.44 321 SER A O 1
ATOM 2614 N N . LEU A 1 322 ? -1.619 4.123 29.694 1.00 94.12 322 LEU A N 1
ATOM 2615 C CA . LEU A 1 322 ? -2.956 3.916 30.256 1.00 94.12 322 LEU A CA 1
ATOM 2616 C C . LEU A 1 322 ? -3.722 2.834 29.493 1.00 94.12 322 LEU A C 1
ATOM 2618 O O . LEU A 1 322 ? -4.352 1.963 30.097 1.00 94.12 322 LEU A O 1
ATOM 2622 N N . ARG A 1 323 ? -3.646 2.851 28.159 1.00 94.62 323 ARG A N 1
ATOM 2623 C CA . ARG A 1 323 ? -4.332 1.876 27.313 1.00 94.62 323 ARG A CA 1
ATOM 2624 C C . ARG A 1 323 ? -3.745 0.482 27.482 1.00 94.62 323 ARG A C 1
ATOM 2626 O O . ARG A 1 323 ? -4.503 -0.478 27.596 1.00 94.62 323 ARG A O 1
ATOM 2633 N N . LEU A 1 324 ? -2.422 0.368 27.573 1.00 95.06 324 LEU A N 1
ATOM 2634 C CA . LEU A 1 324 ? -1.739 -0.889 27.862 1.00 95.06 324 LEU A CA 1
ATOM 2635 C C . LEU A 1 324 ? -2.156 -1.452 29.230 1.00 95.06 324 LEU A C 1
ATOM 2637 O O . LEU A 1 324 ? -2.445 -2.643 29.333 1.00 95.06 324 LEU A O 1
ATOM 2641 N N . ALA A 1 325 ? -2.223 -0.607 30.264 1.00 94.94 325 ALA A N 1
ATOM 2642 C CA . ALA A 1 325 ? -2.680 -1.009 31.593 1.00 94.94 325 ALA A CA 1
ATOM 2643 C C . ALA A 1 325 ? -4.139 -1.497 31.573 1.00 94.94 325 ALA A C 1
ATOM 2645 O O . ALA A 1 325 ? -4.435 -2.560 32.114 1.00 94.94 325 ALA A O 1
ATOM 2646 N N . ALA A 1 326 ? -5.029 -0.789 30.872 1.00 93.62 326 ALA A N 1
ATOM 2647 C CA . ALA A 1 326 ? -6.423 -1.200 30.715 1.00 93.62 326 ALA A CA 1
ATOM 2648 C C . ALA A 1 326 ? -6.556 -2.554 29.994 1.00 93.62 326 ALA A C 1
ATOM 2650 O O . ALA A 1 326 ? -7.347 -3.399 30.403 1.00 93.62 326 ALA A O 1
ATOM 2651 N N . VAL A 1 327 ? -5.761 -2.797 28.947 1.00 94.50 327 VAL A N 1
ATOM 2652 C CA . VAL A 1 327 ? -5.758 -4.082 28.223 1.00 94.50 327 VAL A CA 1
ATOM 2653 C C . VAL A 1 327 ? -5.244 -5.226 29.104 1.00 94.50 327 VAL A C 1
ATOM 2655 O O . VAL A 1 327 ? -5.797 -6.324 29.050 1.00 94.50 327 VAL A O 1
ATOM 2658 N N . LYS A 1 328 ? -4.239 -4.979 29.954 1.00 94.75 328 LYS A N 1
ATOM 2659 C CA . LYS A 1 328 ? -3.777 -5.965 30.947 1.00 94.75 328 LYS A CA 1
ATOM 2660 C C . LYS A 1 328 ? -4.866 -6.294 31.969 1.00 94.75 328 LYS A C 1
ATOM 2662 O O . LYS A 1 328 ? -5.145 -7.468 32.178 1.00 94.75 328 LYS A O 1
ATOM 2667 N N . GLN A 1 329 ? -5.543 -5.279 32.507 1.00 93.50 329 GLN A N 1
ATOM 2668 C CA . GLN A 1 329 ? -6.658 -5.468 33.441 1.00 93.50 329 GLN A CA 1
ATOM 2669 C C . GLN A 1 329 ? -7.820 -6.251 32.816 1.00 93.50 329 GLN A C 1
ATOM 2671 O O . GLN A 1 329 ? -8.437 -7.074 33.484 1.00 93.50 329 GLN A O 1
ATOM 2676 N N . LEU A 1 330 ? -8.124 -6.040 31.529 1.00 91.12 330 LEU A N 1
ATOM 2677 C CA . LEU A 1 330 ? -9.133 -6.844 30.828 1.00 91.12 330 LEU A CA 1
ATOM 2678 C C . LEU A 1 330 ? -8.767 -8.332 30.837 1.00 91.12 330 LEU A C 1
ATOM 2680 O O . LEU A 1 330 ? -9.621 -9.161 31.149 1.00 91.12 330 LEU A O 1
ATOM 2684 N N . ARG A 1 331 ? -7.495 -8.646 30.567 1.00 92.38 331 ARG A N 1
ATOM 2685 C CA . ARG A 1 331 ? -6.977 -10.018 30.583 1.00 92.38 331 ARG A CA 1
ATOM 2686 C C . ARG A 1 331 ? -6.990 -10.633 31.981 1.00 92.38 331 ARG A C 1
ATOM 2688 O O . ARG A 1 331 ? -7.409 -11.775 32.128 1.00 92.38 331 ARG A O 1
ATOM 2695 N N . GLU A 1 332 ? -6.586 -9.881 33.001 1.00 93.62 332 GLU A N 1
ATOM 2696 C CA . GLU A 1 332 ? -6.627 -10.320 34.407 1.00 93.62 332 GLU A CA 1
ATOM 2697 C C . GLU A 1 332 ? -8.058 -10.614 34.881 1.00 93.62 332 GLU A C 1
ATOM 2699 O O . GLU A 1 332 ? -8.284 -11.570 35.615 1.00 93.62 332 GLU A O 1
ATOM 2704 N N . ASN A 1 333 ? -9.040 -9.857 34.385 1.00 90.81 333 ASN A N 1
ATOM 2705 C CA . ASN A 1 333 ? -10.463 -10.082 34.646 1.00 90.81 333 ASN A CA 1
ATOM 2706 C C . ASN A 1 333 ? -11.070 -11.242 33.826 1.00 90.81 333 ASN A C 1
ATOM 2708 O O . ASN A 1 333 ? -12.290 -11.413 33.822 1.00 90.81 333 ASN A O 1
ATOM 2712 N N . GLY A 1 334 ? -10.250 -12.027 33.119 1.00 89.56 334 GLY A N 1
ATOM 2713 C CA . GLY A 1 334 ? -10.679 -13.204 32.360 1.00 89.56 334 GLY A CA 1
ATOM 2714 C C . GLY A 1 334 ? -11.249 -12.911 30.969 1.00 89.56 334 GLY A C 1
ATOM 2715 O O . GLY A 1 334 ? -11.800 -13.814 30.341 1.00 89.56 334 GLY A O 1
ATOM 2716 N N . PHE A 1 335 ? -11.127 -11.680 30.460 1.00 87.69 335 PHE A N 1
ATOM 2717 C CA . PHE A 1 335 ? -11.526 -11.338 29.091 1.00 87.69 335 PHE A CA 1
ATOM 2718 C C . PHE A 1 335 ? -10.314 -11.358 28.171 1.00 87.69 335 PHE A C 1
ATOM 2720 O O . PHE A 1 335 ? -9.352 -10.644 28.422 1.00 87.69 335 PHE A O 1
ATOM 2727 N N . GLU A 1 336 ? -10.360 -12.115 27.074 1.00 92.06 336 GLU A N 1
ATOM 2728 C CA . GLU A 1 336 ? -9.282 -12.092 26.081 1.00 92.06 336 GLU A CA 1
ATOM 2729 C C . GLU A 1 336 ? -9.463 -10.897 25.121 1.00 92.06 336 GLU A C 1
ATOM 2731 O O . GLU A 1 336 ? -10.400 -10.909 24.320 1.00 92.06 336 GLU A O 1
ATOM 2736 N N . PRO A 1 337 ? -8.601 -9.856 25.170 1.00 93.00 337 PRO A N 1
ATOM 2737 C CA . PRO A 1 337 ? -8.680 -8.709 24.259 1.00 93.00 337 PRO A CA 1
ATOM 2738 C C . PRO A 1 337 ? -8.225 -9.018 22.822 1.00 93.00 337 PRO A C 1
ATOM 2740 O O . PRO A 1 337 ? -8.445 -8.186 21.940 1.00 93.00 337 PRO A O 1
ATOM 2743 N N . TYR A 1 338 ? -7.586 -10.172 22.590 1.00 95.88 338 TYR A N 1
ATOM 2744 C CA . TYR A 1 338 ? -7.151 -10.648 21.272 1.00 95.88 338 TYR A CA 1
ATOM 2745 C C . TYR A 1 338 ? -7.725 -12.047 20.975 1.00 95.88 338 TYR A C 1
ATOM 2747 O O . TYR A 1 338 ? -6.981 -13.030 20.959 1.00 95.88 338 TYR A O 1
ATOM 2755 N N . PRO A 1 339 ? -9.051 -12.183 20.785 1.00 95.75 339 PRO A N 1
ATOM 2756 C CA . PRO A 1 339 ? -9.666 -13.471 20.487 1.00 95.75 339 PRO A CA 1
ATOM 2757 C C . PRO A 1 339 ? -9.119 -14.072 19.185 1.00 95.75 339 PRO A C 1
ATOM 2759 O O . PRO A 1 339 ? -8.936 -13.376 18.189 1.00 95.75 339 PRO A O 1
ATOM 2762 N N . HIS A 1 340 ? -8.917 -15.393 19.174 1.00 95.69 340 HIS A N 1
ATOM 2763 C CA . HIS A 1 340 ? -8.348 -16.107 18.025 1.00 95.69 340 HIS A CA 1
ATOM 2764 C C . HIS A 1 340 ? -9.226 -16.071 16.767 1.00 95.69 340 HIS A C 1
ATOM 2766 O O . HIS A 1 340 ? -8.702 -16.070 15.654 1.00 95.69 340 HIS A O 1
ATOM 2772 N N . LYS A 1 341 ? -10.556 -16.086 16.925 1.00 95.31 341 LYS A N 1
ATOM 2773 C CA . LYS A 1 341 ? -11.507 -16.157 15.810 1.00 95.31 341 LYS A CA 1
ATOM 2774 C C . LYS A 1 341 ? -12.769 -15.362 16.122 1.00 95.31 341 LYS A C 1
ATOM 2776 O O . LYS A 1 341 ? -13.316 -15.460 17.217 1.00 95.31 341 LYS A O 1
ATOM 2781 N N . PHE A 1 342 ? -13.254 -14.634 15.123 1.00 96.69 342 PHE A N 1
ATOM 2782 C CA . PHE A 1 342 ? -14.592 -14.057 15.085 1.00 96.69 342 PHE A CA 1
ATOM 2783 C C . PHE A 1 342 ? -15.194 -14.351 13.712 1.00 96.69 342 PHE A C 1
ATOM 2785 O O . PHE A 1 342 ? -14.581 -14.042 12.690 1.00 96.69 342 PHE A O 1
ATOM 2792 N N . GLU A 1 343 ? -16.356 -14.999 13.679 1.00 96.62 343 GLU A N 1
ATOM 2793 C CA . GLU A 1 343 ? -17.004 -15.395 12.429 1.00 96.62 343 GLU A CA 1
ATOM 2794 C C . GLU A 1 343 ? -17.814 -14.230 11.861 1.00 96.62 343 GLU A C 1
ATOM 2796 O O . GLU A 1 343 ? -18.848 -13.839 12.399 1.00 96.62 343 GLU A O 1
ATOM 2801 N N . VAL A 1 344 ? -17.311 -13.658 10.768 1.00 97.25 344 VAL A N 1
ATOM 2802 C CA . VAL A 1 344 ? -17.992 -12.614 9.999 1.00 97.25 344 VAL A CA 1
ATOM 2803 C C . VAL A 1 344 ? -18.902 -13.291 8.980 1.00 97.25 344 VAL A C 1
ATOM 2805 O O . VAL A 1 344 ? -18.433 -14.100 8.183 1.00 97.25 344 VAL A O 1
ATOM 2808 N N . THR A 1 345 ? -20.196 -12.973 9.000 1.00 96.94 345 THR A N 1
ATOM 2809 C CA . THR A 1 345 ? -21.182 -13.582 8.090 1.00 96.94 345 THR A CA 1
ATOM 2810 C C . THR A 1 345 ? -21.356 -12.789 6.800 1.00 96.94 345 THR A C 1
ATOM 2812 O O . THR A 1 345 ? -21.796 -13.345 5.801 1.00 96.94 345 THR A O 1
ATOM 2815 N N . ILE A 1 346 ? -21.078 -11.482 6.826 1.00 96.75 346 ILE A N 1
ATOM 2816 C CA . ILE A 1 346 ? -21.275 -10.572 5.693 1.00 96.75 346 ILE A CA 1
ATOM 2817 C C . ILE A 1 346 ? -20.240 -9.439 5.734 1.00 96.75 346 ILE A C 1
ATOM 2819 O O . ILE A 1 346 ? -19.889 -8.956 6.814 1.00 96.75 346 ILE A O 1
ATOM 2823 N N . SER A 1 347 ? -19.741 -9.026 4.566 1.00 96.69 347 SER A N 1
ATOM 2824 C CA . SER A 1 347 ? -18.844 -7.870 4.441 1.00 96.69 347 SER A CA 1
ATOM 2825 C C . SER A 1 347 ? -19.598 -6.559 4.700 1.00 96.69 347 SER A C 1
ATOM 2827 O O . SER A 1 347 ? -20.832 -6.522 4.658 1.00 96.69 347 SER A O 1
ATOM 2829 N N . LEU A 1 348 ? -18.890 -5.457 4.974 1.00 95.75 348 LEU A N 1
ATOM 2830 C CA . LEU A 1 348 ? -19.587 -4.171 5.138 1.00 95.75 348 LEU A CA 1
ATOM 2831 C C . LEU A 1 348 ? -20.175 -3.675 3.820 1.00 95.75 348 LEU A C 1
ATOM 2833 O O . LEU A 1 348 ? -21.234 -3.050 3.826 1.00 95.75 348 LEU A O 1
ATOM 2837 N N . THR A 1 349 ? -19.497 -3.945 2.709 1.00 95.50 349 THR A N 1
ATOM 2838 C CA . THR A 1 349 ? -19.971 -3.569 1.375 1.00 95.50 349 THR A CA 1
ATOM 2839 C C . THR A 1 349 ? -21.272 -4.304 1.045 1.00 95.50 349 THR A C 1
ATOM 2841 O O . THR A 1 349 ? -22.284 -3.653 0.785 1.00 95.50 349 THR A O 1
ATOM 2844 N N . ASP A 1 350 ? -21.298 -5.630 1.213 1.00 96.00 350 ASP A N 1
ATOM 2845 C CA . ASP A 1 350 ? -22.491 -6.447 0.951 1.00 96.00 350 ASP A CA 1
ATOM 2846 C C . ASP A 1 350 ? -23.626 -6.133 1.934 1.00 96.00 350 ASP A C 1
ATOM 2848 O O . ASP A 1 350 ? -24.798 -6.145 1.562 1.00 96.00 350 ASP A O 1
ATOM 2852 N N . PHE A 1 351 ? -23.305 -5.817 3.197 1.00 95.75 351 PHE A N 1
ATOM 2853 C CA . PHE A 1 351 ? -24.302 -5.374 4.175 1.00 95.75 351 PHE A CA 1
ATOM 2854 C C . PHE A 1 351 ? -25.002 -4.102 3.693 1.00 95.75 351 PHE A C 1
ATOM 2856 O O . PHE A 1 351 ? -26.229 -4.005 3.753 1.00 95.75 351 PHE A O 1
ATOM 2863 N N . ILE A 1 352 ? -24.230 -3.114 3.229 1.00 94.62 352 ILE A N 1
ATOM 2864 C CA . ILE A 1 352 ? -24.786 -1.848 2.751 1.00 94.62 352 ILE A CA 1
ATOM 2865 C C . ILE A 1 352 ? -25.655 -2.097 1.523 1.00 94.62 352 ILE A C 1
ATOM 2867 O O . ILE A 1 352 ? -26.771 -1.593 1.489 1.00 94.62 352 ILE A O 1
ATOM 2871 N N . GLU A 1 353 ? -25.193 -2.894 0.560 1.00 94.50 353 GLU A N 1
ATOM 2872 C CA . GLU A 1 353 ? -25.953 -3.210 -0.654 1.00 94.50 353 GLU A CA 1
ATOM 2873 C C . GLU A 1 353 ? -27.255 -3.961 -0.345 1.00 94.50 353 GLU A C 1
ATOM 2875 O O . GLU A 1 353 ? -28.327 -3.548 -0.793 1.00 94.50 353 GLU A O 1
ATOM 2880 N N . LYS A 1 354 ? -27.190 -5.011 0.484 1.00 93.88 354 LYS A N 1
ATOM 2881 C CA . LYS A 1 354 ? -28.340 -5.861 0.822 1.00 93.88 354 LYS A CA 1
ATOM 2882 C C . LYS A 1 354 ? -29.407 -5.122 1.632 1.00 93.88 354 LYS A C 1
ATOM 2884 O O . LYS A 1 354 ? -30.596 -5.293 1.375 1.00 93.88 354 LYS A O 1
ATOM 2889 N N . TYR A 1 355 ? -29.005 -4.310 2.612 1.00 92.69 355 TYR A N 1
ATOM 2890 C CA . TYR A 1 355 ? -29.932 -3.661 3.551 1.00 92.69 355 TYR A CA 1
ATOM 2891 C C . TYR A 1 355 ? -30.200 -2.185 3.234 1.00 92.69 355 TYR A C 1
ATOM 2893 O O . TYR A 1 355 ? -30.850 -1.488 4.019 1.00 92.69 355 TYR A O 1
ATOM 2901 N N . ASN A 1 356 ? -29.766 -1.686 2.071 1.00 88.94 356 ASN A N 1
ATOM 2902 C CA . ASN A 1 356 ? -30.024 -0.297 1.693 1.00 88.94 356 ASN A CA 1
ATOM 2903 C C . ASN A 1 356 ? -31.527 0.023 1.578 1.00 88.94 356 ASN A C 1
ATOM 2905 O O . ASN A 1 356 ? -31.936 1.162 1.780 1.00 88.94 356 ASN A O 1
ATOM 2909 N N . SER A 1 357 ? -32.363 -0.972 1.286 1.00 85.56 357 SER A N 1
ATOM 2910 C CA . SER A 1 357 ? -33.814 -0.822 1.119 1.00 85.56 357 SER A CA 1
ATOM 2911 C C . SER A 1 357 ? -34.620 -0.854 2.427 1.00 85.56 357 SER A C 1
ATOM 2913 O O . SER A 1 357 ? -35.824 -0.601 2.389 1.00 85.56 357 SER A O 1
ATOM 2915 N N . VAL A 1 358 ? -33.990 -1.129 3.579 1.00 83.50 358 VAL A N 1
ATOM 2916 C CA . VAL A 1 358 ? -34.671 -1.183 4.889 1.00 83.50 358 VAL A CA 1
ATOM 2917 C C . VAL A 1 358 ? -35.307 0.172 5.216 1.00 83.50 358 VAL A C 1
ATOM 2919 O O . VAL A 1 358 ? -34.638 1.212 5.117 1.00 83.50 358 VAL A O 1
ATOM 2922 N N . LYS A 1 359 ? -36.590 0.173 5.606 1.00 81.81 359 LYS A N 1
ATOM 2923 C CA . LYS A 1 359 ? -37.346 1.404 5.875 1.00 81.81 359 LYS A CA 1
ATOM 2924 C C . LYS A 1 359 ? -36.906 2.056 7.187 1.00 81.81 359 LYS A C 1
ATOM 2926 O O . LYS A 1 359 ? -36.275 1.448 8.047 1.00 81.81 359 LYS A O 1
ATOM 2931 N N . CYS A 1 360 ? -37.221 3.342 7.329 1.00 79.06 360 CYS A N 1
ATOM 2932 C CA . CYS A 1 360 ? -36.928 4.099 8.544 1.00 79.06 360 CYS A CA 1
ATOM 2933 C C . CYS A 1 360 ? -37.604 3.449 9.762 1.00 79.06 360 CYS A C 1
ATOM 2935 O O . CYS A 1 360 ? -38.774 3.090 9.679 1.00 79.06 360 CYS A O 1
ATOM 2937 N N . GLU A 1 361 ? -36.870 3.314 10.870 1.00 75.06 361 GLU A N 1
ATOM 2938 C CA . GLU A 1 361 ? -37.322 2.671 12.116 1.00 75.06 361 GLU A CA 1
ATOM 2939 C C . GLU A 1 361 ? -37.664 1.172 12.005 1.00 75.06 361 GLU A C 1
ATOM 2941 O O . GLU A 1 361 ? -38.102 0.570 12.984 1.00 75.06 361 GLU A O 1
ATOM 2946 N N . GLU A 1 362 ? -37.399 0.535 10.863 1.00 81.38 362 GLU A N 1
ATOM 2947 C CA . GLU A 1 362 ? -37.526 -0.911 10.709 1.00 81.38 362 GLU A CA 1
ATOM 2948 C C . GLU A 1 362 ? -36.281 -1.614 11.274 1.00 81.38 362 GLU A C 1
ATOM 2950 O O . GLU A 1 362 ? -35.144 -1.150 11.117 1.00 81.38 362 GLU A O 1
ATOM 2955 N N . VAL A 1 363 ? -36.496 -2.732 11.967 1.00 81.62 363 VAL A N 1
ATOM 2956 C CA . VAL A 1 363 ? -35.442 -3.644 12.421 1.00 81.62 363 VAL A CA 1
ATOM 2957 C C . VAL A 1 363 ? -35.662 -4.955 11.687 1.00 81.62 363 VAL A C 1
ATOM 2959 O O . VAL A 1 363 ? -36.731 -5.549 11.791 1.00 81.62 363 VAL A O 1
ATOM 2962 N N . SER A 1 364 ? -34.663 -5.387 10.925 1.00 83.31 364 SER A N 1
ATOM 2963 C CA . SER A 1 364 ? -34.715 -6.675 10.245 1.00 83.31 364 SER A CA 1
ATOM 2964 C C . SER A 1 364 ? -34.646 -7.815 11.262 1.00 83.31 364 SER A C 1
ATOM 2966 O O . SER A 1 364 ? -33.909 -7.741 12.244 1.00 83.31 364 SER A O 1
ATOM 2968 N N . ASN A 1 365 ? -35.372 -8.900 10.995 1.00 85.38 365 ASN A N 1
ATOM 2969 C CA . ASN A 1 365 ? -35.322 -10.115 11.812 1.00 85.38 365 ASN A CA 1
ATOM 2970 C C . ASN A 1 365 ? -34.045 -10.938 11.575 1.00 85.38 365 ASN A C 1
ATOM 2972 O O . ASN A 1 365 ? -33.778 -11.889 12.305 1.00 85.38 365 ASN A O 1
ATOM 2976 N N . GLU A 1 366 ? -33.252 -10.595 10.558 1.00 91.12 366 GLU A N 1
ATOM 2977 C CA . GLU A 1 366 ? -31.997 -11.283 10.268 1.00 91.12 366 GLU A CA 1
ATOM 2978 C C . GLU A 1 366 ? -30.908 -10.868 11.263 1.00 91.12 366 GLU A C 1
ATOM 2980 O O . GLU A 1 366 ? -30.696 -9.681 11.521 1.00 91.12 366 GLU A O 1
ATOM 2985 N N . THR A 1 367 ? -30.200 -11.852 11.811 1.00 93.81 367 THR A N 1
ATOM 2986 C CA . THR A 1 367 ? -28.989 -11.625 12.605 1.00 93.81 367 THR A CA 1
ATOM 2987 C C . THR A 1 367 ? -27.782 -11.732 11.692 1.00 93.81 367 THR A C 1
ATOM 2989 O O . THR A 1 367 ? -27.621 -12.728 10.989 1.00 93.81 367 THR A O 1
ATOM 2992 N N . VAL A 1 368 ? -26.909 -10.734 11.735 1.00 96.31 368 VAL A N 1
ATOM 2993 C CA . VAL A 1 368 ? -25.665 -10.720 10.967 1.00 96.31 368 VAL A CA 1
ATOM 2994 C C . VAL A 1 368 ? -24.484 -10.350 11.853 1.00 96.31 368 VAL A C 1
ATOM 2996 O O . VAL A 1 368 ? -24.616 -9.588 12.813 1.00 96.31 368 VAL A O 1
ATOM 2999 N N . CYS A 1 369 ? -23.319 -10.894 11.518 1.00 97.00 369 CYS A N 1
ATOM 3000 C CA . CYS A 1 369 ? -22.049 -10.622 12.171 1.00 97.00 369 CYS A CA 1
ATOM 3001 C C . CYS A 1 369 ? -21.157 -9.827 11.218 1.00 97.00 369 CYS A C 1
ATOM 3003 O O . CYS A 1 369 ? -20.779 -10.322 10.154 1.00 97.00 369 CYS A O 1
ATOM 3005 N N . VAL A 1 370 ? -20.796 -8.611 11.619 1.00 97.62 370 VAL A N 1
ATOM 3006 C CA . VAL A 1 370 ? -19.877 -7.727 10.891 1.00 97.62 370 VAL A CA 1
ATOM 3007 C C . VAL A 1 370 ? -18.670 -7.395 11.761 1.00 97.62 370 VAL A C 1
ATOM 3009 O O . VAL A 1 370 ? -18.747 -7.438 12.988 1.00 97.62 370 VAL A O 1
ATOM 3012 N N . ALA A 1 371 ? -17.550 -7.034 11.144 1.00 98.06 371 ALA A N 1
ATOM 3013 C CA . ALA A 1 371 ? -16.360 -6.588 11.860 1.00 98.06 371 ALA A CA 1
ATOM 3014 C C . ALA A 1 371 ? -15.739 -5.363 11.189 1.00 98.06 371 ALA A C 1
ATOM 3016 O O . ALA A 1 371 ? -15.906 -5.124 9.994 1.00 98.06 371 ALA A O 1
ATOM 3017 N N . GLY A 1 372 ? -15.011 -4.567 11.965 1.00 97.38 372 GLY A N 1
ATOM 3018 C CA . GLY A 1 372 ? -14.318 -3.403 11.430 1.00 97.38 372 GLY A CA 1
ATOM 3019 C C . GLY A 1 372 ? -13.621 -2.579 12.498 1.00 97.38 372 GLY A C 1
ATOM 3020 O O . GLY A 1 372 ? -13.612 -2.920 13.680 1.00 97.38 372 GLY A O 1
ATOM 3021 N N . ARG A 1 373 ? -13.026 -1.468 12.068 1.00 97.50 373 ARG A N 1
ATOM 3022 C CA . ARG A 1 373 ? -12.332 -0.530 12.948 1.00 97.50 373 ARG A CA 1
ATOM 3023 C C . ARG A 1 373 ? -13.264 0.591 13.388 1.00 97.50 373 ARG A C 1
ATOM 3025 O O . ARG A 1 373 ? -13.888 1.246 12.556 1.00 97.50 373 ARG A O 1
ATOM 3032 N N . ILE A 1 374 ? -13.292 0.866 14.684 1.00 96.94 374 ILE A N 1
ATOM 3033 C CA . I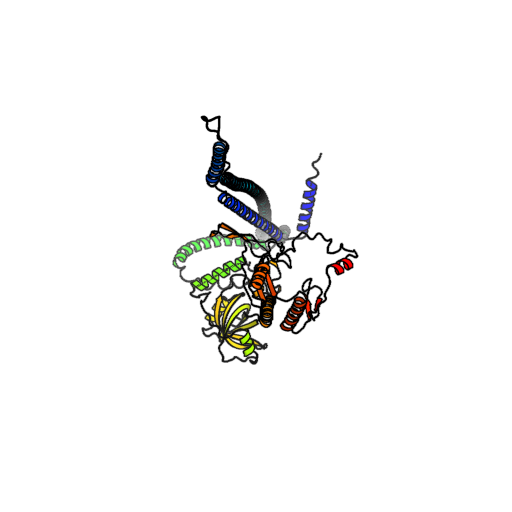LE A 1 374 ? -14.012 1.994 15.267 1.00 96.94 374 ILE A CA 1
ATOM 3034 C C . ILE A 1 374 ? -13.290 3.285 14.907 1.00 96.94 374 ILE A C 1
ATOM 3036 O O . ILE A 1 374 ? -12.156 3.528 15.310 1.00 96.94 374 ILE A O 1
ATOM 3040 N N . HIS A 1 375 ? -13.950 4.139 14.142 1.00 93.94 375 HIS A N 1
ATOM 3041 C CA . HIS A 1 375 ? -13.397 5.408 13.690 1.00 93.94 375 HIS A CA 1
ATOM 3042 C C . HIS A 1 375 ? -13.829 6.584 14.571 1.00 93.94 375 HIS A C 1
ATOM 3044 O O . HIS A 1 375 ? -13.054 7.522 14.777 1.00 93.94 375 HIS A O 1
ATOM 3050 N N . SER A 1 376 ? -15.044 6.512 15.120 1.00 93.69 376 SER A N 1
ATOM 3051 C CA . SER A 1 376 ? -15.586 7.459 16.093 1.00 93.69 376 SER A CA 1
ATOM 3052 C C . SER A 1 376 ? -16.467 6.727 17.112 1.00 93.69 376 SER A C 1
ATOM 3054 O O . SER A 1 376 ? -17.032 5.672 16.812 1.00 93.69 376 SER A O 1
ATOM 3056 N N . LYS A 1 377 ? -16.568 7.292 18.317 1.00 94.19 377 LYS A N 1
ATOM 3057 C CA . LYS A 1 377 ? -17.458 6.855 19.397 1.00 94.19 377 LYS A CA 1
ATOM 3058 C C . LYS A 1 377 ? -18.186 8.089 19.919 1.00 94.19 377 LYS A C 1
ATOM 3060 O O . LYS A 1 377 ? -17.536 9.072 20.265 1.00 94.19 377 LYS A O 1
ATOM 3065 N N . ARG A 1 378 ? -19.517 8.054 19.959 1.00 93.62 378 ARG A N 1
ATOM 3066 C CA . ARG A 1 378 ? -20.366 9.161 20.423 1.00 93.62 378 ARG A CA 1
ATOM 3067 C C . ARG A 1 378 ? -21.405 8.636 21.403 1.00 93.62 378 ARG A C 1
ATOM 3069 O O . ARG A 1 378 ? -22.200 7.769 21.055 1.00 93.62 378 ARG A O 1
ATOM 3076 N N . GLU A 1 379 ? -21.418 9.173 22.613 1.00 92.62 379 GLU A N 1
ATOM 3077 C CA . GLU A 1 379 ? -22.372 8.786 23.655 1.00 92.62 379 GLU A CA 1
ATOM 3078 C C . GLU A 1 379 ? -23.591 9.719 23.607 1.00 92.62 379 GLU A C 1
ATOM 3080 O O . GLU A 1 379 ? -23.450 10.937 23.687 1.00 92.62 379 GLU A O 1
ATOM 3085 N N . ALA A 1 380 ? -24.792 9.155 23.462 1.00 88.69 380 ALA A N 1
ATOM 3086 C CA . ALA A 1 380 ? -26.064 9.884 23.421 1.00 88.69 380 ALA A CA 1
ATOM 3087 C C . ALA A 1 380 ? -26.933 9.535 24.645 1.00 88.69 380 ALA A C 1
ATOM 3089 O O . ALA A 1 380 ? -28.144 9.343 24.545 1.00 88.69 380 ALA A O 1
ATOM 3090 N N . GLY A 1 381 ? -26.281 9.405 25.803 1.00 87.25 381 GLY A N 1
ATOM 3091 C CA . GLY A 1 381 ? -26.854 8.936 27.063 1.00 87.25 381 GLY A CA 1
ATOM 3092 C C . GLY A 1 381 ? -26.155 7.676 27.580 1.00 87.25 381 GLY A C 1
ATOM 3093 O O . GLY A 1 381 ? -25.319 7.091 26.901 1.00 87.25 381 GLY A O 1
ATOM 3094 N N . GLN A 1 382 ? -26.508 7.233 28.791 1.00 82.25 382 GLN A N 1
ATOM 3095 C CA . GLN A 1 382 ? -25.875 6.055 29.409 1.00 82.25 382 GLN A CA 1
ATOM 3096 C C . GLN A 1 382 ? -26.238 4.731 28.724 1.00 82.25 382 GLN A C 1
ATOM 3098 O O . GLN A 1 382 ? -25.483 3.776 28.833 1.00 82.25 382 GLN A O 1
ATOM 3103 N N . LYS A 1 383 ? -27.385 4.669 28.033 1.00 88.06 383 LYS A N 1
ATOM 3104 C CA . LYS A 1 383 ? -27.925 3.442 27.418 1.00 88.06 383 LYS A CA 1
ATOM 3105 C C . LYS A 1 383 ? -27.882 3.445 25.888 1.00 88.06 383 LYS A C 1
ATOM 3107 O O . LYS A 1 383 ? -28.381 2.501 25.283 1.00 88.06 383 LYS A O 1
ATOM 3112 N N . LEU A 1 384 ? -27.344 4.498 25.267 1.00 92.44 384 LEU A N 1
ATOM 3113 C CA . LEU A 1 384 ? -27.302 4.657 23.813 1.00 92.44 384 LEU A CA 1
ATOM 3114 C C . LEU A 1 384 ? -25.960 5.242 23.374 1.00 92.44 384 LEU A C 1
ATOM 3116 O O . LEU A 1 384 ? -25.621 6.377 23.717 1.00 92.44 384 LEU A O 1
ATOM 3120 N N . ILE A 1 385 ? -25.212 4.468 22.595 1.00 95.19 385 ILE A N 1
ATOM 3121 C CA . ILE A 1 385 ? -23.884 4.828 22.105 1.00 95.19 385 ILE A CA 1
ATOM 3122 C C . ILE A 1 385 ? -23.826 4.533 20.610 1.00 95.19 385 ILE A C 1
ATOM 3124 O O . ILE A 1 385 ? -24.264 3.484 20.143 1.00 95.19 385 ILE A O 1
ATOM 3128 N N . PHE A 1 386 ? -23.283 5.477 19.855 1.00 96.06 386 PHE A N 1
ATOM 3129 C CA . PHE A 1 386 ? -23.089 5.360 18.422 1.00 96.06 386 PHE A CA 1
ATOM 3130 C C . PHE A 1 386 ? -21.614 5.156 18.116 1.00 96.06 386 PHE A C 1
ATOM 3132 O O . PHE A 1 386 ? -20.766 5.929 18.574 1.00 96.06 386 PHE A O 1
ATOM 3139 N N . TYR A 1 387 ? -21.319 4.165 17.284 1.00 97.00 387 TYR A N 1
ATOM 3140 C CA . TYR A 1 387 ? -19.986 3.968 16.734 1.00 97.00 387 TYR A CA 1
ATOM 3141 C C . TYR A 1 387 ? -20.004 4.098 15.220 1.00 97.00 387 TYR A C 1
ATOM 3143 O O . TYR A 1 387 ? -20.921 3.616 14.559 1.00 97.00 387 TYR A O 1
ATOM 3151 N N . ASP A 1 388 ? -18.955 4.700 14.670 1.00 95.94 388 ASP A N 1
ATOM 3152 C CA . ASP A 1 388 ? -18.683 4.615 13.239 1.00 95.94 388 ASP A CA 1
ATOM 3153 C C . ASP A 1 388 ? -17.718 3.462 12.986 1.00 95.94 388 ASP A C 1
ATOM 3155 O O . ASP A 1 388 ? -16.531 3.566 13.299 1.00 95.94 388 ASP A O 1
ATOM 3159 N N . LEU A 1 389 ? -18.220 2.375 12.407 1.00 97.06 389 LEU A N 1
ATOM 3160 C CA . LEU A 1 389 ? -17.427 1.226 11.996 1.00 97.06 389 LEU A CA 1
ATOM 3161 C C . LEU A 1 389 ? -16.936 1.433 10.559 1.00 97.06 389 LEU A C 1
ATOM 3163 O O . LEU A 1 389 ? -17.717 1.769 9.667 1.00 97.06 389 LEU A O 1
ATOM 3167 N N . ARG A 1 390 ? -15.638 1.242 10.325 1.00 95.38 390 ARG A N 1
ATOM 3168 C CA . ARG A 1 390 ? -15.030 1.293 8.991 1.00 95.38 390 ARG A CA 1
ATOM 3169 C C . ARG A 1 390 ? -14.301 -0.002 8.669 1.00 95.38 390 ARG A C 1
ATOM 3171 O O . ARG A 1 390 ? -13.451 -0.455 9.435 1.00 95.38 390 ARG A O 1
ATOM 3178 N N . ALA A 1 391 ? -14.580 -0.535 7.492 1.00 94.06 391 ALA A N 1
ATOM 3179 C CA . ALA A 1 391 ? -13.844 -1.606 6.831 1.00 94.06 391 ALA A CA 1
ATOM 3180 C C . ALA A 1 391 ? -13.993 -1.406 5.318 1.00 94.06 391 ALA A C 1
ATOM 3182 O O . ALA A 1 391 ? -14.815 -0.605 4.896 1.00 94.06 391 ALA A O 1
ATOM 3183 N N . GLU A 1 392 ? -13.160 -2.054 4.501 1.00 91.44 392 GLU A N 1
ATOM 3184 C CA . GLU A 1 392 ? -13.315 -2.085 3.027 1.00 91.44 392 GLU A CA 1
ATOM 3185 C C . GLU A 1 392 ? -13.348 -0.724 2.288 1.00 91.44 392 GLU A C 1
ATOM 3187 O O . GLU A 1 392 ? -13.479 -0.684 1.074 1.00 91.44 392 GLU A O 1
ATOM 3192 N N . GLY A 1 393 ? -13.124 0.401 2.975 1.00 89.31 393 GLY A N 1
ATOM 3193 C CA . GLY A 1 393 ? -13.322 1.746 2.415 1.00 89.31 393 GLY A CA 1
ATOM 3194 C C . GLY A 1 393 ? -14.748 2.285 2.590 1.00 89.31 393 GLY A C 1
ATOM 3195 O O . GLY A 1 393 ? -15.014 3.425 2.213 1.00 89.31 393 GLY A O 1
ATOM 3196 N N . THR A 1 394 ? -15.634 1.513 3.213 1.00 93.06 394 THR A N 1
ATOM 3197 C CA . THR A 1 394 ? -17.017 1.874 3.525 1.00 93.06 394 THR A CA 1
ATOM 3198 C C . THR A 1 394 ? -17.184 2.224 5.009 1.00 93.06 394 THR A C 1
ATOM 3200 O O . THR A 1 394 ? -16.267 2.089 5.832 1.00 93.06 394 THR A O 1
ATOM 3203 N N . ARG A 1 395 ? -18.356 2.766 5.354 1.00 94.62 395 ARG A N 1
ATOM 3204 C CA . ARG A 1 395 ? -18.735 3.150 6.719 1.00 94.62 395 ARG A CA 1
ATOM 3205 C C . ARG A 1 395 ? -20.103 2.561 7.041 1.00 94.62 395 ARG A C 1
ATOM 3207 O O . ARG A 1 395 ? -21.034 2.743 6.266 1.00 94.62 395 ARG A O 1
ATOM 3214 N N . LEU A 1 396 ? -20.223 1.961 8.221 1.00 96.56 396 LEU A N 1
ATOM 3215 C CA . LEU A 1 396 ? -21.481 1.503 8.806 1.00 96.56 396 LEU A CA 1
ATOM 3216 C C . LEU A 1 396 ? -21.628 2.079 10.220 1.00 96.56 396 LEU A C 1
ATOM 3218 O O . LEU A 1 396 ? -20.661 2.120 10.982 1.00 96.56 396 LEU A O 1
ATOM 3222 N N . GLN A 1 397 ? -22.828 2.527 10.584 1.00 97.06 397 GLN A N 1
ATOM 3223 C CA . GLN A 1 397 ? -23.119 2.950 11.952 1.00 97.06 397 GLN A CA 1
ATOM 3224 C C . GLN A 1 397 ? -23.473 1.739 12.824 1.00 97.06 397 GLN A C 1
ATOM 3226 O O . GLN A 1 397 ? -24.273 0.892 12.439 1.00 97.06 397 GLN A O 1
ATOM 3231 N N . ILE A 1 398 ? -22.921 1.674 14.032 1.00 96.94 398 ILE A N 1
ATOM 3232 C CA . ILE A 1 398 ? -23.411 0.785 15.089 1.00 96.94 398 ILE A CA 1
ATOM 3233 C C . ILE A 1 398 ? -24.242 1.639 16.040 1.00 96.94 398 ILE A C 1
ATOM 3235 O O . ILE A 1 398 ? -23.727 2.599 16.619 1.00 96.94 398 ILE A O 1
ATOM 3239 N N . MET A 1 399 ? -25.512 1.284 16.214 1.00 95.25 399 MET A N 1
ATOM 3240 C CA . MET A 1 399 ? -26.407 1.908 17.186 1.00 95.25 399 MET A CA 1
ATOM 3241 C C . MET A 1 399 ? -26.522 0.997 18.409 1.00 95.25 399 MET A C 1
ATOM 3243 O O . MET A 1 399 ? -27.460 0.210 18.531 1.00 95.25 399 MET A O 1
ATOM 3247 N N . ALA A 1 400 ? -25.551 1.087 19.317 1.00 94.69 400 ALA A N 1
ATOM 3248 C CA . ALA A 1 400 ? -25.514 0.271 20.521 1.00 94.69 400 ALA A CA 1
ATOM 3249 C C . ALA A 1 400 ? -26.525 0.790 21.547 1.00 94.69 400 ALA A C 1
ATOM 3251 O O . ALA A 1 400 ? -26.361 1.870 22.115 1.00 94.69 400 ALA A O 1
ATOM 3252 N N . ASN A 1 401 ? -27.571 0.005 21.800 1.00 91.69 401 ASN A N 1
ATOM 3253 C CA . ASN A 1 401 ? -28.610 0.324 22.770 1.00 91.69 401 ASN A CA 1
ATOM 3254 C C . ASN A 1 401 ? -28.721 -0.800 23.803 1.00 91.69 401 ASN A C 1
ATOM 3256 O O . ASN A 1 401 ? -28.948 -1.956 23.444 1.00 91.69 401 ASN A O 1
ATOM 3260 N N . GLY A 1 402 ? -28.600 -0.450 25.086 1.00 87.94 402 GLY A N 1
ATOM 3261 C CA . GLY A 1 402 ? -28.577 -1.415 26.188 1.00 87.94 402 GLY A CA 1
ATOM 3262 C C . GLY A 1 402 ? -29.828 -2.294 26.288 1.00 87.94 402 GLY A C 1
ATOM 3263 O O . GLY A 1 402 ? -29.748 -3.387 26.836 1.00 87.94 402 GLY A O 1
ATOM 3264 N N . LYS A 1 403 ? -30.966 -1.868 25.717 1.00 87.25 403 LYS A N 1
ATOM 3265 C CA . LYS A 1 403 ? -32.207 -2.666 25.687 1.00 87.25 403 LYS A CA 1
ATOM 3266 C C . LYS A 1 403 ? -32.113 -3.926 24.820 1.00 87.25 403 LYS A C 1
ATOM 3268 O O . LYS A 1 403 ? -32.812 -4.889 25.103 1.00 87.25 403 LYS A O 1
ATOM 3273 N N . PHE A 1 404 ? -31.296 -3.906 23.766 1.00 86.06 404 PHE A N 1
ATOM 3274 C CA . PHE A 1 404 ? -31.209 -4.997 22.785 1.00 86.06 404 PHE A CA 1
ATOM 3275 C C . PHE A 1 404 ? -30.028 -5.944 23.043 1.00 86.06 404 PHE A C 1
ATOM 3277 O O . PHE A 1 404 ? -29.822 -6.898 22.297 1.00 86.06 404 PHE A O 1
ATOM 3284 N N . TYR A 1 405 ? -29.253 -5.700 24.103 1.00 90.81 405 TYR A N 1
ATOM 3285 C CA . TYR A 1 405 ? -28.083 -6.503 24.438 1.00 90.81 405 TYR A CA 1
ATOM 3286 C C . TYR A 1 405 ? -28.476 -7.827 25.101 1.00 90.81 405 TYR A C 1
ATOM 3288 O O . TYR A 1 405 ? -29.090 -7.840 26.169 1.00 90.81 405 TYR A O 1
ATOM 3296 N N . LYS A 1 406 ? -28.063 -8.956 24.511 1.00 86.50 406 LYS A N 1
ATOM 3297 C CA . LYS A 1 406 ? -28.487 -10.307 24.931 1.00 86.50 406 LYS A CA 1
ATOM 3298 C C . LYS A 1 406 ? -28.074 -10.658 26.366 1.00 86.50 406 LYS A C 1
ATOM 3300 O O . LYS A 1 406 ? -28.804 -11.342 27.073 1.00 86.50 406 LYS A O 1
ATOM 3305 N N . LYS A 1 407 ? -26.899 -10.191 26.794 1.00 83.19 407 LYS A N 1
ATOM 3306 C CA . LYS A 1 407 ? -26.305 -10.455 28.120 1.00 83.19 407 LYS A CA 1
ATOM 3307 C C . LYS A 1 407 ? -26.690 -9.407 29.185 1.00 83.19 407 LYS A C 1
ATOM 3309 O O . LYS A 1 407 ? -26.161 -9.439 30.292 1.00 83.19 407 LYS A O 1
ATOM 3314 N N . GLY A 1 408 ? -27.605 -8.486 28.864 1.00 87.00 408 GLY A N 1
ATOM 3315 C CA . GLY A 1 408 ? -28.108 -7.461 29.782 1.00 87.00 408 GLY A CA 1
ATOM 3316 C C . GLY A 1 408 ? -27.267 -6.179 29.860 1.00 87.00 408 GLY A C 1
ATOM 3317 O O . GLY A 1 408 ? -26.248 -6.015 29.187 1.00 87.00 408 GLY A O 1
ATOM 3318 N N . GLU A 1 409 ? -27.716 -5.244 30.703 1.00 85.44 409 GLU A N 1
ATOM 3319 C CA . GLU A 1 409 ? -27.171 -3.878 30.792 1.00 85.44 409 GLU A CA 1
ATOM 3320 C C . GLU A 1 409 ? -25.745 -3.818 31.374 1.00 85.44 409 GLU A C 1
ATOM 3322 O O . GLU A 1 409 ? -24.954 -2.964 30.977 1.00 85.44 409 GLU A O 1
ATOM 3327 N N . ALA A 1 410 ? -25.377 -4.747 32.264 1.00 85.88 410 ALA A N 1
ATOM 3328 C CA . ALA A 1 410 ? -24.035 -4.800 32.850 1.00 85.88 410 ALA A CA 1
ATOM 3329 C C . ALA A 1 410 ? -22.952 -5.106 31.799 1.00 85.88 410 ALA A C 1
ATOM 3331 O O . ALA A 1 410 ? -21.903 -4.462 31.777 1.00 85.88 410 ALA A O 1
ATOM 3332 N N . GLU A 1 411 ? -23.230 -6.048 30.892 1.00 86.75 411 GLU A N 1
ATOM 3333 C CA . GLU A 1 411 ? -22.343 -6.379 29.774 1.00 86.75 411 GLU A CA 1
ATOM 3334 C C . GLU A 1 411 ? -22.209 -5.199 28.808 1.00 86.75 411 GLU A C 1
ATOM 3336 O O . GLU A 1 411 ? -21.102 -4.854 28.395 1.00 86.75 411 GLU A O 1
ATOM 3341 N N . PHE A 1 412 ? -23.336 -4.549 28.495 1.00 91.19 412 PHE A N 1
ATOM 3342 C CA . PHE A 1 412 ? -23.371 -3.350 27.665 1.00 91.19 412 PHE A CA 1
ATOM 3343 C C . PHE A 1 412 ? -22.480 -2.243 28.244 1.00 91.19 412 PHE A C 1
ATOM 3345 O O . PHE A 1 412 ? -21.671 -1.666 27.522 1.00 91.19 412 PHE A O 1
ATOM 3352 N N . LEU A 1 413 ? -22.577 -1.947 29.542 1.00 89.56 413 LEU A N 1
ATOM 3353 C CA . LEU A 1 413 ? -21.722 -0.932 30.160 1.00 89.56 413 LEU A CA 1
ATOM 3354 C C . LEU A 1 413 ? -20.243 -1.336 30.098 1.00 89.56 413 LEU A C 1
ATOM 3356 O O . LEU A 1 413 ? -19.417 -0.529 29.680 1.00 89.56 413 LEU A O 1
ATOM 3360 N N . ARG A 1 414 ? -19.916 -2.597 30.406 1.00 89.62 414 ARG A N 1
ATOM 3361 C CA . ARG A 1 414 ? -18.533 -3.097 30.408 1.00 89.62 414 ARG A CA 1
ATOM 3362 C C . ARG A 1 414 ? -17.847 -2.967 29.047 1.00 89.62 414 ARG A C 1
ATOM 3364 O O . ARG A 1 414 ? -16.744 -2.430 28.966 1.00 89.62 414 ARG A O 1
ATOM 3371 N N . ILE A 1 415 ? -18.472 -3.469 27.978 1.00 90.69 415 ILE A N 1
ATOM 3372 C CA . ILE A 1 415 ? -17.869 -3.442 26.636 1.00 90.69 415 ILE A CA 1
ATOM 3373 C C . ILE A 1 415 ? -17.752 -2.013 26.110 1.00 90.69 415 ILE A C 1
ATOM 3375 O O . ILE A 1 415 ? -16.735 -1.629 25.537 1.00 90.69 415 ILE A O 1
ATOM 3379 N N . ASN A 1 416 ? -18.756 -1.174 26.356 1.00 91.12 416 ASN A N 1
ATOM 3380 C CA . ASN A 1 416 ? -18.702 0.204 25.899 1.00 91.12 416 ASN A CA 1
ATOM 3381 C C . ASN A 1 416 ? -17.696 1.036 26.709 1.00 91.12 416 ASN A C 1
ATOM 3383 O O . ASN A 1 416 ? -17.096 1.957 26.156 1.00 91.12 416 ASN A O 1
ATOM 3387 N N . GLU A 1 417 ? -17.449 0.709 27.980 1.00 89.88 417 GLU A N 1
ATOM 3388 C CA . GLU A 1 417 ? -16.370 1.297 28.783 1.00 89.88 417 GLU A CA 1
ATOM 3389 C C . GLU A 1 417 ? -14.975 0.829 28.355 1.00 89.88 417 GLU A C 1
ATOM 3391 O O . GLU A 1 417 ? -14.015 1.570 28.570 1.00 89.88 417 GLU A O 1
ATOM 3396 N N . SER A 1 418 ? -14.830 -0.335 27.714 1.00 90.50 418 SER A N 1
ATOM 3397 C CA . SER A 1 418 ? -13.534 -0.842 27.239 1.00 90.50 418 SER A CA 1
ATOM 3398 C C . SER A 1 418 ? -13.187 -0.378 25.820 1.00 90.50 418 SER A C 1
ATOM 3400 O O . SER A 1 418 ? -12.028 -0.040 25.554 1.00 90.50 418 SER A O 1
ATOM 3402 N N . VAL A 1 419 ? -14.177 -0.280 24.927 1.00 95.00 419 VAL A N 1
ATOM 3403 C CA . VAL A 1 419 ? -13.979 0.118 23.526 1.00 95.00 419 VAL A CA 1
ATOM 3404 C C . VAL A 1 419 ? -13.590 1.598 23.415 1.00 95.00 419 VAL A C 1
ATOM 3406 O O . VAL A 1 419 ? -14.202 2.495 24.016 1.00 95.00 419 VAL A O 1
ATOM 3409 N N . ARG A 1 420 ? -12.555 1.862 22.619 1.00 94.44 420 ARG A N 1
ATOM 3410 C CA . ARG A 1 420 ? -12.015 3.180 22.273 1.00 94.44 420 ARG A CA 1
ATOM 3411 C C . ARG A 1 420 ? -11.947 3.363 20.761 1.00 94.44 420 ARG A C 1
ATOM 3413 O O . ARG A 1 420 ? -12.111 2.436 19.968 1.00 94.44 420 ARG A O 1
ATOM 3420 N N . ARG A 1 421 ? -11.707 4.609 20.358 1.00 94.31 421 ARG A N 1
ATOM 3421 C CA . ARG A 1 421 ? -11.426 4.959 18.968 1.00 94.31 421 ARG A CA 1
ATOM 3422 C C . ARG A 1 421 ? -10.175 4.219 18.490 1.00 94.31 421 ARG A C 1
ATOM 3424 O O . ARG A 1 421 ? -9.152 4.222 19.159 1.00 94.31 421 ARG A O 1
ATOM 3431 N N . GLY A 1 422 ? -10.265 3.628 17.308 1.00 95.25 422 GLY A N 1
ATOM 3432 C CA . GLY A 1 422 ? -9.202 2.863 16.674 1.00 95.25 422 GLY A CA 1
ATOM 3433 C C . GLY A 1 422 ? -9.288 1.362 16.914 1.00 95.25 422 GLY A C 1
ATOM 3434 O O . GLY A 1 422 ? -8.671 0.631 16.144 1.00 95.25 422 GLY A O 1
ATOM 3435 N N . ASP A 1 423 ? -10.041 0.886 17.905 1.00 97.50 423 ASP A N 1
ATOM 3436 C CA . ASP A 1 423 ? -10.180 -0.549 18.169 1.00 97.50 423 ASP A CA 1
ATOM 3437 C C . ASP A 1 423 ? -10.815 -1.286 16.983 1.00 97.50 423 ASP A C 1
ATOM 3439 O O . ASP A 1 423 ? -11.648 -0.733 16.262 1.00 97.50 423 ASP A O 1
ATOM 3443 N N . ILE A 1 424 ? -10.443 -2.549 16.795 1.00 98.19 424 ILE A N 1
ATOM 3444 C CA . ILE A 1 424 ? -11.147 -3.473 15.907 1.00 98.19 424 ILE A CA 1
ATOM 3445 C C . ILE A 1 424 ? -12.175 -4.226 16.743 1.00 98.19 424 ILE A C 1
ATOM 3447 O O . ILE A 1 424 ? -11.829 -4.820 17.768 1.00 98.19 424 ILE A O 1
ATOM 3451 N N . VAL A 1 425 ? -13.429 -4.209 16.302 1.00 97.75 425 VAL A N 1
ATOM 3452 C CA . VAL A 1 425 ? -14.533 -4.884 16.986 1.00 97.75 425 VAL A CA 1
ATOM 3453 C C . VAL A 1 425 ? -15.308 -5.776 16.026 1.00 97.75 425 VAL A C 1
ATOM 3455 O O . VAL A 1 425 ? -15.400 -5.493 14.829 1.00 97.75 425 VAL A O 1
ATOM 3458 N N . GLY A 1 426 ? -15.880 -6.835 16.584 1.00 97.50 426 GLY A N 1
ATOM 3459 C CA . GLY A 1 426 ? -16.919 -7.653 15.982 1.00 97.50 426 GLY A CA 1
ATOM 3460 C C . GLY A 1 426 ? -18.271 -7.246 16.555 1.00 97.50 426 GLY A C 1
ATOM 3461 O O . GLY A 1 426 ? -18.380 -6.919 17.738 1.00 97.50 426 GLY A O 1
ATOM 3462 N N . CYS A 1 427 ? -19.293 -7.225 15.714 1.00 96.75 427 CYS A N 1
ATOM 3463 C CA . CYS A 1 427 ? -20.643 -6.806 16.052 1.00 96.75 427 CYS A CA 1
ATOM 3464 C C . CYS A 1 427 ? -21.627 -7.831 15.495 1.00 96.75 427 CYS A C 1
ATOM 3466 O O . CYS A 1 427 ? -21.701 -8.017 14.281 1.00 96.75 427 CYS A O 1
ATOM 3468 N N . THR A 1 428 ? -22.380 -8.474 16.383 1.00 97.12 428 THR A N 1
ATOM 3469 C CA . THR A 1 428 ? -23.457 -9.399 16.027 1.00 97.12 428 THR A CA 1
ATOM 3470 C C . THR A 1 428 ? -24.780 -8.731 16.336 1.00 97.12 428 THR A C 1
ATOM 3472 O O . THR A 1 428 ? -25.046 -8.363 17.484 1.00 97.12 428 THR A O 1
ATOM 3475 N N . GLY A 1 429 ? -25.634 -8.552 15.336 1.00 95.50 429 GLY A N 1
ATOM 3476 C CA . GLY A 1 429 ? -26.839 -7.763 15.520 1.00 95.50 429 GLY A CA 1
ATOM 3477 C C . GLY A 1 429 ? -27.775 -7.734 14.328 1.00 95.50 429 GLY A C 1
ATOM 3478 O O . GLY A 1 429 ? -27.611 -8.478 13.365 1.00 95.50 429 GLY A O 1
ATOM 3479 N N . HIS A 1 430 ? -28.757 -6.846 14.422 1.00 94.88 430 HIS A N 1
ATOM 3480 C CA . HIS A 1 430 ? -29.830 -6.720 13.446 1.00 94.88 430 HIS A CA 1
ATOM 3481 C C . HIS A 1 430 ? -29.655 -5.458 12.595 1.00 94.88 430 HIS A C 1
ATOM 3483 O O . HIS A 1 430 ? -29.436 -4.375 13.155 1.00 94.88 430 HIS A O 1
ATOM 3489 N N . PRO A 1 431 ? -29.761 -5.555 11.260 1.00 95.12 431 PRO A N 1
ATOM 3490 C CA . PRO A 1 431 ? -29.826 -4.390 10.388 1.00 95.12 431 PRO A CA 1
ATOM 3491 C C . PRO A 1 431 ? -31.038 -3.516 10.726 1.00 95.12 431 PRO A C 1
ATOM 3493 O O . PRO A 1 431 ? -32.143 -4.017 10.928 1.00 95.12 431 PRO A O 1
ATOM 3496 N N . SER A 1 432 ? -30.842 -2.203 10.780 1.00 93.56 432 SER A N 1
ATOM 3497 C CA . SER A 1 432 ? -31.901 -1.235 11.058 1.00 93.56 432 SER A CA 1
ATOM 3498 C C . SER A 1 432 ? -31.572 0.133 10.465 1.00 93.56 432 SER A C 1
ATOM 3500 O O . SER A 1 432 ? -30.426 0.416 10.119 1.00 93.56 432 SER A O 1
ATOM 3502 N N . ARG A 1 433 ? -32.559 1.022 10.362 1.00 92.00 433 ARG A N 1
ATOM 3503 C CA . ARG A 1 433 ? -32.351 2.409 9.941 1.00 92.00 433 ARG A CA 1
ATOM 3504 C C . ARG A 1 433 ? -32.834 3.365 11.023 1.00 92.00 433 ARG A C 1
ATOM 3506 O O . ARG A 1 433 ? -33.967 3.273 11.493 1.00 92.00 433 ARG A O 1
ATOM 3513 N N . THR A 1 434 ? -31.975 4.299 11.426 1.00 89.06 434 THR A N 1
ATOM 3514 C CA . THR A 1 434 ? -32.329 5.284 12.461 1.00 89.06 434 THR A CA 1
ATOM 3515 C C . THR A 1 434 ? -33.413 6.245 11.977 1.00 89.06 434 THR A C 1
ATOM 3517 O O . THR A 1 434 ? -33.616 6.402 10.776 1.00 89.06 434 THR A O 1
ATOM 3520 N N . LYS A 1 435 ? -34.035 6.990 12.904 1.00 86.81 435 LYS A N 1
ATOM 3521 C CA . LYS A 1 435 ? -35.012 8.053 12.584 1.00 86.81 435 LYS A CA 1
ATOM 3522 C C . LYS A 1 435 ? -34.496 9.089 11.582 1.00 86.81 435 LYS A C 1
ATOM 3524 O O . LYS A 1 435 ? -35.268 9.705 10.8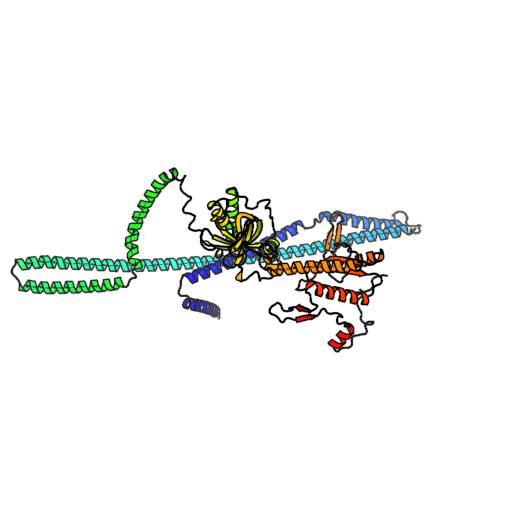62 1.00 86.81 435 LYS A O 1
ATOM 3529 N N . LYS A 1 436 ? -33.176 9.307 11.571 1.00 87.06 436 LYS A N 1
ATOM 3530 C CA . LYS A 1 436 ? -32.491 10.244 10.668 1.00 87.06 436 LYS A CA 1
ATOM 3531 C C . LYS A 1 436 ? -32.177 9.631 9.299 1.00 87.06 436 LYS A C 1
ATOM 3533 O O . LYS A 1 436 ? -31.533 10.279 8.484 1.00 87.06 436 LYS A O 1
ATOM 3538 N N . GLY A 1 437 ? -32.588 8.388 9.060 1.00 87.12 437 GLY A N 1
ATOM 3539 C CA . GLY A 1 437 ? -32.356 7.675 7.812 1.00 87.12 437 GLY A CA 1
ATOM 3540 C C . GLY A 1 437 ? -30.974 7.028 7.687 1.00 87.12 437 GLY A C 1
ATOM 3541 O O . GLY A 1 437 ? -30.682 6.487 6.626 1.00 87.12 437 GLY A O 1
ATOM 3542 N N . GLU A 1 438 ? -30.118 7.036 8.716 1.00 91.50 438 GLU A N 1
ATOM 3543 C CA . GLU A 1 438 ? -28.778 6.422 8.644 1.00 91.50 438 GLU A CA 1
ATOM 3544 C C . GLU A 1 438 ? -28.870 4.898 8.839 1.00 91.50 438 GLU A C 1
ATOM 3546 O O . GLU A 1 438 ? -29.414 4.430 9.846 1.00 91.50 438 GLU A O 1
ATOM 3551 N N . LEU A 1 439 ? -28.354 4.128 7.871 1.00 94.50 439 LEU A N 1
ATOM 3552 C CA . LEU A 1 439 ? -28.286 2.664 7.938 1.00 94.50 439 LEU A CA 1
ATOM 3553 C C . LEU A 1 439 ? -27.352 2.241 9.077 1.00 94.50 439 LEU A C 1
ATOM 3555 O O . LEU A 1 439 ? -26.224 2.724 9.180 1.00 94.50 439 LEU A O 1
ATOM 3559 N N . SER A 1 440 ? -27.837 1.351 9.933 1.00 95.31 440 SER A N 1
ATOM 3560 C CA . SER A 1 440 ? -27.178 0.952 11.169 1.00 95.31 440 SER A CA 1
ATOM 3561 C C . SER A 1 440 ? -27.300 -0.543 11.434 1.00 95.31 440 SER A C 1
ATOM 3563 O O . SER A 1 440 ? -28.207 -1.213 10.948 1.00 95.31 440 SER A O 1
ATOM 3565 N N . ILE A 1 441 ? -26.414 -1.059 12.275 1.00 95.81 441 ILE A N 1
ATOM 3566 C CA . ILE A 1 441 ? -26.589 -2.350 12.937 1.00 95.81 441 ILE A CA 1
ATOM 3567 C C . ILE A 1 441 ? -26.872 -2.118 14.424 1.00 95.81 441 ILE A C 1
ATOM 3569 O O . ILE A 1 441 ? -26.191 -1.322 15.079 1.00 95.81 441 ILE A O 1
ATOM 3573 N N . ILE A 1 442 ? -27.893 -2.790 14.954 1.00 95.44 442 ILE A N 1
ATOM 3574 C CA . ILE A 1 442 ? -28.218 -2.806 16.383 1.00 95.44 442 ILE A CA 1
ATOM 3575 C C . ILE A 1 442 ? -27.546 -4.041 16.989 1.00 95.44 442 ILE A C 1
ATOM 3577 O O . ILE A 1 442 ? -28.002 -5.155 16.724 1.00 95.44 442 ILE A O 1
ATOM 3581 N N . PRO A 1 443 ? -26.465 -3.883 17.773 1.00 95.94 443 PRO A N 1
ATOM 3582 C CA . PRO A 1 443 ? -25.744 -5.007 18.343 1.00 95.94 443 PRO A CA 1
ATOM 3583 C C . PRO A 1 443 ? -26.579 -5.707 19.416 1.00 95.94 443 PRO A C 1
ATOM 3585 O O . PRO A 1 443 ? -27.041 -5.082 20.372 1.00 95.94 443 PRO A O 1
ATOM 3588 N N . THR A 1 444 ? -26.691 -7.023 19.278 1.00 94.88 444 THR A N 1
ATOM 3589 C CA . THR A 1 444 ? -27.072 -7.932 20.367 1.00 94.88 444 THR A CA 1
ATOM 3590 C C . THR A 1 444 ? -25.855 -8.309 21.213 1.00 94.88 444 THR A C 1
ATOM 3592 O O . THR A 1 444 ? -25.984 -8.553 22.415 1.00 94.88 444 THR A O 1
ATOM 3595 N N . GLU A 1 445 ? -24.674 -8.312 20.587 1.00 94.69 445 GLU A N 1
ATOM 3596 C CA . GLU A 1 445 ? -23.367 -8.540 21.191 1.00 94.69 445 GLU A CA 1
ATOM 3597 C C . GLU A 1 445 ? -22.292 -7.761 20.414 1.00 94.69 445 GLU A C 1
ATOM 3599 O O . GLU A 1 445 ? -22.326 -7.673 19.184 1.00 94.69 445 GLU A O 1
ATOM 3604 N N . MET A 1 446 ? -21.318 -7.208 21.136 1.00 95.31 446 MET A N 1
ATOM 3605 C CA . MET A 1 446 ? -20.081 -6.681 20.562 1.00 95.31 446 MET A CA 1
ATOM 3606 C C . MET A 1 446 ? -18.901 -7.321 21.269 1.00 95.31 446 MET A C 1
ATOM 3608 O O . MET A 1 446 ? -18.912 -7.484 22.489 1.00 95.31 446 MET A O 1
ATOM 3612 N N . VAL A 1 447 ? -17.869 -7.625 20.493 1.00 95.25 447 VAL A N 1
ATOM 3613 C CA . VAL A 1 447 ? -16.641 -8.253 20.967 1.00 95.25 447 VAL A CA 1
ATOM 3614 C C . VAL A 1 447 ? -15.465 -7.383 20.544 1.00 95.25 447 VAL A C 1
ATOM 3616 O O . VAL A 1 447 ? -15.346 -7.002 19.379 1.00 95.25 447 VAL A O 1
ATOM 3619 N N . LEU A 1 448 ? -14.588 -7.058 21.490 1.00 96.50 448 LEU A N 1
ATOM 3620 C CA . LEU A 1 448 ? -13.309 -6.426 21.185 1.00 96.50 448 LEU A CA 1
ATOM 3621 C C . LEU A 1 448 ? -12.390 -7.476 20.546 1.00 96.50 448 LEU A C 1
ATOM 3623 O O . LEU A 1 448 ? -12.107 -8.492 21.172 1.00 96.50 448 LEU A O 1
ATOM 3627 N N . LEU A 1 449 ? -11.948 -7.242 19.307 1.00 96.94 449 LEU A N 1
ATOM 3628 C CA . LEU A 1 449 ? -11.092 -8.179 18.566 1.00 96.94 449 LEU A CA 1
ATOM 3629 C C . LEU A 1 449 ? -9.616 -7.803 18.655 1.00 96.94 449 LEU A C 1
ATOM 3631 O O . LEU A 1 449 ? -8.740 -8.661 18.689 1.00 96.94 449 LEU A O 1
ATOM 3635 N N . THR A 1 450 ? -9.319 -6.507 18.613 1.00 97.25 450 THR A N 1
ATOM 3636 C CA . THR A 1 450 ? -7.950 -6.004 18.740 1.00 97.25 450 THR A CA 1
ATOM 3637 C C . THR A 1 450 ? -7.997 -4.560 19.239 1.00 97.25 450 THR A C 1
ATOM 3639 O O . THR A 1 450 ? -8.467 -3.686 18.501 1.00 97.25 450 THR A O 1
ATOM 3642 N N . PRO A 1 451 ? -7.521 -4.262 20.460 1.00 97.00 451 PRO A N 1
ATOM 3643 C CA . PRO A 1 451 ? -7.435 -2.892 20.945 1.00 97.00 451 PRO A CA 1
ATOM 3644 C C . PRO A 1 451 ? -6.403 -2.075 20.158 1.00 97.00 451 PRO A C 1
ATOM 3646 O O . PRO A 1 451 ? -5.333 -2.558 19.792 1.00 97.00 451 PRO A O 1
ATOM 3649 N N . CYS A 1 452 ? -6.700 -0.798 19.936 1.00 96.50 452 CYS A N 1
ATOM 3650 C CA . CYS A 1 452 ? -5.730 0.179 19.470 1.00 96.50 452 CYS A CA 1
ATOM 3651 C C . CYS A 1 452 ? -5.035 0.800 20.678 1.00 96.50 452 CYS A C 1
ATOM 3653 O O . CYS A 1 452 ? -5.681 1.396 21.540 1.00 96.50 452 CYS A O 1
ATOM 3655 N N . LEU A 1 453 ? -3.716 0.625 20.752 1.00 95.69 453 LEU A N 1
ATOM 3656 C CA . LEU A 1 453 ? -2.916 1.107 21.878 1.00 95.69 453 LEU A CA 1
ATOM 3657 C C . LEU A 1 453 ? -2.494 2.572 21.721 1.00 95.69 453 LEU A C 1
ATOM 3659 O O . LEU A 1 453 ? -2.187 3.228 22.708 1.00 95.69 453 LEU A O 1
ATOM 3663 N N . HIS A 1 454 ? -2.483 3.090 20.494 1.00 93.81 454 HIS A N 1
ATOM 3664 C CA . HIS A 1 454 ? -2.045 4.449 20.196 1.00 93.81 454 HIS A CA 1
ATOM 3665 C C . HIS A 1 454 ? -3.228 5.371 19.927 1.00 93.81 454 HIS A C 1
ATOM 3667 O O . HIS A 1 454 ? -4.207 4.986 19.287 1.00 93.81 454 HIS A O 1
ATOM 3673 N N . MET A 1 455 ? -3.098 6.625 20.351 1.00 91.69 455 MET A N 1
ATOM 3674 C CA . MET A 1 455 ? -4.070 7.652 20.014 1.00 91.69 455 MET A CA 1
ATOM 3675 C C . MET A 1 455 ? -4.002 7.968 18.512 1.00 91.69 455 MET A C 1
ATOM 3677 O O . MET A 1 455 ? -2.962 8.375 17.992 1.00 91.69 455 MET A O 1
ATOM 3681 N N . LEU A 1 456 ? -5.117 7.782 17.801 1.00 92.19 456 LEU A N 1
ATOM 3682 C CA . LEU A 1 456 ? -5.202 8.118 16.379 1.00 92.19 456 LEU A CA 1
ATOM 3683 C C . LEU A 1 456 ? -5.264 9.644 16.170 1.00 92.19 456 LEU A C 1
ATOM 3685 O O . LEU A 1 456 ? -6.010 10.316 16.890 1.00 92.19 456 LEU A O 1
ATOM 3689 N N . PRO A 1 457 ? -4.598 10.196 15.131 1.00 89.56 457 PRO A N 1
ATOM 3690 C CA . PRO A 1 457 ? -4.660 11.621 14.803 1.00 89.56 457 PRO A CA 1
ATOM 3691 C C . PRO A 1 457 ? -6.092 12.144 14.673 1.00 89.56 457 PRO A C 1
ATOM 3693 O O . PRO A 1 457 ? -7.006 11.416 14.271 1.00 89.56 457 PRO A O 1
ATOM 3696 N N . HIS A 1 458 ? -6.305 13.415 15.008 1.00 81.38 458 HIS A N 1
ATOM 3697 C CA . HIS A 1 458 ? -7.640 14.006 15.020 1.00 81.38 458 HIS A CA 1
ATOM 3698 C C . HIS A 1 458 ? -8.269 14.045 13.616 1.00 81.38 458 HIS A C 1
ATOM 3700 O O . HIS A 1 458 ? -7.619 14.394 12.630 1.00 81.38 458 HIS A O 1
ATOM 3706 N N . LEU A 1 459 ? -9.567 13.733 13.533 1.00 72.38 459 LEU A N 1
ATOM 3707 C CA . LEU A 1 459 ? -10.295 13.619 12.259 1.00 72.38 459 LEU A CA 1
ATOM 3708 C C . LEU A 1 459 ? -10.360 14.927 11.465 1.00 72.38 459 LEU A C 1
ATOM 3710 O O . LEU A 1 459 ? -10.327 14.892 10.241 1.00 72.38 459 LEU A O 1
ATOM 3714 N N . HIS A 1 460 ? -10.437 16.069 12.155 1.00 73.38 460 HIS A N 1
ATOM 3715 C CA . HIS A 1 460 ? -10.625 17.381 11.531 1.00 73.38 460 HIS A CA 1
ATOM 3716 C C . HIS A 1 460 ? -9.469 17.786 10.616 1.00 73.38 460 HIS A C 1
ATOM 3718 O O . HIS A 1 460 ? -9.698 18.412 9.586 1.00 73.38 460 HIS A O 1
ATOM 3724 N N . TYR A 1 461 ? -8.239 17.422 10.975 1.00 69.62 461 TYR A N 1
ATOM 3725 C CA . TYR A 1 461 ? -7.051 17.822 10.223 1.00 69.62 461 TYR A CA 1
ATOM 3726 C C . TYR A 1 461 ? -6.542 16.719 9.287 1.00 69.62 461 TYR A C 1
ATOM 3728 O O . TYR A 1 461 ? -5.810 17.022 8.345 1.00 69.62 461 TYR A O 1
ATOM 3736 N N . GLY A 1 462 ? -6.949 15.464 9.514 1.00 78.56 462 GLY A N 1
ATOM 3737 C CA . GLY A 1 462 ? -6.426 14.299 8.802 1.00 78.56 462 GLY A CA 1
ATOM 3738 C C . GLY A 1 462 ? -4.928 14.083 9.046 1.00 78.56 462 GLY A C 1
ATOM 3739 O O . GLY A 1 462 ? -4.297 14.769 9.852 1.00 78.56 462 GLY A O 1
ATOM 3740 N N . LEU A 1 463 ? -4.333 13.121 8.336 1.00 87.19 463 LEU A N 1
ATOM 3741 C CA . LEU A 1 463 ? -2.883 12.919 8.339 1.00 87.19 463 LEU A CA 1
ATOM 3742 C C . LEU A 1 463 ? -2.290 13.589 7.095 1.00 87.19 463 LEU A C 1
ATOM 3744 O O . LEU A 1 463 ? -2.330 13.009 6.012 1.00 87.19 463 LEU A O 1
ATOM 3748 N N . LYS A 1 464 ? -1.781 14.820 7.249 1.00 87.62 464 LYS A N 1
ATOM 3749 C CA . LYS A 1 464 ? -1.230 15.629 6.141 1.00 87.62 464 LYS A CA 1
ATOM 3750 C C . LYS A 1 464 ? 0.281 15.482 5.953 1.00 87.62 464 LYS A C 1
ATOM 3752 O O . LYS A 1 464 ? 0.747 15.517 4.818 1.00 87.62 464 LYS A O 1
ATOM 3757 N N . ASN A 1 465 ? 1.038 15.320 7.042 1.00 90.44 465 ASN A N 1
ATOM 3758 C CA . ASN A 1 465 ? 2.501 15.252 6.998 1.00 90.44 465 ASN A CA 1
ATOM 3759 C C . ASN A 1 465 ? 2.968 14.069 6.130 1.00 90.44 465 ASN A C 1
ATOM 3761 O O . ASN A 1 465 ? 2.694 12.916 6.461 1.00 90.44 465 ASN A O 1
ATOM 3765 N N . GLN A 1 466 ? 3.658 14.358 5.023 1.00 89.38 466 GLN A N 1
ATOM 3766 C CA . GLN A 1 466 ? 4.048 13.349 4.034 1.00 89.38 466 GLN A CA 1
ATOM 3767 C C . GLN A 1 466 ? 4.987 12.284 4.617 1.00 89.38 466 GLN A C 1
ATOM 3769 O O . GLN A 1 466 ? 4.745 11.097 4.415 1.00 89.38 466 GLN A O 1
ATOM 3774 N N . GLU A 1 467 ? 5.977 12.685 5.415 1.00 91.19 467 GLU A N 1
ATOM 3775 C CA . GLU A 1 467 ? 6.939 11.766 6.036 1.00 91.19 467 GLU A CA 1
ATOM 3776 C C . GLU A 1 467 ? 6.238 10.745 6.942 1.00 91.19 467 GLU A C 1
ATOM 3778 O O . GLU A 1 467 ? 6.451 9.536 6.841 1.00 91.19 467 GLU A O 1
ATOM 3783 N N . THR A 1 468 ? 5.315 11.219 7.785 1.00 92.06 468 THR A N 1
ATOM 3784 C CA . THR A 1 468 ? 4.506 10.357 8.657 1.00 92.06 468 THR A CA 1
ATOM 3785 C C . THR A 1 468 ? 3.648 9.386 7.846 1.00 92.06 468 THR A C 1
ATOM 3787 O O . THR A 1 468 ? 3.566 8.208 8.187 1.00 92.06 468 THR A O 1
ATOM 3790 N N . ARG A 1 469 ? 3.028 9.852 6.754 1.00 93.25 469 ARG A N 1
ATOM 3791 C CA . ARG A 1 469 ? 2.201 9.008 5.875 1.00 93.25 469 ARG A CA 1
ATOM 3792 C C . ARG A 1 469 ? 3.010 7.903 5.207 1.00 93.25 469 ARG A C 1
ATOM 3794 O O . ARG A 1 469 ? 2.510 6.791 5.055 1.00 93.25 469 ARG A O 1
ATOM 3801 N N . TYR A 1 470 ? 4.230 8.213 4.776 1.00 92.44 470 TYR A N 1
ATOM 3802 C CA . TYR A 1 470 ? 5.071 7.275 4.037 1.00 92.44 470 TYR A CA 1
ATOM 3803 C C . TYR A 1 470 ? 5.733 6.254 4.962 1.00 92.44 470 TYR A C 1
ATOM 3805 O O . TYR A 1 470 ? 5.723 5.070 4.633 1.00 92.44 470 TYR A O 1
ATOM 3813 N N . ARG A 1 471 ? 6.188 6.666 6.154 1.00 94.31 471 ARG A N 1
ATOM 3814 C CA . ARG A 1 471 ? 6.720 5.744 7.175 1.00 94.31 471 ARG A CA 1
ATOM 3815 C C . ARG A 1 471 ? 5.642 4.882 7.823 1.00 94.31 471 ARG A C 1
ATOM 3817 O O . ARG A 1 471 ? 5.844 3.692 8.038 1.00 94.31 471 ARG A O 1
ATOM 3824 N N . MET A 1 472 ? 4.485 5.467 8.131 1.00 94.88 472 MET A N 1
ATOM 3825 C CA . MET A 1 472 ? 3.363 4.777 8.772 1.00 94.88 472 MET A CA 1
ATOM 3826 C C . MET A 1 472 ? 2.210 4.605 7.789 1.00 94.88 472 MET A C 1
ATOM 3828 O O . MET A 1 472 ? 1.107 5.121 7.985 1.00 94.88 472 MET A O 1
ATOM 3832 N N . ARG A 1 473 ? 2.452 3.843 6.715 1.00 95.50 473 ARG A N 1
ATOM 3833 C CA . ARG A 1 473 ? 1.458 3.637 5.650 1.00 95.50 473 ARG A CA 1
ATOM 3834 C C . ARG A 1 473 ? 0.134 3.065 6.161 1.00 95.50 473 ARG A C 1
ATOM 3836 O O . ARG A 1 473 ? -0.925 3.431 5.658 1.00 95.50 473 ARG A O 1
ATOM 3843 N N . TYR A 1 474 ? 0.175 2.203 7.176 1.00 94.94 474 TYR A N 1
ATOM 3844 C CA . TYR A 1 474 ? -1.027 1.664 7.817 1.00 94.94 474 TYR A CA 1
ATOM 3845 C C . TYR A 1 474 ? -1.901 2.772 8.427 1.00 94.94 474 TYR A C 1
ATOM 3847 O O . TYR A 1 474 ? -3.123 2.717 8.317 1.00 94.94 474 TYR A O 1
ATOM 3855 N N . LEU A 1 475 ? -1.293 3.805 9.017 1.00 94.19 475 LEU A N 1
ATOM 3856 C CA . LEU A 1 475 ? -2.005 4.941 9.598 1.00 94.19 475 LEU A CA 1
ATOM 3857 C C . LEU A 1 475 ? -2.615 5.822 8.503 1.00 94.19 475 LEU A C 1
ATOM 3859 O O . LEU A 1 475 ? -3.765 6.245 8.619 1.00 94.19 475 LEU A O 1
ATOM 3863 N N . ASP A 1 476 ? -1.871 6.038 7.416 1.00 93.75 476 ASP A N 1
ATOM 3864 C CA . ASP A 1 476 ? -2.358 6.753 6.234 1.00 93.75 476 ASP A CA 1
ATOM 3865 C C . ASP A 1 476 ? -3.597 6.066 5.634 1.00 93.75 476 ASP A C 1
ATOM 3867 O O . ASP A 1 476 ? -4.598 6.724 5.372 1.00 93.75 476 ASP A O 1
ATOM 3871 N N . LEU A 1 477 ? -3.587 4.732 5.522 1.00 93.81 477 LEU A N 1
ATOM 3872 C CA . LEU A 1 477 ? -4.730 3.943 5.041 1.00 93.81 477 LEU A CA 1
ATOM 3873 C C . LEU A 1 477 ? -5.944 3.954 5.989 1.00 93.81 477 LEU A C 1
ATOM 3875 O O . LEU A 1 477 ? -7.071 3.781 5.526 1.00 93.81 477 LEU A O 1
ATOM 3879 N N . ILE A 1 478 ? -5.736 4.132 7.299 1.00 92.56 478 ILE A N 1
ATOM 3880 C CA . ILE A 1 478 ? -6.821 4.223 8.294 1.00 92.56 478 ILE A CA 1
ATOM 3881 C C . ILE A 1 478 ? -7.529 5.583 8.223 1.00 92.56 478 ILE A C 1
ATOM 3883 O O . ILE A 1 478 ? -8.749 5.654 8.392 1.00 92.56 478 ILE A O 1
ATOM 3887 N N . ILE A 1 479 ? -6.769 6.663 8.027 1.00 91.50 479 ILE A N 1
ATOM 3888 C CA . ILE A 1 479 ? -7.282 8.037 8.094 1.00 91.50 479 ILE A CA 1
ATOM 3889 C C . ILE A 1 479 ? -7.724 8.544 6.714 1.00 91.50 479 ILE A C 1
ATOM 3891 O O . ILE A 1 479 ? -8.807 9.118 6.594 1.00 91.50 479 ILE A O 1
ATOM 3895 N N . ASN A 1 480 ? -6.921 8.312 5.673 1.00 90.00 480 ASN A N 1
ATOM 3896 C CA . ASN A 1 480 ? -7.118 8.870 4.338 1.00 90.00 480 ASN A CA 1
ATOM 3897 C C . ASN A 1 480 ? -7.670 7.811 3.366 1.00 90.00 480 ASN A C 1
ATOM 3899 O O . ASN A 1 480 ? -6.920 7.073 2.724 1.00 90.00 480 ASN A O 1
ATOM 3903 N N . ASN A 1 481 ? -8.995 7.780 3.186 1.00 85.75 481 ASN A N 1
ATOM 3904 C CA . ASN A 1 481 ? -9.664 6.803 2.310 1.00 85.75 481 ASN A CA 1
ATOM 3905 C C . ASN A 1 481 ? -9.167 6.843 0.849 1.00 85.75 481 ASN A C 1
ATOM 3907 O O . ASN A 1 481 ? -9.073 5.797 0.209 1.00 85.75 481 ASN A O 1
ATOM 3911 N N . ASN A 1 482 ? -8.784 8.020 0.340 1.00 88.00 482 ASN A N 1
ATOM 3912 C CA . ASN A 1 482 ? -8.292 8.190 -1.035 1.00 88.00 482 ASN A CA 1
ATOM 3913 C C . ASN A 1 482 ? -6.996 7.412 -1.310 1.00 88.00 482 ASN A C 1
ATOM 3915 O O . ASN A 1 482 ? -6.696 7.086 -2.450 1.00 88.00 482 ASN A O 1
ATOM 3919 N N . VAL A 1 483 ? -6.208 7.085 -0.283 1.00 93.12 483 VAL A N 1
ATOM 3920 C CA . VAL A 1 483 ? -4.948 6.351 -0.472 1.00 93.12 483 VAL A CA 1
ATOM 3921 C C . VAL A 1 483 ? -5.221 4.916 -0.910 1.00 93.12 483 VAL A C 1
ATOM 3923 O O . VAL A 1 483 ? -4.515 4.385 -1.764 1.00 93.12 483 VAL A O 1
ATOM 3926 N N . ARG A 1 484 ? -6.289 4.300 -0.394 1.00 92.12 484 ARG A N 1
ATOM 3927 C CA . ARG A 1 484 ? -6.699 2.944 -0.779 1.00 92.12 484 ARG A CA 1
ATOM 3928 C C . ARG A 1 484 ? -7.007 2.852 -2.273 1.00 92.12 484 ARG A C 1
ATOM 3930 O O . ARG A 1 484 ? -6.565 1.903 -2.917 1.00 92.12 484 ARG A O 1
ATOM 3937 N N . SER A 1 485 ? -7.732 3.825 -2.830 1.00 91.88 485 SER A N 1
ATOM 3938 C CA . SER A 1 485 ? -8.091 3.807 -4.253 1.00 91.88 485 SER A CA 1
ATOM 3939 C C . SER A 1 485 ? -6.866 3.927 -5.161 1.00 91.88 485 SER A C 1
ATOM 3941 O O . SER A 1 485 ? -6.854 3.309 -6.220 1.00 91.88 485 SER A O 1
ATOM 3943 N N . ILE A 1 486 ? -5.802 4.615 -4.728 1.00 95.00 486 ILE A N 1
ATOM 3944 C CA . ILE A 1 486 ? -4.521 4.672 -5.455 1.00 95.00 486 ILE A CA 1
ATOM 3945 C C . ILE A 1 486 ? -3.883 3.277 -5.554 1.00 95.00 486 ILE A C 1
ATOM 3947 O O . ILE A 1 486 ? -3.471 2.867 -6.638 1.00 95.00 486 ILE A O 1
ATOM 3951 N N . PHE A 1 487 ? -3.838 2.514 -4.454 1.00 95.81 487 PHE A N 1
ATOM 3952 C CA . PHE A 1 487 ? -3.305 1.143 -4.473 1.00 95.81 487 PHE A CA 1
ATOM 3953 C C . PHE A 1 487 ? -4.160 0.198 -5.320 1.00 95.81 487 PHE A C 1
ATOM 3955 O O . PHE A 1 487 ? -3.614 -0.576 -6.105 1.00 95.81 487 PHE A O 1
ATOM 3962 N N . ILE A 1 488 ? -5.490 0.297 -5.210 1.00 95.81 488 ILE A N 1
ATOM 3963 C CA . ILE A 1 488 ? -6.415 -0.470 -6.056 1.00 95.81 488 ILE A CA 1
ATOM 3964 C C . ILE A 1 488 ? -6.169 -0.136 -7.530 1.00 95.81 488 ILE A C 1
ATOM 3966 O O . ILE A 1 488 ? -6.026 -1.043 -8.346 1.00 95.81 488 ILE A O 1
ATOM 3970 N N . ARG A 1 489 ? -6.039 1.152 -7.874 1.00 96.06 489 ARG A N 1
ATOM 3971 C CA . ARG A 1 489 ? -5.772 1.591 -9.247 1.00 96.06 489 ARG A CA 1
ATOM 3972 C C . ARG A 1 489 ? -4.441 1.054 -9.764 1.00 96.06 489 ARG A C 1
ATOM 3974 O O . ARG A 1 489 ? -4.386 0.565 -10.886 1.00 96.06 489 ARG A O 1
ATOM 3981 N N . ARG A 1 490 ? -3.387 1.078 -8.942 1.00 97.56 490 ARG A N 1
ATOM 3982 C CA . ARG A 1 490 ? -2.090 0.479 -9.286 1.00 97.56 490 ARG A CA 1
ATOM 3983 C C . ARG A 1 490 ? -2.219 -1.019 -9.580 1.00 97.56 490 ARG A C 1
ATOM 3985 O O . ARG A 1 490 ? -1.653 -1.483 -10.564 1.00 97.56 490 ARG A O 1
ATOM 3992 N N . ALA A 1 491 ? -2.970 -1.766 -8.772 1.00 98.00 491 ALA A N 1
ATOM 3993 C CA . ALA A 1 491 ? -3.209 -3.190 -9.015 1.00 98.00 491 ALA A CA 1
ATOM 3994 C C . ALA A 1 491 ? -4.002 -3.429 -10.314 1.00 98.00 491 ALA A C 1
ATOM 3996 O O . ALA A 1 491 ? -3.654 -4.310 -11.095 1.00 98.00 491 ALA A O 1
ATOM 3997 N N . GLN A 1 492 ? -5.022 -2.608 -10.582 1.00 98.19 492 GLN A N 1
ATOM 3998 C CA . GLN A 1 492 ? -5.791 -2.664 -11.827 1.00 98.19 492 GLN A CA 1
ATOM 3999 C C . GLN A 1 492 ? -4.923 -2.390 -13.065 1.00 98.19 492 GLN A C 1
ATOM 4001 O O . GLN A 1 492 ? -5.070 -3.096 -14.056 1.00 98.19 492 GLN A O 1
ATOM 4006 N N . ILE A 1 493 ? -3.999 -1.422 -12.996 1.00 98.31 493 ILE A N 1
ATOM 4007 C CA . ILE A 1 493 ? -3.027 -1.131 -14.065 1.00 98.31 493 ILE A CA 1
ATOM 4008 C C . ILE A 1 493 ? -2.181 -2.371 -14.376 1.00 98.31 493 ILE A C 1
ATOM 4010 O O . ILE A 1 493 ? -2.107 -2.785 -15.528 1.00 98.31 493 ILE A O 1
ATOM 4014 N N . LEU A 1 494 ? -1.593 -3.009 -13.357 1.00 98.25 494 LEU A N 1
ATOM 4015 C CA . LEU A 1 494 ? -0.767 -4.205 -13.563 1.00 98.25 494 LEU A CA 1
ATOM 4016 C C . LEU A 1 494 ? -1.578 -5.369 -14.148 1.00 98.25 494 LEU A C 1
ATOM 4018 O O . LEU A 1 494 ? -1.118 -6.038 -15.066 1.00 98.25 494 LEU A O 1
ATOM 4022 N N . ASN A 1 495 ? -2.799 -5.585 -13.655 1.00 98.38 495 ASN A N 1
ATOM 4023 C CA . ASN A 1 495 ? -3.684 -6.626 -14.180 1.00 98.38 495 ASN A CA 1
ATOM 4024 C C . ASN A 1 495 ? -4.100 -6.363 -15.632 1.00 98.38 495 ASN A C 1
ATOM 4026 O O . ASN A 1 495 ? -4.246 -7.312 -16.397 1.00 98.38 495 ASN A O 1
ATOM 4030 N N . TYR A 1 496 ? -4.299 -5.098 -16.010 1.00 98.56 496 TYR A N 1
ATOM 4031 C CA . TYR A 1 496 ? -4.598 -4.729 -17.390 1.00 98.56 496 TYR A CA 1
ATOM 4032 C C . TYR A 1 496 ? -3.404 -5.008 -18.307 1.00 98.56 496 TYR A C 1
ATOM 4034 O O . TYR A 1 496 ? -3.586 -5.625 -19.350 1.00 98.56 496 TYR A O 1
ATOM 4042 N N . ILE A 1 497 ? -2.191 -4.611 -17.897 1.00 98.56 497 ILE A N 1
ATOM 4043 C CA . ILE A 1 497 ? -0.961 -4.852 -18.669 1.00 98.56 497 ILE A CA 1
ATOM 4044 C C . ILE A 1 497 ? -0.768 -6.350 -18.925 1.00 98.56 497 ILE A C 1
ATOM 4046 O O . ILE A 1 497 ? -0.555 -6.725 -20.075 1.00 98.56 497 ILE A O 1
ATOM 4050 N N . ARG A 1 498 ? -0.915 -7.199 -17.893 1.00 98.62 498 ARG A N 1
ATOM 4051 C CA . ARG A 1 498 ? -0.832 -8.662 -18.055 1.00 98.62 498 ARG A CA 1
ATOM 4052 C C . ARG A 1 498 ? -1.838 -9.176 -19.072 1.00 98.62 498 ARG A C 1
ATOM 4054 O O . ARG A 1 498 ? -1.451 -9.694 -20.107 1.00 98.62 498 ARG A O 1
ATOM 4061 N N . LYS A 1 499 ? -3.130 -8.906 -18.847 1.00 98.44 499 LYS A N 1
ATOM 4062 C CA . LYS A 1 499 ? -4.207 -9.338 -19.755 1.00 98.44 499 LYS A CA 1
ATOM 4063 C C . LYS A 1 499 ? -3.984 -8.884 -21.194 1.00 98.44 499 LYS A C 1
ATOM 4065 O O . LYS A 1 499 ? -4.280 -9.636 -22.116 1.00 98.44 499 LYS A O 1
ATOM 4070 N N . TYR A 1 500 ? -3.502 -7.658 -21.381 1.00 98.62 500 TYR A N 1
ATOM 4071 C CA . TYR A 1 500 ? -3.212 -7.124 -22.702 1.00 98.62 500 TYR A CA 1
ATOM 4072 C C . TYR A 1 500 ? -2.089 -7.914 -23.381 1.00 98.62 500 TYR A C 1
ATOM 4074 O O . TYR A 1 500 ? -2.304 -8.432 -24.474 1.00 98.62 500 TYR A O 1
ATOM 4082 N N . LEU A 1 501 ? -0.932 -8.063 -22.730 1.00 98.50 501 LEU A N 1
ATOM 4083 C CA . LEU A 1 501 ? 0.217 -8.783 -23.288 1.00 98.50 501 LEU A CA 1
ATOM 4084 C C . LEU A 1 501 ? -0.083 -10.276 -23.505 1.00 98.50 501 LEU A C 1
ATOM 4086 O O . LEU A 1 501 ? 0.234 -10.810 -24.569 1.00 98.50 501 LEU A O 1
ATOM 4090 N N . ASP A 1 502 ? -0.786 -10.913 -22.568 1.00 98.12 502 ASP A N 1
ATOM 4091 C CA . ASP A 1 502 ? -1.244 -12.302 -22.685 1.00 98.12 502 ASP A CA 1
ATOM 4092 C C . ASP A 1 502 ? -2.175 -12.474 -23.899 1.00 98.12 502 ASP A C 1
ATOM 4094 O O . ASP A 1 502 ? -2.046 -13.430 -24.663 1.00 98.12 502 ASP A O 1
ATOM 4098 N N . SER A 1 503 ? -3.088 -11.519 -24.135 1.00 98.12 503 SER A N 1
ATOM 4099 C CA . SER A 1 503 ? -4.043 -11.581 -25.256 1.00 98.12 503 SER A CA 1
ATOM 4100 C C . SER A 1 503 ? -3.382 -11.501 -26.634 1.00 98.12 503 SER A C 1
ATOM 4102 O O . SER A 1 503 ? -3.933 -12.010 -27.609 1.00 98.12 503 SER A O 1
ATOM 4104 N N . ILE A 1 504 ? -2.191 -10.902 -26.714 1.00 97.31 504 ILE A N 1
ATOM 4105 C CA . ILE A 1 504 ? -1.383 -10.833 -27.935 1.00 97.31 504 ILE A CA 1
ATOM 4106 C C . ILE A 1 504 ? -0.224 -11.845 -27.903 1.00 97.31 504 ILE A C 1
ATOM 4108 O O . ILE A 1 504 ? 0.730 -11.722 -28.670 1.00 97.31 504 ILE A O 1
ATOM 4112 N N . GLY A 1 505 ? -0.321 -12.880 -27.063 1.00 97.50 505 GLY A N 1
ATOM 4113 C CA . GLY A 1 505 ? 0.524 -14.073 -27.110 1.00 97.50 505 GLY A CA 1
ATOM 4114 C C . GLY A 1 505 ? 1.913 -13.920 -26.496 1.00 97.50 505 GLY A C 1
ATOM 4115 O O . GLY A 1 505 ? 2.816 -14.651 -26.895 1.00 97.50 505 GLY A O 1
ATOM 4116 N N . PHE A 1 506 ? 2.116 -12.975 -25.575 1.00 98.56 506 PHE A N 1
ATOM 4117 C CA . PHE A 1 506 ? 3.352 -12.922 -24.793 1.00 98.56 506 PHE A CA 1
ATOM 4118 C C . PHE A 1 506 ? 3.321 -13.928 -23.641 1.00 98.56 506 PHE A C 1
ATOM 4120 O O . PHE A 1 506 ? 2.275 -14.181 -23.049 1.00 98.56 506 PHE A O 1
ATOM 4127 N N . LEU A 1 507 ? 4.493 -14.458 -23.298 1.00 98.56 507 LEU A N 1
ATOM 4128 C CA . LEU A 1 507 ? 4.705 -15.300 -22.127 1.00 98.56 507 LEU A CA 1
ATOM 4129 C C . LEU A 1 507 ? 5.283 -14.468 -20.970 1.00 98.56 507 LEU A C 1
ATOM 4131 O O . LEU A 1 507 ? 6.343 -13.857 -21.130 1.00 98.56 507 LEU A O 1
ATOM 4135 N N . GLU A 1 508 ? 4.611 -14.454 -19.814 1.00 98.56 508 GLU A N 1
ATOM 4136 C CA . GLU A 1 508 ? 5.166 -13.881 -18.575 1.00 98.56 508 GLU A CA 1
ATOM 4137 C C . GLU A 1 508 ? 6.285 -14.797 -18.054 1.00 98.56 508 GLU A C 1
ATOM 4139 O O . GLU A 1 508 ? 6.099 -16.010 -17.925 1.00 98.56 508 GLU A O 1
ATOM 4144 N N . VAL A 1 509 ? 7.455 -14.228 -17.771 1.00 98.25 509 VAL A N 1
ATOM 4145 C CA . VAL A 1 509 ? 8.631 -14.950 -17.263 1.00 98.25 509 VAL A CA 1
ATOM 4146 C C . VAL A 1 509 ? 9.239 -14.228 -16.065 1.00 98.25 509 VAL A C 1
ATOM 4148 O O . VAL A 1 509 ? 9.047 -13.028 -15.881 1.00 98.25 509 VAL A O 1
ATOM 4151 N N . GLU A 1 510 ? 10.022 -14.951 -15.268 1.00 98.19 510 GLU A N 1
ATOM 4152 C CA . GLU A 1 510 ? 10.812 -14.380 -14.177 1.00 98.19 510 GLU A CA 1
ATOM 4153 C C . GLU A 1 510 ? 12.301 -14.611 -14.437 1.00 98.19 510 GLU A C 1
ATOM 4155 O O . GLU A 1 510 ? 12.747 -15.743 -14.638 1.00 98.19 510 GLU A O 1
ATOM 4160 N N . THR A 1 511 ? 13.082 -13.530 -14.440 1.00 97.19 511 THR A N 1
ATOM 4161 C CA . THR A 1 511 ? 14.533 -13.582 -14.656 1.00 97.19 511 THR A CA 1
ATOM 4162 C C . THR A 1 511 ? 15.302 -13.290 -13.361 1.00 97.19 511 THR A C 1
ATOM 4164 O O . THR A 1 511 ? 14.750 -12.689 -12.432 1.00 97.19 511 THR A O 1
ATOM 4167 N N . PRO A 1 512 ? 16.580 -13.702 -13.243 1.00 97.12 512 PRO A N 1
ATOM 4168 C CA . PRO A 1 512 ? 17.356 -13.489 -12.024 1.00 97.12 512 PRO A CA 1
ATOM 4169 C C . PRO A 1 512 ? 17.401 -12.020 -11.580 1.00 97.12 512 PRO A C 1
ATOM 4171 O O . PRO A 1 512 ? 17.658 -11.113 -12.372 1.00 97.12 512 PRO A O 1
ATOM 4174 N N . MET A 1 513 ? 17.184 -11.783 -10.281 1.00 97.12 513 MET A N 1
ATOM 4175 C CA . MET A 1 513 ? 17.329 -10.451 -9.673 1.00 97.12 513 MET A CA 1
ATOM 4176 C C . MET A 1 513 ? 18.753 -10.159 -9.191 1.00 97.12 513 MET A C 1
ATOM 4178 O O . MET A 1 513 ? 19.075 -8.998 -8.948 1.00 97.12 513 MET A O 1
ATOM 4182 N N . MET A 1 514 ? 19.586 -11.192 -9.043 1.00 96.44 514 MET A N 1
ATOM 4183 C CA . MET A 1 514 ? 20.979 -11.100 -8.612 1.00 96.44 514 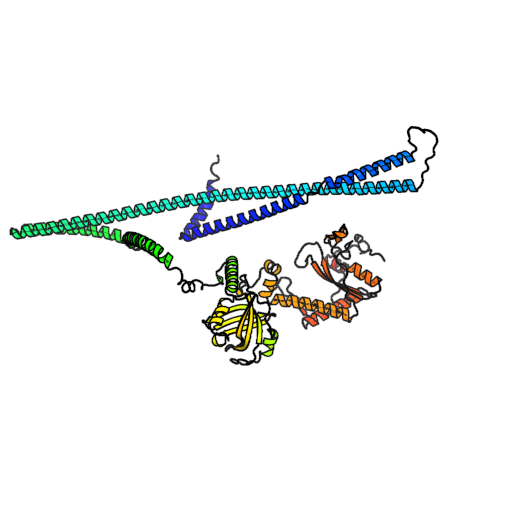MET A CA 1
ATOM 4184 C C . MET A 1 514 ? 21.889 -11.620 -9.722 1.00 96.44 514 MET A C 1
ATOM 4186 O O . MET A 1 514 ? 21.848 -12.803 -10.061 1.00 96.44 514 MET A O 1
ATOM 4190 N N . ASN A 1 515 ? 22.727 -10.740 -10.260 1.00 92.69 515 ASN A N 1
ATOM 4191 C CA . ASN A 1 515 ? 23.547 -11.009 -11.434 1.00 92.69 515 ASN A CA 1
ATOM 4192 C C . ASN A 1 515 ? 25.032 -10.894 -11.089 1.00 92.69 515 ASN A C 1
ATOM 4194 O O . ASN A 1 515 ? 25.427 -10.070 -10.268 1.00 92.69 515 ASN A O 1
ATOM 4198 N N . MET A 1 516 ? 25.872 -11.671 -11.773 1.00 92.06 516 MET A N 1
ATOM 4199 C CA . MET A 1 516 ? 27.333 -11.540 -11.671 1.00 92.06 516 MET A CA 1
ATOM 4200 C C . MET A 1 516 ? 27.836 -10.225 -12.277 1.00 92.06 516 MET A C 1
ATOM 4202 O O . MET A 1 516 ? 28.808 -9.649 -11.801 1.00 92.06 516 MET A O 1
ATOM 4206 N N . ILE A 1 517 ? 27.183 -9.768 -13.346 1.00 89.38 517 ILE A N 1
ATOM 4207 C CA . ILE A 1 517 ? 27.480 -8.512 -14.031 1.00 89.38 517 ILE A CA 1
ATOM 4208 C C . ILE A 1 517 ? 26.144 -7.779 -14.199 1.00 89.38 517 ILE A C 1
ATOM 4210 O O . ILE A 1 517 ? 25.213 -8.348 -14.777 1.00 89.38 517 ILE A O 1
ATOM 4214 N N . PRO A 1 518 ? 26.007 -6.549 -13.685 1.00 84.62 518 PRO A N 1
ATOM 4215 C CA . PRO A 1 518 ? 24.812 -5.750 -13.900 1.00 84.62 518 PRO A CA 1
ATOM 4216 C C . PRO A 1 518 ? 24.789 -5.243 -15.348 1.00 84.62 518 PRO A C 1
ATOM 4218 O O . PRO A 1 518 ? 25.818 -4.843 -15.889 1.00 84.62 518 PRO A O 1
ATOM 4221 N N . GLY A 1 519 ? 23.617 -5.251 -15.981 1.00 86.62 519 GLY A N 1
ATOM 4222 C CA . GLY A 1 519 ? 23.444 -4.825 -17.370 1.00 86.62 519 GLY A CA 1
ATOM 4223 C C . GLY A 1 519 ? 21.984 -4.526 -17.709 1.00 86.62 519 GLY A C 1
ATOM 4224 O O . GLY A 1 519 ? 21.112 -4.660 -16.853 1.00 86.62 519 GLY A O 1
ATOM 4225 N N . GLY A 1 520 ? 21.737 -4.088 -18.947 1.00 82.69 520 GLY A N 1
ATOM 4226 C CA . GLY A 1 520 ? 20.404 -3.720 -19.451 1.00 82.69 520 GLY A CA 1
ATOM 4227 C C . GLY A 1 520 ? 19.979 -2.266 -19.190 1.00 82.69 520 GLY A C 1
ATOM 4228 O O . GLY A 1 520 ? 18.955 -1.815 -19.677 1.00 82.69 520 GLY A O 1
ATOM 4229 N N . ALA A 1 521 ? 20.751 -1.498 -18.418 1.00 86.06 521 ALA A N 1
ATOM 4230 C CA . ALA A 1 521 ? 20.540 -0.060 -18.266 1.00 86.06 521 ALA A CA 1
ATOM 4231 C C . ALA A 1 521 ? 21.818 0.637 -17.787 1.00 86.06 521 ALA A C 1
ATOM 4233 O O . ALA A 1 521 ? 22.637 0.045 -17.081 1.00 86.06 521 ALA A O 1
ATOM 4234 N N . THR A 1 522 ? 21.954 1.922 -18.113 1.00 88.81 522 THR A N 1
ATOM 4235 C CA . THR A 1 522 ? 23.002 2.789 -17.558 1.00 88.81 522 THR A CA 1
ATOM 4236 C C . THR A 1 522 ? 22.561 3.299 -16.188 1.00 88.81 522 THR A C 1
ATOM 4238 O O . THR A 1 522 ? 21.966 4.368 -16.086 1.00 88.81 522 THR A O 1
ATOM 4241 N N . ALA A 1 523 ? 22.816 2.514 -15.143 1.00 91.25 523 ALA A N 1
ATOM 4242 C CA . ALA A 1 523 ? 22.455 2.844 -13.766 1.00 91.25 523 ALA A CA 1
ATOM 4243 C C . ALA A 1 523 ? 23.484 2.289 -12.776 1.00 91.25 523 ALA A C 1
ATOM 4245 O O . ALA A 1 523 ? 24.158 1.292 -13.053 1.00 91.25 523 ALA A O 1
ATOM 4246 N N . LYS A 1 524 ? 23.595 2.910 -11.597 1.00 92.50 524 LYS A N 1
ATOM 4247 C CA . LYS A 1 524 ? 24.467 2.400 -10.529 1.00 92.50 524 LYS A CA 1
ATOM 4248 C C . LYS A 1 524 ? 23.768 1.231 -9.810 1.00 92.50 524 LYS A C 1
ATOM 4250 O O . LYS A 1 524 ? 22.686 1.434 -9.262 1.00 92.50 524 LYS A O 1
ATOM 4255 N N . PRO A 1 525 ? 24.349 0.021 -9.770 1.00 95.38 525 PRO A N 1
ATOM 4256 C CA . PRO A 1 525 ? 23.718 -1.138 -9.140 1.00 95.38 525 PRO A CA 1
ATOM 4257 C C . PRO A 1 525 ? 23.884 -1.128 -7.612 1.00 95.38 525 PRO A C 1
ATOM 4259 O O . PRO A 1 525 ? 24.813 -0.520 -7.068 1.00 95.38 525 PRO A O 1
ATOM 4262 N N . PHE A 1 526 ? 23.018 -1.865 -6.915 1.00 97.25 526 PHE A N 1
ATOM 4263 C CA . PHE A 1 526 ? 23.302 -2.309 -5.547 1.00 97.25 526 PHE A CA 1
ATOM 4264 C C . PHE A 1 526 ? 24.195 -3.548 -5.582 1.00 97.25 526 PHE A C 1
ATOM 4266 O O . PHE A 1 526 ? 23.989 -4.430 -6.414 1.00 97.25 526 PHE A O 1
ATOM 4273 N N . VAL A 1 527 ? 25.161 -3.611 -4.669 1.00 97.19 527 VAL A N 1
ATOM 4274 C CA . VAL A 1 527 ? 26.075 -4.749 -4.509 1.00 97.19 527 VAL A CA 1
ATOM 4275 C C . VAL A 1 527 ? 25.695 -5.496 -3.238 1.00 97.19 527 VAL A C 1
ATOM 4277 O O . VAL A 1 527 ? 25.427 -4.874 -2.212 1.00 97.19 527 VAL A O 1
ATOM 4280 N N . THR A 1 528 ? 25.662 -6.818 -3.315 1.00 97.56 528 THR A N 1
ATOM 4281 C CA . THR A 1 528 ? 25.469 -7.731 -2.187 1.00 97.56 528 THR A CA 1
ATOM 4282 C C . THR A 1 528 ? 26.477 -8.877 -2.276 1.00 97.56 528 THR A C 1
ATOM 4284 O O . THR A 1 528 ? 27.219 -8.968 -3.252 1.00 97.56 528 THR A O 1
ATOM 4287 N N . HIS A 1 529 ? 26.526 -9.746 -1.271 1.00 96.88 529 HIS A N 1
ATOM 4288 C CA . HIS A 1 529 ? 27.512 -10.819 -1.179 1.00 96.88 529 HIS A CA 1
ATOM 4289 C C . HIS A 1 529 ? 26.845 -12.165 -0.888 1.00 96.88 529 HIS A C 1
ATOM 4291 O O . HIS A 1 529 ? 26.004 -12.276 0.006 1.00 96.88 529 HIS A O 1
ATOM 4297 N N . HIS A 1 530 ? 27.219 -13.198 -1.644 1.00 97.56 530 HIS A N 1
ATOM 4298 C CA . HIS A 1 530 ? 26.723 -14.556 -1.448 1.00 97.56 530 HIS A CA 1
ATOM 4299 C C . HIS A 1 530 ? 27.716 -15.378 -0.619 1.00 97.56 530 HIS A C 1
ATOM 4301 O O . HIS A 1 530 ? 28.669 -15.925 -1.169 1.00 97.56 530 HIS A O 1
ATOM 4307 N N . ASN A 1 531 ? 27.443 -15.534 0.680 1.00 97.31 531 ASN A N 1
ATOM 4308 C CA . ASN A 1 531 ? 28.367 -16.139 1.653 1.00 97.31 531 ASN A CA 1
ATOM 4309 C C . ASN A 1 531 ? 28.899 -17.530 1.256 1.00 97.31 531 ASN A C 1
ATOM 4311 O O . ASN A 1 531 ? 30.091 -17.782 1.366 1.00 97.31 531 ASN A O 1
ATOM 4315 N N . GLU A 1 532 ? 28.045 -18.441 0.776 1.00 97.25 532 GLU A N 1
ATOM 4316 C CA . GLU A 1 532 ? 28.473 -19.816 0.443 1.00 97.25 532 GLU A CA 1
ATOM 4317 C C . GLU A 1 532 ? 29.325 -19.894 -0.835 1.00 97.25 532 GLU A C 1
ATOM 4319 O O . GLU A 1 532 ? 30.172 -20.772 -0.969 1.00 97.25 532 GLU A O 1
ATOM 4324 N N . LEU A 1 533 ? 29.123 -18.964 -1.773 1.00 95.88 533 LEU A N 1
ATOM 4325 C CA . LEU A 1 533 ? 29.843 -18.936 -3.050 1.00 95.88 533 LEU A CA 1
ATOM 4326 C C . LEU A 1 533 ? 31.020 -17.953 -3.016 1.00 95.88 533 LEU A C 1
ATOM 4328 O O . LEU A 1 533 ? 31.677 -17.790 -4.043 1.00 95.88 533 LEU A O 1
ATOM 4332 N N . ASP A 1 534 ? 31.232 -17.295 -1.869 1.00 95.69 534 ASP A N 1
ATOM 4333 C CA . ASP A 1 534 ? 32.255 -16.281 -1.600 1.00 95.69 534 ASP A CA 1
ATOM 4334 C C . ASP A 1 534 ? 32.442 -15.303 -2.772 1.00 95.69 534 ASP A C 1
ATOM 4336 O O . ASP A 1 534 ? 33.528 -15.130 -3.333 1.00 95.69 534 ASP A O 1
ATOM 4340 N N . ARG A 1 535 ? 31.330 -14.711 -3.227 1.00 95.56 535 ARG A N 1
ATOM 4341 C CA . ARG A 1 535 ? 31.333 -13.797 -4.375 1.00 95.56 535 ARG A CA 1
ATOM 4342 C C . ARG A 1 535 ? 30.289 -12.703 -4.264 1.00 95.56 535 ARG A C 1
ATOM 4344 O O . ARG A 1 535 ? 29.180 -12.921 -3.771 1.00 95.56 535 ARG A O 1
ATOM 4351 N N . ASP A 1 536 ? 30.641 -11.550 -4.812 1.00 97.06 536 ASP A N 1
ATOM 4352 C CA . ASP A 1 536 ? 29.741 -10.411 -4.912 1.00 97.06 536 ASP A CA 1
ATOM 4353 C C . ASP A 1 536 ? 28.727 -10.617 -6.043 1.00 97.06 536 ASP A C 1
ATOM 4355 O O . ASP A 1 536 ? 29.043 -11.142 -7.115 1.00 97.06 536 ASP A O 1
ATOM 4359 N N . LEU A 1 537 ? 27.496 -10.188 -5.786 1.00 97.12 537 LEU A N 1
ATOM 4360 C CA . LEU A 1 537 ? 26.386 -10.174 -6.727 1.00 97.12 537 LEU A CA 1
ATOM 4361 C C . LEU A 1 537 ? 25.816 -8.762 -6.815 1.00 97.12 537 LEU A C 1
ATOM 4363 O O . LEU A 1 537 ? 25.864 -7.979 -5.867 1.00 97.12 537 LEU A O 1
ATOM 4367 N N . TYR A 1 538 ? 25.229 -8.448 -7.959 1.00 97.31 538 TYR A N 1
ATOM 4368 C CA . TYR A 1 538 ? 24.623 -7.155 -8.225 1.00 97.31 538 TYR A CA 1
ATOM 4369 C C . TYR A 1 538 ? 23.120 -7.313 -8.375 1.00 97.31 538 TYR A C 1
ATOM 4371 O O . TYR A 1 538 ? 22.655 -8.151 -9.149 1.00 97.31 538 TYR A O 1
ATOM 4379 N N . MET A 1 539 ? 22.353 -6.483 -7.675 1.00 97.75 539 MET A N 1
ATOM 4380 C CA . MET A 1 539 ? 20.912 -6.416 -7.899 1.00 97.75 539 MET A CA 1
ATOM 4381 C C . MET A 1 539 ? 20.651 -5.852 -9.298 1.00 97.75 539 MET A C 1
ATOM 4383 O O . MET A 1 539 ? 21.286 -4.875 -9.707 1.00 97.75 539 MET A O 1
ATOM 4387 N N . ARG A 1 540 ? 19.729 -6.464 -10.043 1.00 96.19 540 ARG A N 1
ATOM 4388 C CA . ARG A 1 540 ? 19.456 -6.075 -11.430 1.00 96.19 540 ARG A CA 1
ATOM 4389 C C . ARG A 1 540 ? 18.946 -4.633 -11.534 1.00 96.19 540 ARG A C 1
ATOM 4391 O O . ARG A 1 540 ? 18.085 -4.196 -10.765 1.00 96.19 540 ARG A O 1
ATOM 4398 N N . VAL A 1 541 ? 19.438 -3.926 -12.548 1.00 95.88 541 VAL A N 1
ATOM 4399 C CA . VAL A 1 541 ? 18.965 -2.584 -12.935 1.00 95.88 541 VAL A CA 1
ATOM 4400 C C . VAL A 1 541 ? 17.875 -2.643 -14.016 1.00 95.88 541 VAL A C 1
ATOM 4402 O O . VAL A 1 541 ? 17.069 -1.712 -14.110 1.00 95.88 541 VAL A O 1
ATOM 4405 N N . ALA A 1 542 ? 17.862 -3.730 -14.798 1.00 95.81 542 ALA A N 1
ATOM 4406 C CA . ALA A 1 542 ? 16.873 -4.101 -15.808 1.00 95.81 542 ALA A CA 1
ATOM 4407 C C . ALA A 1 542 ? 16.958 -5.623 -16.103 1.00 95.81 542 ALA A C 1
ATOM 4409 O O . ALA A 1 542 ? 18.044 -6.200 -15.957 1.00 95.81 542 ALA A O 1
ATOM 4410 N N . PRO A 1 543 ? 15.856 -6.285 -16.504 1.00 96.38 543 PRO A N 1
ATOM 4411 C CA . PRO A 1 543 ? 15.855 -7.681 -16.954 1.00 96.38 543 PRO A CA 1
ATOM 4412 C C . PRO A 1 543 ? 16.232 -7.874 -18.441 1.00 96.38 543 PRO A C 1
ATOM 4414 O O . PRO A 1 543 ? 16.453 -9.014 -18.852 1.00 96.38 543 PRO A O 1
ATOM 4417 N N . GLU A 1 544 ? 16.364 -6.794 -19.226 1.00 96.12 544 GLU A N 1
ATOM 4418 C CA . GLU A 1 544 ? 16.662 -6.758 -20.673 1.00 96.12 544 GLU A CA 1
ATOM 4419 C C . GLU A 1 544 ? 17.527 -7.913 -21.209 1.00 96.12 544 GLU A C 1
ATOM 4421 O O . GLU A 1 544 ? 17.131 -8.609 -22.147 1.00 96.12 544 GLU A O 1
ATOM 4426 N N . LEU A 1 545 ? 18.722 -8.124 -20.643 1.00 94.88 545 LEU A N 1
ATOM 4427 C CA . LEU A 1 545 ? 19.671 -9.104 -21.184 1.00 94.88 545 LEU A CA 1
ATOM 4428 C C . LEU A 1 545 ? 19.118 -10.533 -21.122 1.00 94.88 545 LEU A C 1
ATOM 4430 O O . LEU A 1 545 ? 19.298 -11.296 -22.069 1.00 94.88 545 LEU A O 1
ATOM 4434 N N . TYR A 1 546 ? 18.423 -10.890 -20.041 1.00 96.69 546 TYR A N 1
ATOM 4435 C CA . TYR A 1 546 ? 17.828 -12.218 -19.890 1.00 96.69 546 TYR A CA 1
ATOM 4436 C C . TYR A 1 546 ? 16.651 -12.424 -20.825 1.00 96.69 546 TYR A C 1
ATOM 4438 O O . TYR A 1 546 ? 16.555 -13.475 -21.452 1.00 96.69 546 TYR A O 1
ATOM 4446 N N . LEU A 1 547 ? 15.804 -11.411 -20.983 1.00 97.25 547 LEU A N 1
ATOM 4447 C CA . LEU A 1 547 ? 14.675 -11.498 -21.902 1.00 97.25 547 LEU A CA 1
ATOM 4448 C C . LEU A 1 547 ? 15.149 -11.678 -23.352 1.00 97.25 547 LEU A C 1
ATOM 4450 O O . LEU A 1 547 ? 14.613 -12.520 -24.067 1.00 97.25 547 LEU A O 1
ATOM 4454 N N . LYS A 1 548 ? 16.224 -10.996 -23.769 1.00 97.62 548 LYS A N 1
ATOM 4455 C CA . LYS A 1 548 ? 16.840 -11.233 -25.087 1.00 97.62 548 LYS A CA 1
ATOM 4456 C C . LYS A 1 548 ? 17.438 -12.633 -25.226 1.00 97.62 548 LYS A C 1
ATOM 4458 O O . LYS A 1 548 ? 17.308 -13.233 -26.288 1.00 97.62 548 LYS A O 1
ATOM 4463 N N . MET A 1 549 ? 18.059 -13.174 -24.176 1.00 97.31 549 MET A N 1
ATOM 4464 C CA . MET A 1 549 ? 18.543 -14.562 -24.189 1.00 97.31 549 MET A CA 1
ATOM 4465 C C . MET A 1 549 ? 17.394 -15.566 -24.383 1.00 97.31 549 MET A C 1
ATOM 4467 O O . MET A 1 549 ? 17.585 -16.574 -25.058 1.00 97.31 549 MET A O 1
ATOM 4471 N N . LEU A 1 550 ? 16.193 -15.278 -23.868 1.00 97.94 550 LEU A N 1
ATOM 4472 C CA . LEU A 1 550 ? 14.999 -16.095 -24.117 1.00 97.94 550 LEU A CA 1
ATOM 4473 C C . LEU A 1 550 ? 14.493 -15.985 -25.562 1.00 97.94 550 LEU A C 1
ATOM 4475 O O . LEU A 1 550 ? 14.121 -17.008 -26.136 1.00 97.94 550 LEU A O 1
ATOM 4479 N N . ILE A 1 551 ? 14.544 -14.791 -26.170 1.00 98.12 551 ILE A N 1
ATOM 4480 C CA . ILE A 1 551 ? 14.269 -14.627 -27.609 1.00 98.12 551 ILE A CA 1
ATOM 4481 C C . ILE A 1 551 ? 15.236 -15.490 -28.432 1.00 98.12 551 ILE A C 1
ATOM 4483 O O . ILE A 1 551 ? 14.803 -16.236 -29.304 1.00 98.12 551 ILE A O 1
ATOM 4487 N N . VAL A 1 552 ? 16.540 -15.444 -28.126 1.00 98.06 552 VAL A N 1
ATOM 4488 C CA . VAL A 1 552 ? 17.552 -16.300 -28.781 1.00 98.06 552 VAL A CA 1
ATOM 4489 C C . VAL A 1 552 ? 17.242 -17.787 -28.576 1.00 98.06 552 VAL A C 1
ATOM 4491 O O . VAL A 1 552 ? 17.453 -18.590 -29.481 1.00 98.06 552 VAL A O 1
ATOM 4494 N N . GLY A 1 553 ? 16.700 -18.154 -27.413 1.00 97.69 553 GLY A N 1
ATOM 4495 C CA . GLY A 1 553 ? 16.225 -19.503 -27.104 1.00 97.69 553 GLY A CA 1
ATOM 4496 C C . GLY A 1 553 ? 14.954 -19.939 -27.848 1.00 97.69 553 GLY A C 1
ATOM 4497 O O . GLY A 1 553 ? 14.542 -21.085 -27.687 1.00 97.69 553 GLY A O 1
ATOM 4498 N N . GLY A 1 554 ? 14.343 -19.066 -28.656 1.00 97.00 554 GLY A N 1
ATOM 4499 C CA . GLY A 1 554 ? 13.168 -19.370 -29.478 1.00 97.00 554 GLY A CA 1
ATOM 4500 C C . GLY A 1 554 ? 11.821 -19.018 -28.842 1.00 97.00 554 GLY A C 1
ATOM 4501 O O . GLY A 1 554 ? 10.788 -19.456 -29.343 1.00 97.00 554 GLY A O 1
ATOM 4502 N N . ILE A 1 555 ? 11.796 -18.253 -27.744 1.00 97.81 555 ILE A N 1
ATOM 4503 C CA . ILE A 1 555 ? 10.541 -17.725 -27.195 1.00 97.81 555 ILE A CA 1
ATOM 4504 C C . ILE A 1 555 ? 10.281 -16.351 -27.814 1.00 97.81 555 ILE A C 1
ATOM 4506 O O . ILE A 1 555 ? 10.759 -15.347 -27.304 1.00 97.81 555 ILE A O 1
ATOM 4510 N N . ASP A 1 556 ? 9.516 -16.295 -28.904 1.00 98.12 556 ASP A N 1
ATOM 4511 C CA . ASP A 1 556 ? 9.364 -15.085 -29.731 1.00 98.12 556 ASP A CA 1
ATOM 4512 C C . ASP A 1 556 ? 8.738 -13.874 -29.020 1.00 98.12 556 ASP A C 1
ATOM 4514 O O . ASP A 1 556 ? 8.925 -12.739 -29.458 1.00 98.12 556 ASP A O 1
ATOM 4518 N N . ARG A 1 557 ? 7.957 -14.077 -27.954 1.00 98.44 557 ARG A N 1
ATOM 4519 C CA . ARG A 1 557 ? 7.262 -13.004 -27.224 1.00 98.44 557 ARG A CA 1
ATOM 4520 C C . ARG A 1 557 ? 7.346 -13.250 -25.726 1.00 98.44 557 ARG A C 1
ATOM 4522 O O . ARG A 1 557 ? 6.684 -14.145 -25.208 1.00 98.44 557 ARG A O 1
ATOM 4529 N N . VAL A 1 558 ? 8.130 -12.438 -25.025 1.00 98.50 558 VAL A N 1
ATOM 4530 C CA . VAL A 1 558 ? 8.332 -12.555 -23.572 1.00 98.50 558 VAL A CA 1
ATOM 4531 C C . VAL A 1 558 ? 8.133 -11.222 -22.885 1.00 98.50 558 VAL A C 1
ATOM 4533 O O . VAL A 1 558 ? 8.470 -10.179 -23.446 1.00 98.50 558 VAL A O 1
ATOM 4536 N N . TYR A 1 559 ? 7.615 -11.247 -21.663 1.00 98.69 559 TYR A N 1
ATOM 4537 C CA . TYR A 1 559 ? 7.574 -10.068 -20.812 1.00 98.69 559 TYR A CA 1
ATOM 4538 C C . TYR A 1 559 ? 7.807 -10.409 -19.348 1.00 98.69 559 TYR A C 1
ATOM 4540 O O . TYR A 1 559 ? 7.568 -11.527 -18.905 1.00 98.69 559 TYR A O 1
ATOM 4548 N N . GLU A 1 560 ? 8.252 -9.416 -18.590 1.00 98.56 560 GLU A N 1
ATOM 4549 C CA . GLU A 1 560 ? 8.387 -9.515 -17.145 1.00 98.56 560 GLU A CA 1
ATOM 4550 C C . GLU A 1 560 ? 7.889 -8.230 -16.477 1.00 98.56 560 GLU A C 1
ATOM 4552 O O . GLU A 1 560 ? 8.310 -7.123 -16.826 1.00 98.56 560 GLU A O 1
ATOM 4557 N N . ILE A 1 561 ? 7.021 -8.382 -15.471 1.00 98.56 561 ILE A N 1
ATOM 4558 C CA . ILE A 1 561 ? 6.639 -7.313 -14.542 1.00 98.56 561 ILE A CA 1
ATOM 4559 C C . ILE A 1 561 ? 7.361 -7.551 -13.217 1.00 98.56 561 ILE A C 1
ATOM 4561 O O . ILE A 1 561 ? 6.903 -8.307 -12.362 1.00 98.56 561 ILE A O 1
ATOM 4565 N N . GLY A 1 562 ? 8.483 -6.863 -13.023 1.00 97.06 562 GLY A N 1
ATOM 4566 C CA . GLY A 1 562 ? 9.404 -7.154 -11.929 1.00 97.06 562 GLY A CA 1
ATOM 4567 C C . GLY A 1 562 ? 9.893 -5.922 -11.177 1.00 97.06 562 GLY A C 1
ATOM 4568 O O . GLY A 1 562 ? 9.689 -4.777 -11.588 1.00 97.06 562 GLY A O 1
ATOM 4569 N N . ARG A 1 563 ? 10.556 -6.160 -10.038 1.00 98.00 563 ARG A N 1
ATOM 4570 C CA . ARG A 1 563 ? 11.298 -5.121 -9.312 1.00 98.00 563 ARG A CA 1
ATOM 4571 C C . ARG A 1 563 ? 12.671 -4.917 -9.952 1.00 98.00 563 ARG A C 1
ATOM 4573 O O . ARG A 1 563 ? 13.331 -5.895 -10.301 1.00 98.00 563 ARG A O 1
ATOM 4580 N N . ASN A 1 564 ? 13.082 -3.661 -10.064 1.00 96.81 564 ASN A N 1
ATOM 4581 C CA . ASN A 1 564 ? 14.431 -3.249 -10.434 1.00 96.81 564 ASN A CA 1
ATOM 4582 C C . ASN A 1 564 ? 15.004 -2.342 -9.357 1.00 96.81 564 ASN A C 1
ATOM 4584 O O . ASN A 1 564 ? 14.249 -1.670 -8.649 1.00 96.81 564 ASN A O 1
ATOM 4588 N N . PHE A 1 565 ? 16.331 -2.333 -9.253 1.00 97.81 565 PHE A N 1
ATOM 4589 C CA . PHE A 1 565 ? 17.047 -1.674 -8.172 1.00 97.81 565 PHE A CA 1
ATOM 4590 C C . PHE A 1 565 ? 18.111 -0.739 -8.741 1.00 97.81 565 PHE A C 1
ATOM 4592 O O . PHE A 1 565 ? 18.978 -1.172 -9.498 1.00 97.81 565 PHE A O 1
ATOM 4599 N N . ARG A 1 566 ? 18.061 0.543 -8.377 1.00 96.94 566 ARG A N 1
ATOM 4600 C CA . ARG A 1 566 ? 19.040 1.555 -8.796 1.00 96.94 566 ARG A CA 1
ATOM 4601 C C . ARG A 1 566 ? 19.522 2.338 -7.585 1.00 96.94 566 ARG A C 1
ATOM 4603 O O . ARG A 1 566 ? 18.731 2.926 -6.853 1.00 96.94 566 ARG A O 1
ATOM 4610 N N . ASN A 1 567 ? 20.829 2.312 -7.362 1.00 96.44 567 ASN A N 1
ATOM 4611 C CA . ASN A 1 567 ? 21.499 2.975 -6.250 1.00 96.44 567 ASN A CA 1
ATOM 4612 C C . ASN A 1 567 ? 21.786 4.441 -6.609 1.00 96.44 567 ASN A C 1
ATOM 4614 O O . ASN A 1 567 ? 22.932 4.847 -6.813 1.00 96.44 567 ASN A O 1
ATOM 4618 N N . GLU A 1 568 ? 20.706 5.200 -6.763 1.00 94.31 568 GLU A N 1
ATOM 4619 C CA . GLU A 1 568 ? 20.677 6.598 -7.195 1.00 94.31 568 GLU A CA 1
ATOM 4620 C C . GLU A 1 568 ? 19.968 7.471 -6.142 1.00 94.31 568 GLU A C 1
ATOM 4622 O O . GLU A 1 568 ? 19.497 6.976 -5.115 1.00 94.31 568 GLU A O 1
ATOM 4627 N N . GLY A 1 569 ? 19.935 8.788 -6.366 1.00 93.75 569 GLY A N 1
ATOM 4628 C CA . GLY A 1 569 ? 19.232 9.720 -5.481 1.00 93.75 569 GLY A CA 1
ATOM 4629 C C . GLY A 1 569 ? 17.715 9.492 -5.467 1.00 93.75 569 GLY A C 1
ATOM 4630 O O . GLY A 1 569 ? 17.144 8.979 -6.426 1.00 93.75 569 GLY A O 1
ATOM 4631 N N . ILE A 1 570 ? 17.063 9.894 -4.372 1.00 95.19 570 ILE A N 1
ATOM 4632 C CA . ILE A 1 570 ? 15.604 9.814 -4.207 1.00 95.19 570 ILE A CA 1
ATOM 4633 C C . ILE A 1 570 ? 14.985 11.174 -4.539 1.00 95.19 570 ILE A C 1
ATOM 4635 O O . ILE A 1 570 ? 15.426 12.195 -4.009 1.00 95.19 570 ILE A O 1
ATOM 4639 N N . ASP A 1 571 ? 13.936 11.183 -5.360 1.00 93.38 571 ASP A N 1
ATOM 4640 C CA . ASP A 1 571 ? 13.120 12.369 -5.642 1.00 93.38 571 ASP A CA 1
ATOM 4641 C C . ASP A 1 571 ? 11.639 11.998 -5.876 1.00 93.38 571 ASP A C 1
ATOM 4643 O O . ASP A 1 571 ? 11.196 10.905 -5.529 1.00 93.38 571 ASP A O 1
ATOM 4647 N N . LEU A 1 572 ? 10.837 12.916 -6.429 1.00 90.38 572 LEU A N 1
ATOM 4648 C CA . LEU A 1 572 ? 9.402 12.703 -6.678 1.00 90.38 572 LEU A CA 1
ATOM 4649 C C . LEU A 1 572 ? 9.102 11.564 -7.671 1.00 90.38 572 LEU A C 1
ATOM 4651 O O . LEU A 1 572 ? 7.998 11.019 -7.662 1.00 90.38 572 LEU A O 1
ATOM 4655 N N . THR A 1 573 ? 10.060 11.231 -8.531 1.00 93.00 573 THR A N 1
ATOM 4656 C CA . THR A 1 573 ? 9.951 10.252 -9.621 1.00 93.00 573 THR A CA 1
ATOM 4657 C C . THR A 1 573 ? 10.933 9.084 -9.497 1.00 93.00 573 THR A C 1
ATOM 4659 O O . THR A 1 573 ? 10.761 8.084 -10.192 1.00 93.00 573 THR A O 1
ATOM 4662 N N . HIS A 1 574 ? 11.911 9.165 -8.592 1.00 94.81 574 HIS A N 1
ATOM 4663 C CA . HIS A 1 574 ? 12.943 8.153 -8.383 1.00 94.81 574 HIS A CA 1
ATOM 4664 C C . HIS A 1 574 ? 12.828 7.519 -6.997 1.00 94.81 574 HIS A C 1
ATOM 4666 O O . HIS A 1 574 ? 12.989 8.179 -5.970 1.00 94.81 574 HIS A O 1
ATOM 4672 N N . ASN A 1 575 ? 12.590 6.206 -6.982 1.00 95.62 575 ASN A N 1
ATOM 4673 C CA . ASN A 1 575 ? 12.689 5.367 -5.793 1.00 95.62 575 ASN A CA 1
ATOM 4674 C C . ASN A 1 575 ? 13.747 4.276 -6.042 1.00 95.62 575 ASN A C 1
ATOM 4676 O O . ASN A 1 575 ? 13.759 3.723 -7.147 1.00 95.62 575 ASN A O 1
ATOM 4680 N N . PRO A 1 576 ? 14.596 3.917 -5.056 1.00 96.38 576 PRO A N 1
ATOM 4681 C CA . PRO A 1 576 ? 15.705 2.984 -5.279 1.00 96.38 576 PRO A CA 1
ATOM 4682 C C . PRO A 1 576 ? 15.265 1.592 -5.726 1.00 96.38 576 PRO A C 1
ATOM 4684 O O . PRO A 1 576 ? 16.022 0.879 -6.379 1.00 96.38 576 PRO A O 1
ATOM 4687 N N . GLU A 1 577 ? 14.031 1.216 -5.396 1.00 97.50 577 GLU A N 1
ATOM 4688 C CA . GLU A 1 577 ? 13.361 0.053 -5.953 1.00 97.50 577 GLU A CA 1
ATOM 4689 C C . GLU A 1 577 ? 12.061 0.460 -6.666 1.00 97.50 577 GLU A C 1
ATOM 4691 O O . GLU A 1 577 ? 11.227 1.190 -6.128 1.00 97.50 577 GLU A O 1
ATOM 4696 N N . PHE A 1 578 ? 11.848 -0.008 -7.892 1.00 97.75 578 PHE A N 1
ATOM 4697 C CA . PHE A 1 578 ? 10.652 0.347 -8.661 1.00 97.75 578 PHE A CA 1
ATOM 4698 C C . PHE A 1 578 ? 10.205 -0.798 -9.563 1.00 97.75 578 PHE A C 1
ATOM 4700 O O . PHE A 1 578 ? 10.971 -1.701 -9.896 1.00 97.75 578 PHE A O 1
ATOM 4707 N N . THR A 1 579 ? 8.923 -0.790 -9.920 1.00 98.31 579 THR A N 1
ATOM 4708 C CA . THR A 1 579 ? 8.335 -1.815 -10.787 1.00 98.31 579 THR A CA 1
ATOM 4709 C C . THR A 1 579 ? 8.389 -1.355 -12.228 1.00 98.31 579 THR A C 1
ATOM 4711 O O . THR A 1 579 ? 7.944 -0.248 -12.526 1.00 98.31 579 THR A O 1
ATOM 4714 N N . MET A 1 580 ? 8.869 -2.226 -13.104 1.00 97.50 580 MET A N 1
ATOM 4715 C CA . MET A 1 580 ? 8.877 -2.007 -14.543 1.00 97.50 580 MET A CA 1
ATOM 4716 C C . MET A 1 580 ? 8.265 -3.219 -15.238 1.00 97.50 580 MET A C 1
ATOM 4718 O O . MET A 1 580 ? 8.408 -4.341 -14.757 1.00 97.50 580 MET A O 1
ATOM 4722 N N . CYS A 1 581 ? 7.574 -2.963 -16.344 1.00 98.12 581 CYS A N 1
ATOM 4723 C CA . CYS A 1 581 ? 7.218 -3.981 -17.319 1.00 98.12 581 CYS A CA 1
ATOM 4724 C C . CYS A 1 581 ? 8.203 -3.847 -18.479 1.00 98.12 581 CYS A C 1
ATOM 4726 O O . CYS A 1 581 ? 8.260 -2.781 -19.091 1.00 98.12 581 CYS A O 1
ATOM 4728 N N . GLU A 1 582 ? 8.955 -4.899 -18.774 1.00 98.31 582 GLU A N 1
ATOM 4729 C CA . GLU A 1 582 ? 9.741 -5.001 -20.005 1.00 98.31 582 GLU A CA 1
ATOM 4730 C C . GLU A 1 582 ? 9.206 -6.152 -20.842 1.00 98.31 582 GLU A C 1
ATOM 4732 O O . GLU A 1 582 ? 8.834 -7.188 -20.296 1.00 98.31 582 GLU A O 1
ATOM 4737 N N . PHE A 1 583 ? 9.158 -5.972 -22.159 1.00 98.31 583 PHE A N 1
ATOM 4738 C CA . PHE A 1 583 ? 8.761 -7.021 -23.085 1.00 98.31 583 PHE A CA 1
ATOM 4739 C C . PHE A 1 583 ? 9.624 -6.994 -24.343 1.00 98.31 583 PHE A C 1
ATOM 4741 O O . PHE A 1 583 ? 10.089 -5.938 -24.771 1.00 98.31 583 PHE A O 1
ATOM 4748 N N . TYR A 1 584 ? 9.817 -8.167 -24.937 1.00 98.19 584 TYR A N 1
ATOM 4749 C CA . TYR A 1 584 ? 10.550 -8.362 -26.182 1.00 98.19 584 TYR A CA 1
ATOM 4750 C C . TYR A 1 584 ? 9.696 -9.169 -27.150 1.00 98.19 584 TYR A C 1
ATOM 4752 O O . TYR A 1 584 ? 9.029 -10.124 -26.754 1.00 98.19 584 TYR A O 1
ATOM 4760 N N . MET A 1 585 ? 9.715 -8.758 -28.417 1.00 98.31 585 MET A N 1
ATOM 4761 C CA . MET A 1 585 ? 8.911 -9.331 -29.489 1.00 98.31 585 MET A CA 1
ATOM 4762 C C . MET A 1 585 ? 9.792 -9.538 -30.720 1.00 98.31 585 MET A C 1
ATOM 4764 O O . MET A 1 585 ? 10.250 -8.573 -31.331 1.00 98.31 585 MET A O 1
ATOM 4768 N N . ALA A 1 586 ? 10.051 -10.795 -31.066 1.00 98.06 586 ALA A N 1
ATOM 4769 C CA . ALA A 1 586 ? 10.760 -11.170 -32.276 1.00 98.06 586 ALA A CA 1
ATOM 4770 C C . ALA A 1 586 ? 10.003 -10.677 -33.518 1.00 98.06 586 ALA A C 1
ATOM 4772 O O . ALA A 1 586 ? 8.772 -10.600 -33.530 1.00 98.06 586 ALA A O 1
ATOM 4773 N N . TYR A 1 587 ? 10.762 -10.351 -34.566 1.00 97.50 587 TYR A N 1
ATOM 4774 C CA . TYR A 1 587 ? 10.261 -9.875 -35.863 1.00 97.50 587 TYR A CA 1
ATOM 4775 C C . TYR A 1 587 ? 9.512 -8.530 -35.849 1.00 97.50 587 TYR A C 1
ATOM 4777 O O . TYR A 1 587 ? 9.005 -8.126 -36.891 1.00 97.50 587 TYR A O 1
ATOM 4785 N N . ALA A 1 588 ? 9.463 -7.831 -34.712 1.00 97.81 588 ALA A N 1
ATOM 4786 C CA . ALA A 1 588 ? 8.909 -6.485 -34.604 1.00 97.81 588 ALA A CA 1
ATOM 4787 C C . ALA A 1 588 ? 10.012 -5.423 -34.666 1.00 97.81 588 ALA A C 1
ATOM 4789 O O . ALA A 1 588 ? 11.131 -5.638 -34.190 1.00 97.81 588 ALA A O 1
ATOM 4790 N N . ASP A 1 589 ? 9.679 -4.251 -35.202 1.00 97.62 589 ASP A N 1
ATOM 4791 C CA . ASP A 1 589 ? 10.508 -3.056 -35.073 1.00 97.62 589 ASP A CA 1
ATOM 4792 C C . ASP A 1 589 ? 9.873 -2.026 -34.121 1.00 97.62 589 ASP A C 1
ATOM 4794 O O . ASP A 1 589 ? 8.795 -2.211 -33.552 1.00 97.62 589 ASP A O 1
ATOM 4798 N N . TYR A 1 590 ? 10.554 -0.900 -33.921 1.00 96.81 590 TYR A N 1
ATOM 4799 C CA . TYR A 1 590 ? 10.068 0.149 -33.028 1.00 96.81 590 TYR A CA 1
ATOM 4800 C C . TYR A 1 590 ? 8.769 0.828 -33.516 1.00 96.81 590 TYR A C 1
ATOM 4802 O O . TYR A 1 590 ? 8.067 1.420 -32.698 1.00 96.81 590 TYR A O 1
ATOM 4810 N N . ASN A 1 591 ? 8.414 0.749 -34.805 1.00 97.38 591 ASN A N 1
ATOM 4811 C CA . ASN A 1 591 ? 7.141 1.259 -35.323 1.00 97.38 591 ASN A CA 1
ATOM 4812 C C . ASN A 1 591 ? 5.973 0.374 -34.882 1.00 97.38 591 ASN A C 1
ATOM 4814 O O . ASN A 1 591 ? 4.904 0.898 -34.557 1.00 97.38 591 ASN A O 1
ATOM 4818 N N . ASP A 1 592 ? 6.178 -0.942 -34.817 1.00 97.94 592 ASP A N 1
ATOM 4819 C CA . ASP A 1 592 ? 5.206 -1.869 -34.232 1.00 97.94 592 ASP A CA 1
ATOM 4820 C C . ASP A 1 592 ? 5.040 -1.596 -32.734 1.00 97.94 592 ASP A C 1
ATOM 4822 O O . ASP A 1 592 ? 3.917 -1.482 -32.239 1.00 97.94 592 ASP A O 1
ATOM 4826 N N . LEU A 1 593 ? 6.153 -1.371 -32.023 1.00 97.75 593 LEU A N 1
ATOM 4827 C CA . LEU A 1 593 ? 6.126 -1.014 -30.601 1.00 97.75 593 LEU A CA 1
ATOM 4828 C C . LEU A 1 593 ? 5.390 0.305 -30.333 1.00 97.75 593 LEU A C 1
ATOM 4830 O O . LEU A 1 593 ? 4.700 0.413 -29.319 1.00 97.75 593 LEU A O 1
ATOM 4834 N N . MET A 1 594 ? 5.484 1.298 -31.228 1.00 97.94 594 MET A N 1
ATOM 4835 C CA . MET A 1 594 ? 4.700 2.535 -31.105 1.00 97.94 594 MET A CA 1
ATOM 4836 C C . MET A 1 594 ? 3.196 2.262 -31.165 1.00 97.94 594 MET A C 1
ATOM 4838 O O . MET A 1 594 ? 2.468 2.794 -30.331 1.00 97.94 594 MET A O 1
ATOM 4842 N N . LYS A 1 595 ? 2.739 1.424 -32.107 1.00 97.75 595 LYS A N 1
ATOM 4843 C CA . LYS A 1 595 ? 1.319 1.050 -32.223 1.00 97.75 595 LYS A CA 1
ATOM 4844 C C . LYS A 1 595 ? 0.853 0.287 -30.985 1.00 97.75 595 LYS A C 1
ATOM 4846 O O . LYS A 1 595 ? -0.147 0.652 -30.382 1.00 97.75 595 LYS A O 1
ATOM 4851 N N . ILE A 1 596 ? 1.637 -0.700 -30.542 1.00 98.12 596 ILE A N 1
ATOM 4852 C CA . ILE A 1 596 ? 1.357 -1.468 -29.319 1.00 98.12 596 ILE A CA 1
ATOM 4853 C C . ILE A 1 596 ? 1.266 -0.545 -28.099 1.00 98.12 596 ILE A C 1
ATOM 4855 O O . ILE A 1 596 ? 0.400 -0.739 -27.252 1.00 98.12 596 ILE A O 1
ATOM 4859 N N . THR A 1 597 ? 2.139 0.460 -28.003 1.00 98.19 597 THR A N 1
ATOM 4860 C CA . THR A 1 597 ? 2.142 1.427 -26.894 1.00 98.19 597 THR A CA 1
ATOM 4861 C C . THR A 1 597 ? 0.913 2.337 -26.932 1.00 98.19 597 THR A C 1
ATOM 4863 O O . THR A 1 597 ? 0.301 2.570 -25.890 1.00 98.19 597 THR A O 1
ATOM 4866 N N . GLU A 1 598 ? 0.539 2.839 -28.113 1.00 98.19 598 GLU A N 1
ATOM 4867 C CA . GLU A 1 598 ? -0.673 3.644 -28.322 1.00 98.19 598 GLU A CA 1
ATOM 4868 C C . GLU A 1 598 ? -1.931 2.848 -27.936 1.00 98.19 598 GLU A C 1
ATOM 4870 O O . GLU A 1 598 ? -2.748 3.336 -27.151 1.00 98.19 598 GLU A O 1
ATOM 4875 N N . ASP A 1 599 ? -2.048 1.601 -28.393 1.00 98.12 599 ASP A N 1
ATOM 4876 C CA . ASP A 1 599 ? -3.177 0.714 -28.094 1.00 98.12 599 ASP A CA 1
ATOM 4877 C C . ASP A 1 599 ? -3.235 0.332 -26.604 1.00 98.12 599 ASP A C 1
ATOM 4879 O O . ASP A 1 599 ? -4.290 0.435 -25.967 1.00 98.12 599 ASP A O 1
ATOM 4883 N N . LEU A 1 600 ? -2.093 -0.037 -26.009 1.00 98.06 600 LEU A N 1
ATOM 4884 C CA . LEU A 1 600 ? -1.987 -0.403 -24.595 1.00 98.06 600 LEU A CA 1
ATOM 4885 C C . LEU A 1 600 ? -2.377 0.762 -23.680 1.00 98.06 600 LEU A C 1
ATOM 4887 O O . LEU A 1 600 ? -3.213 0.592 -22.790 1.00 98.06 600 LEU A O 1
ATOM 4891 N N . LEU A 1 601 ? -1.766 1.938 -23.864 1.00 98.06 601 LEU A N 1
ATOM 4892 C CA . LEU A 1 601 ? -1.974 3.080 -22.973 1.00 98.06 601 LEU A CA 1
ATOM 4893 C C . LEU A 1 601 ? -3.373 3.677 -23.139 1.00 98.06 601 LEU A C 1
ATOM 4895 O O . LEU A 1 601 ? -4.062 3.897 -22.140 1.00 98.06 601 LEU A O 1
ATOM 4899 N N . SER A 1 602 ? -3.824 3.892 -24.378 1.00 97.94 602 SER A N 1
ATOM 4900 C CA . SER A 1 602 ? -5.150 4.458 -24.637 1.00 97.94 602 SER A CA 1
ATOM 4901 C C . SER A 1 602 ? -6.267 3.512 -24.182 1.00 97.94 602 SER A C 1
ATOM 4903 O O . SER A 1 602 ? -7.198 3.945 -23.497 1.00 97.94 602 SER A O 1
ATOM 4905 N N . GLY A 1 603 ? -6.145 2.210 -24.469 1.00 98.19 603 GLY A N 1
ATOM 4906 C CA . GLY A 1 603 ? -7.088 1.184 -24.029 1.00 98.19 603 GLY A CA 1
ATOM 4907 C C . GLY A 1 603 ? -7.151 1.067 -22.507 1.00 98.19 603 GLY A C 1
ATOM 4908 O O . GLY A 1 603 ? -8.241 1.030 -21.933 1.00 98.19 603 GLY A O 1
ATOM 4909 N N . MET A 1 604 ? -5.997 1.104 -21.832 1.00 98.38 604 MET A N 1
ATOM 4910 C CA . MET A 1 604 ? -5.920 1.065 -20.370 1.00 98.38 604 MET A CA 1
ATOM 4911 C C . MET A 1 604 ? -6.613 2.268 -19.732 1.00 98.38 604 MET A C 1
ATOM 4913 O O . MET A 1 604 ? -7.412 2.108 -18.809 1.00 98.38 604 MET A O 1
ATOM 4917 N N . VAL A 1 605 ? -6.338 3.478 -20.225 1.00 98.06 605 VAL A N 1
ATOM 4918 C CA . VAL A 1 605 ? -6.956 4.704 -19.705 1.00 98.06 605 VAL A CA 1
ATOM 4919 C C . VAL A 1 605 ? -8.470 4.674 -19.930 1.00 98.06 605 VAL A C 1
ATOM 4921 O O . VAL A 1 605 ? -9.232 4.870 -18.978 1.00 98.06 605 VAL A O 1
ATOM 4924 N N . LYS A 1 606 ? -8.921 4.301 -21.134 1.00 97.94 606 LYS A N 1
ATOM 4925 C CA . LYS A 1 606 ? -10.348 4.152 -21.446 1.00 97.94 606 LYS A CA 1
ATOM 4926 C C . LYS A 1 606 ? -11.033 3.110 -20.560 1.00 97.94 606 LYS A C 1
ATOM 4928 O O . LYS A 1 606 ? -12.137 3.364 -20.084 1.00 97.94 606 LYS A O 1
ATOM 4933 N N . HIS A 1 607 ? -10.387 1.974 -20.301 1.00 97.69 607 HIS A N 1
ATOM 4934 C CA . HIS A 1 607 ? -10.912 0.917 -19.436 1.00 97.69 607 HIS A CA 1
ATOM 4935 C C . HIS A 1 607 ? -11.040 1.367 -17.973 1.00 97.69 607 HIS A C 1
ATOM 4937 O O . HIS A 1 607 ? -12.041 1.084 -17.319 1.00 97.69 607 HIS A O 1
ATOM 4943 N N . LEU A 1 608 ? -10.041 2.084 -17.450 1.00 96.62 608 LEU A N 1
ATOM 4944 C CA . LEU A 1 608 ? -9.983 2.462 -16.035 1.00 96.62 608 LEU A CA 1
ATOM 4945 C C . LEU A 1 608 ? -10.809 3.707 -15.686 1.00 96.62 608 LEU A C 1
ATOM 4947 O O . LEU A 1 608 ? -11.293 3.804 -14.552 1.00 96.62 608 LEU A O 1
ATOM 4951 N N . PHE A 1 609 ? -10.938 4.648 -16.624 1.00 95.25 609 PHE A N 1
ATOM 4952 C CA . PHE A 1 609 ? -11.574 5.953 -16.410 1.00 95.25 609 PHE A CA 1
ATOM 4953 C C . PHE A 1 609 ? -12.831 6.179 -17.261 1.00 95.25 609 PHE A C 1
ATOM 4955 O O . PHE A 1 609 ? -13.508 7.187 -17.083 1.00 95.25 609 PHE A O 1
ATOM 4962 N N . GLY A 1 610 ? -13.153 5.284 -18.201 1.00 96.75 610 GLY A N 1
ATOM 4963 C CA . GLY A 1 610 ? -14.282 5.448 -19.126 1.00 96.75 610 GLY A CA 1
ATOM 4964 C C . GLY A 1 610 ? -14.072 6.535 -20.191 1.00 96.75 610 GLY A C 1
ATOM 4965 O O . GLY A 1 610 ? -14.909 6.705 -21.079 1.00 96.75 610 GLY A O 1
ATOM 4966 N N . SER A 1 611 ? -12.941 7.240 -20.160 1.00 97.31 611 SER A N 1
ATOM 4967 C CA . SER A 1 611 ? -12.572 8.356 -21.035 1.00 97.31 611 SER A CA 1
ATOM 4968 C C . SER A 1 611 ? -11.098 8.250 -21.429 1.00 97.31 611 SER A C 1
ATOM 4970 O O . SER A 1 611 ? -10.334 7.606 -20.717 1.00 97.31 611 SER A O 1
ATOM 4972 N N . TYR A 1 612 ? -10.704 8.885 -22.536 1.00 97.38 612 TYR A N 1
ATOM 4973 C CA . TYR A 1 612 ? -9.294 9.093 -22.903 1.00 97.38 612 TYR A CA 1
ATOM 4974 C C . TYR A 1 612 ? -8.694 10.343 -22.241 1.00 97.38 612 TYR A C 1
ATOM 4976 O O . TYR A 1 612 ? -7.480 10.515 -22.231 1.00 97.38 612 TYR A O 1
ATOM 4984 N N . LEU A 1 613 ? -9.538 11.208 -21.673 1.00 97.38 613 LEU A N 1
ATOM 4985 C CA . LEU A 1 613 ? -9.127 12.445 -21.017 1.00 97.38 613 LEU A CA 1
ATOM 4986 C C . LEU A 1 613 ? -8.952 12.212 -19.516 1.00 97.38 613 LEU A C 1
ATOM 4988 O O . LEU A 1 613 ? -9.879 11.748 -18.847 1.00 97.38 613 LEU A O 1
ATOM 4992 N N . VAL A 1 614 ? -7.786 12.576 -18.984 1.00 96.62 614 VAL A N 1
ATOM 4993 C CA . VAL A 1 614 ? -7.453 12.457 -17.558 1.00 96.62 614 VAL A CA 1
ATOM 4994 C C . VAL A 1 614 ? -6.990 13.804 -17.020 1.00 96.62 614 VAL A C 1
ATOM 4996 O O . VAL A 1 614 ? -6.092 14.433 -17.572 1.00 96.62 614 VAL A O 1
ATOM 4999 N N . THR A 1 615 ? -7.573 14.239 -15.907 1.00 95.81 615 THR A N 1
ATOM 5000 C CA . THR A 1 615 ? -7.126 15.441 -15.197 1.00 95.81 615 THR A CA 1
ATOM 5001 C C . THR A 1 615 ? -5.903 15.129 -14.334 1.00 95.81 615 THR A C 1
ATOM 5003 O O . THR A 1 615 ? -5.916 14.191 -13.536 1.00 95.81 615 THR A O 1
ATOM 5006 N N . TYR A 1 616 ? -4.853 15.934 -14.470 1.00 95.06 616 TYR A N 1
ATOM 5007 C CA . TYR A 1 616 ? -3.596 15.817 -13.741 1.00 95.06 616 TYR A CA 1
ATOM 5008 C C . TYR A 1 616 ? -3.201 17.156 -13.114 1.00 95.06 616 TYR A C 1
ATOM 5010 O O . TYR A 1 616 ? -3.314 18.203 -13.740 1.00 95.06 616 TYR A O 1
ATOM 5018 N N . HIS A 1 617 ? -2.703 17.119 -11.880 1.00 94.62 617 HIS A N 1
ATOM 5019 C CA . HIS A 1 617 ? -2.291 18.305 -11.131 1.00 94.62 617 HIS A CA 1
ATOM 5020 C C . HIS A 1 617 ? -0.774 18.267 -10.872 1.00 94.62 617 HIS A C 1
ATOM 5022 O O . HIS A 1 617 ? -0.351 17.707 -9.856 1.00 94.62 617 HIS A O 1
ATOM 5028 N N . PRO A 1 618 ? 0.065 18.839 -11.758 1.00 91.69 618 PRO A N 1
ATOM 5029 C CA . PRO A 1 618 ? 1.525 18.755 -11.640 1.00 91.69 618 PRO A CA 1
ATOM 5030 C C . PRO A 1 618 ? 2.070 19.434 -10.377 1.00 91.69 618 PRO A C 1
ATOM 5032 O O . PRO A 1 618 ? 3.021 18.942 -9.779 1.00 91.69 618 PRO A O 1
ATOM 5035 N N . ASN A 1 619 ? 1.436 20.526 -9.941 1.00 91.44 619 ASN A N 1
ATOM 5036 C CA . ASN A 1 619 ? 1.863 21.326 -8.787 1.00 91.44 619 ASN A CA 1
ATOM 5037 C C . ASN A 1 619 ? 1.042 21.021 -7.519 1.00 91.44 619 ASN A C 1
ATOM 5039 O O . ASN A 1 619 ? 0.937 21.848 -6.616 1.00 91.44 619 ASN A O 1
ATOM 5043 N N . GLY A 1 620 ? 0.446 19.828 -7.454 1.00 89.25 620 GLY A N 1
ATOM 5044 C CA . GLY A 1 620 ? -0.407 19.400 -6.349 1.00 89.25 620 GLY A CA 1
ATOM 5045 C C . GLY A 1 620 ? -1.868 19.860 -6.471 1.00 89.25 620 GLY A C 1
ATOM 5046 O O . GLY A 1 620 ? -2.211 20.611 -7.381 1.00 89.25 620 GLY A O 1
ATOM 5047 N N . PRO A 1 621 ? -2.751 19.407 -5.561 1.00 86.94 621 PRO A N 1
ATOM 5048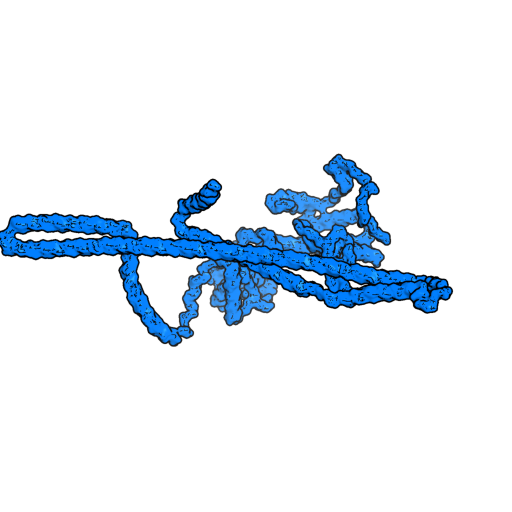 C CA . PRO A 1 621 ? -4.206 19.545 -5.709 1.00 86.94 621 PRO A CA 1
ATOM 5049 C C . PRO A 1 621 ? -4.730 20.986 -5.739 1.00 86.94 621 PRO A C 1
ATOM 5051 O O . PRO A 1 621 ? -5.804 21.227 -6.275 1.00 86.94 621 PRO A O 1
ATOM 5054 N N . GLU A 1 622 ? -3.993 21.924 -5.139 1.00 89.56 622 GLU A N 1
ATOM 5055 C CA . GLU A 1 622 ? -4.331 23.356 -5.120 1.00 89.56 622 GLU A CA 1
ATOM 5056 C C . GLU A 1 622 ? -3.799 24.101 -6.356 1.00 89.56 622 GLU A C 1
ATOM 5058 O O . GLU A 1 622 ? -4.169 25.247 -6.596 1.00 89.56 622 GLU A O 1
ATOM 5063 N N . GLY A 1 623 ? -2.922 23.462 -7.135 1.00 91.31 623 GLY A N 1
ATOM 5064 C CA . GLY A 1 623 ? -2.369 24.010 -8.365 1.00 91.31 623 GLY A CA 1
ATOM 5065 C C . GLY A 1 623 ? -3.285 23.816 -9.574 1.00 91.31 623 GLY A C 1
ATOM 5066 O O . GLY A 1 623 ? -4.288 23.099 -9.527 1.00 91.31 623 GLY A O 1
ATOM 5067 N N . GLU A 1 624 ? -2.897 24.441 -10.686 1.00 93.38 624 GLU A N 1
ATOM 5068 C CA . GLU A 1 624 ? -3.626 24.352 -11.950 1.00 93.38 624 GLU A CA 1
ATOM 5069 C C . GLU A 1 624 ? -3.747 22.901 -12.434 1.00 93.38 624 GLU A C 1
ATOM 5071 O O . GLU A 1 624 ? -2.784 22.127 -12.427 1.00 93.38 624 GLU A O 1
ATOM 5076 N N . ALA A 1 625 ? -4.962 22.543 -12.843 1.00 95.44 625 ALA A N 1
ATOM 5077 C CA . ALA A 1 625 ? -5.273 21.246 -13.409 1.00 95.44 625 ALA A CA 1
ATOM 5078 C C . ALA A 1 625 ? -4.980 21.252 -14.911 1.00 95.44 625 ALA A C 1
ATOM 5080 O O . ALA A 1 625 ? -5.475 22.102 -15.648 1.00 95.44 625 ALA A O 1
ATOM 5081 N N . VAL A 1 626 ? -4.234 20.260 -15.380 1.00 96.75 626 VAL A N 1
ATOM 5082 C CA . VAL A 1 626 ? -3.979 20.022 -16.800 1.00 96.75 626 VAL A CA 1
ATOM 5083 C C . VAL A 1 626 ? -4.797 18.815 -17.236 1.00 96.75 626 VAL A C 1
ATOM 5085 O O . VAL A 1 626 ? -4.828 17.794 -16.553 1.00 96.75 626 VAL A O 1
ATOM 5088 N N . THR A 1 627 ? -5.463 18.912 -18.383 1.00 97.06 627 THR A N 1
ATOM 5089 C CA . THR A 1 627 ? -6.122 17.752 -18.993 1.00 97.06 627 THR A CA 1
ATOM 5090 C C . THR A 1 627 ? -5.146 17.072 -19.944 1.00 97.06 627 THR A C 1
ATOM 5092 O O . THR A 1 627 ? -4.658 17.697 -20.882 1.00 97.06 627 THR A O 1
ATOM 5095 N N . ILE A 1 628 ? -4.847 15.802 -19.683 1.00 97.25 628 ILE A N 1
ATOM 5096 C CA . ILE A 1 628 ? -4.007 14.952 -20.527 1.00 97.25 628 ILE A CA 1
ATOM 5097 C C . ILE A 1 628 ? -4.925 14.115 -21.415 1.00 97.25 628 ILE A C 1
ATOM 5099 O O . ILE A 1 628 ? -5.789 13.397 -20.910 1.00 97.25 628 ILE A O 1
ATOM 5103 N N . ASP A 1 629 ? -4.726 14.213 -22.726 1.00 97.69 629 ASP A N 1
ATOM 5104 C CA . ASP A 1 629 ? -5.452 13.431 -23.723 1.00 97.69 629 ASP A CA 1
ATOM 5105 C C . ASP A 1 629 ? -4.635 12.205 -24.154 1.00 97.69 629 ASP A C 1
ATOM 5107 O O . ASP A 1 629 ? -3.532 12.338 -24.687 1.00 97.69 629 ASP A O 1
ATOM 5111 N N . PHE A 1 630 ? -5.180 11.013 -23.904 1.00 98.00 630 PHE A N 1
ATOM 5112 C CA . PHE A 1 630 ? -4.614 9.721 -24.300 1.00 98.00 630 PHE A CA 1
ATOM 5113 C C . PHE A 1 630 ? -5.226 9.173 -25.600 1.00 98.00 630 PHE A C 1
ATOM 5115 O O . PHE A 1 630 ? -5.051 7.987 -25.893 1.00 98.00 630 PHE A O 1
ATOM 5122 N N . THR A 1 631 ? -5.937 9.994 -26.378 1.00 97.81 631 THR A N 1
ATOM 5123 C CA . THR A 1 631 ? -6.471 9.610 -27.692 1.00 97.81 631 THR A CA 1
ATOM 5124 C C . THR A 1 631 ? -5.319 9.424 -28.695 1.00 97.81 631 THR A C 1
ATOM 5126 O O . THR A 1 631 ? -4.534 10.353 -28.895 1.00 97.81 631 THR A O 1
ATOM 5129 N N . PRO A 1 632 ? -5.169 8.243 -29.322 1.00 96.94 632 PRO A N 1
ATOM 5130 C CA . PRO A 1 632 ? -4.153 8.021 -30.348 1.00 96.94 632 PRO A CA 1
ATOM 5131 C C . PRO A 1 632 ? -4.534 8.697 -31.685 1.00 96.94 632 PRO A C 1
ATOM 5133 O O . PRO A 1 632 ? -5.720 8.927 -31.937 1.00 96.94 632 PRO A O 1
ATOM 5136 N N . PRO A 1 633 ? -3.565 8.979 -32.580 1.00 97.38 633 PRO A N 1
ATOM 5137 C CA . PRO A 1 633 ? -2.132 8.700 -32.449 1.00 97.38 633 PRO A CA 1
ATOM 5138 C C . PRO A 1 633 ? -1.404 9.726 -31.572 1.00 97.38 633 PRO A C 1
ATOM 5140 O O . PRO A 1 633 ? -1.751 10.908 -31.540 1.00 97.38 633 PRO A O 1
ATOM 5143 N N . TYR A 1 634 ? -0.343 9.292 -30.891 1.00 97.38 634 TYR A N 1
ATOM 5144 C CA . TYR A 1 634 ? 0.452 10.183 -30.050 1.00 97.38 634 TYR A CA 1
ATOM 5145 C C . TYR A 1 634 ? 1.393 11.046 -30.882 1.00 97.38 634 TYR A C 1
ATOM 5147 O O . TYR A 1 634 ? 1.878 10.666 -31.952 1.00 97.38 634 TYR A O 1
ATOM 5155 N N . ARG A 1 635 ? 1.683 12.244 -30.367 1.00 96.75 635 ARG A N 1
ATOM 5156 C CA . ARG A 1 635 ? 2.615 13.167 -31.009 1.00 96.75 635 ARG A CA 1
ATOM 5157 C C . ARG A 1 635 ? 4.019 12.558 -31.033 1.00 96.75 635 ARG A C 1
ATOM 5159 O O . ARG A 1 635 ? 4.636 12.366 -29.990 1.00 96.75 635 ARG A O 1
ATOM 5166 N N . LYS A 1 636 ? 4.552 12.347 -32.237 1.00 95.50 636 LYS A N 1
ATOM 5167 C CA . LYS A 1 636 ? 5.912 11.841 -32.479 1.00 95.50 636 LYS A CA 1
ATOM 5168 C C . LYS A 1 636 ? 6.832 13.010 -32.809 1.00 95.50 636 LYS A C 1
ATOM 5170 O O . LYS A 1 636 ? 6.526 13.818 -33.684 1.00 95.50 636 LYS A O 1
ATOM 5175 N N . ILE A 1 637 ? 7.950 13.111 -32.099 1.00 95.25 637 ILE A N 1
ATOM 5176 C CA . ILE A 1 637 ? 8.984 14.121 -32.342 1.00 95.25 637 ILE A CA 1
ATOM 5177 C C . ILE A 1 637 ? 10.336 13.430 -32.503 1.00 95.25 637 ILE A C 1
ATOM 5179 O O . ILE A 1 637 ? 10.652 12.494 -31.773 1.00 95.25 637 ILE A O 1
ATOM 5183 N N . SER A 1 638 ? 11.147 13.894 -33.454 1.00 93.44 638 SER A N 1
ATOM 5184 C CA . SER A 1 638 ? 12.549 13.482 -33.526 1.00 93.44 638 SER A CA 1
ATOM 5185 C C . SER A 1 638 ? 13.341 14.303 -32.519 1.00 93.44 638 SER A C 1
ATOM 5187 O O . SER A 1 638 ? 13.363 15.530 -32.614 1.00 93.44 638 SER A O 1
ATOM 5189 N N . MET A 1 639 ? 13.996 13.628 -31.572 1.00 90.31 639 MET A N 1
ATOM 5190 C CA . MET A 1 639 ? 14.799 14.275 -30.534 1.00 90.31 639 MET A CA 1
ATOM 5191 C C . MET A 1 639 ? 15.825 15.239 -31.139 1.00 90.31 639 MET A C 1
ATOM 5193 O O . MET A 1 639 ? 15.900 16.390 -30.726 1.00 90.31 639 MET A O 1
ATOM 5197 N N . TYR A 1 640 ? 16.567 14.788 -32.151 1.00 89.31 640 TYR A N 1
ATOM 5198 C CA . TYR A 1 640 ? 17.634 15.567 -32.771 1.00 89.31 640 TYR A CA 1
ATOM 5199 C C . TYR A 1 640 ? 17.101 16.865 -33.404 1.00 89.31 640 TYR A C 1
ATOM 5201 O O . TYR A 1 640 ? 17.563 17.954 -33.072 1.00 89.31 640 TYR A O 1
ATOM 5209 N N . PHE A 1 641 ? 16.076 16.771 -34.259 1.00 91.12 641 PHE A N 1
ATOM 5210 C CA . PHE A 1 641 ? 15.515 17.941 -34.947 1.00 91.12 641 PHE A CA 1
ATOM 5211 C C . PHE A 1 641 ? 14.743 18.880 -34.015 1.00 91.12 641 PHE A C 1
ATOM 5213 O O . PHE A 1 641 ? 14.821 20.098 -34.171 1.00 91.12 641 PHE A O 1
ATOM 5220 N N . GLU A 1 642 ? 14.002 18.344 -33.041 1.00 94.00 642 GLU A N 1
ATOM 5221 C CA . GLU A 1 642 ? 13.278 19.189 -32.090 1.00 94.00 642 GLU A CA 1
ATOM 5222 C C . GLU A 1 642 ? 14.254 19.921 -31.156 1.00 94.00 642 GLU A C 1
ATOM 5224 O O . GLU A 1 642 ? 14.017 21.085 -30.840 1.00 94.00 642 GLU A O 1
ATOM 5229 N N . LEU A 1 643 ? 15.385 19.306 -30.782 1.00 93.50 643 LEU A N 1
ATOM 5230 C CA . LEU A 1 643 ? 16.454 19.985 -30.042 1.00 93.50 643 LEU A CA 1
ATOM 5231 C C . LEU A 1 643 ? 17.081 21.120 -30.853 1.00 93.50 643 LEU A C 1
ATOM 5233 O O . LEU A 1 643 ? 17.187 22.226 -30.328 1.00 93.50 643 LEU A O 1
ATOM 5237 N N . GLU A 1 644 ? 17.432 20.893 -32.125 1.00 94.25 644 GLU A N 1
ATOM 5238 C CA . GLU A 1 644 ? 17.942 21.964 -33.000 1.00 94.25 644 GLU A CA 1
ATOM 5239 C C . GLU A 1 644 ? 16.971 23.146 -33.060 1.00 94.25 644 GLU A C 1
ATOM 5241 O O . GLU A 1 644 ? 17.361 24.302 -32.903 1.00 94.25 644 GLU A O 1
ATOM 5246 N N . LYS A 1 645 ? 15.680 22.846 -33.241 1.00 95.12 645 LYS A N 1
ATOM 5247 C CA . LYS A 1 645 ? 14.614 23.846 -33.311 1.00 95.12 645 LYS A CA 1
ATOM 5248 C C . LYS A 1 645 ? 14.443 24.610 -31.997 1.00 95.12 645 LYS A C 1
ATOM 5250 O O . LYS A 1 645 ? 14.237 25.819 -32.024 1.00 95.12 645 LYS A O 1
ATOM 5255 N N . LYS A 1 646 ? 14.498 23.922 -30.852 1.00 95.69 646 LYS A N 1
ATOM 5256 C CA . LYS A 1 646 ? 14.324 24.529 -29.521 1.00 95.69 646 LYS A CA 1
ATOM 5257 C C . LYS A 1 646 ? 15.528 25.355 -29.085 1.00 95.69 646 LYS A C 1
ATOM 5259 O O . LYS A 1 646 ? 15.340 26.385 -28.447 1.00 95.69 646 LYS A O 1
ATOM 5264 N N . LEU A 1 647 ? 16.734 24.908 -29.423 1.00 95.00 647 LEU A N 1
ATOM 5265 C CA . LEU A 1 647 ? 17.982 25.601 -29.104 1.00 95.00 647 LEU A CA 1
ATOM 5266 C C . LEU A 1 647 ? 18.341 26.670 -30.140 1.00 95.00 647 LEU A C 1
ATOM 5268 O O . LEU A 1 647 ? 19.191 27.510 -29.866 1.00 95.00 647 LEU A O 1
ATOM 5272 N N . ASN A 1 648 ? 17.699 26.644 -31.312 1.00 95.38 648 ASN A N 1
ATOM 5273 C CA . ASN A 1 648 ? 18.027 27.478 -32.464 1.00 95.38 648 ASN A CA 1
ATOM 5274 C C . ASN A 1 648 ? 19.503 27.342 -32.892 1.00 95.38 648 ASN A C 1
ATOM 5276 O O . ASN A 1 648 ? 20.166 28.317 -33.241 1.00 95.38 648 ASN A O 1
ATOM 5280 N N . VAL A 1 649 ? 20.025 26.114 -32.834 1.00 94.62 649 VAL A N 1
ATOM 5281 C CA . VAL A 1 649 ? 21.414 25.770 -33.169 1.00 94.62 649 VAL A CA 1
ATOM 5282 C C . VAL A 1 649 ? 21.414 24.506 -34.019 1.00 94.62 649 VAL A C 1
ATOM 5284 O O . VAL A 1 649 ? 20.657 23.575 -33.750 1.00 94.62 649 VAL A O 1
ATOM 5287 N N . LYS A 1 650 ? 22.280 24.459 -35.036 1.00 92.00 650 LYS A N 1
ATOM 5288 C CA . LYS A 1 650 ? 22.541 23.229 -35.785 1.00 92.00 650 LYS A CA 1
ATOM 5289 C C . LYS A 1 650 ? 23.467 22.325 -34.990 1.00 92.00 650 LYS A C 1
ATOM 5291 O O . LYS A 1 650 ? 24.567 22.731 -34.621 1.00 92.00 650 LYS A O 1
ATOM 5296 N N . LEU A 1 651 ? 23.002 21.114 -34.713 1.00 89.38 651 LEU A N 1
ATOM 5297 C CA . LEU A 1 651 ? 23.797 20.115 -34.021 1.00 89.38 651 LEU A CA 1
ATOM 5298 C C . LEU A 1 651 ? 24.754 19.443 -35.023 1.00 89.38 651 LEU A C 1
ATOM 5300 O O . LEU A 1 651 ? 24.451 19.393 -36.222 1.00 89.38 651 LEU A O 1
ATOM 5304 N N . PRO A 1 652 ? 25.908 18.930 -34.562 1.00 88.88 652 PRO A N 1
ATOM 5305 C CA . PRO A 1 652 ? 26.798 18.139 -35.404 1.00 88.88 652 PRO A CA 1
ATOM 5306 C C . PRO A 1 652 ? 26.085 16.879 -35.900 1.00 88.88 652 PRO A C 1
ATOM 5308 O O . PRO A 1 652 ? 25.429 16.231 -35.078 1.00 88.88 652 PRO A O 1
ATOM 5311 N N . PRO A 1 653 ? 26.251 16.487 -37.180 1.00 85.12 653 PRO A N 1
ATOM 5312 C CA . PRO A 1 653 ? 25.601 15.315 -37.752 1.00 85.12 653 PRO A CA 1
ATOM 5313 C C . PRO A 1 653 ? 25.673 14.099 -36.817 1.00 85.12 653 PRO A C 1
ATOM 5315 O O . PRO A 1 653 ? 26.729 13.858 -36.230 1.00 85.12 653 PRO A O 1
ATOM 5318 N N . PRO A 1 654 ? 24.622 13.261 -36.710 1.00 79.44 654 PRO A N 1
ATOM 5319 C CA . PRO A 1 654 ? 24.612 12.135 -35.771 1.00 79.44 654 PRO A CA 1
ATOM 5320 C C . PRO A 1 654 ? 25.816 11.188 -35.880 1.00 79.44 654 PRO A C 1
ATOM 5322 O O . PRO A 1 654 ? 26.220 10.593 -34.889 1.00 79.44 654 PRO A O 1
ATOM 5325 N N . LYS A 1 655 ? 26.413 11.071 -37.075 1.00 78.44 655 LYS A N 1
ATOM 5326 C CA . LYS A 1 655 ? 27.616 10.261 -37.338 1.00 78.44 655 LYS A CA 1
ATOM 5327 C C . LYS A 1 655 ? 28.903 10.848 -36.742 1.00 78.44 655 LYS A C 1
ATOM 5329 O O . LYS A 1 655 ? 29.870 10.121 -36.556 1.00 78.44 655 LYS A O 1
ATOM 5334 N N . GLU A 1 656 ? 28.922 12.151 -36.485 1.00 81.31 656 GLU A N 1
ATOM 5335 C CA . GLU A 1 656 ? 30.059 12.904 -35.943 1.00 81.31 656 GLU A CA 1
ATOM 5336 C C . GLU A 1 656 ? 29.939 13.127 -34.431 1.00 81.31 656 GLU A C 1
ATOM 5338 O O . GLU A 1 656 ? 30.911 13.512 -33.774 1.00 81.31 656 GLU A O 1
ATOM 5343 N N . LEU A 1 657 ? 28.767 12.845 -33.850 1.00 72.81 657 LEU A N 1
ATOM 5344 C CA . LEU A 1 657 ? 28.611 12.779 -32.406 1.00 72.81 657 LEU A CA 1
ATOM 5345 C C . LEU A 1 657 ? 29.479 11.632 -31.883 1.00 72.81 657 LEU A C 1
ATOM 5347 O O . LEU A 1 657 ? 29.207 10.457 -32.127 1.00 72.81 657 LEU A O 1
ATOM 5351 N N . LYS A 1 658 ? 30.533 11.971 -31.133 1.00 56.66 658 LYS A N 1
ATOM 5352 C CA . LYS A 1 658 ? 31.307 11.002 -30.347 1.00 56.66 658 LYS A CA 1
ATOM 5353 C C . LYS A 1 658 ? 30.445 10.510 -29.188 1.00 56.66 658 LYS A C 1
ATOM 5355 O O . LYS A 1 658 ? 30.610 10.932 -28.047 1.00 56.66 658 LYS A O 1
ATOM 5360 N N . ILE A 1 659 ? 29.497 9.635 -29.488 1.00 54.09 659 ILE A N 1
ATOM 5361 C CA . ILE A 1 659 ? 28.775 8.879 -28.477 1.00 54.09 659 ILE A CA 1
ATOM 5362 C C . ILE A 1 659 ? 29.804 7.887 -27.936 1.00 54.09 659 ILE A C 1
ATOM 5364 O O . ILE A 1 659 ? 30.297 7.041 -28.682 1.00 54.09 659 ILE A O 1
ATOM 5368 N N . GLY A 1 660 ? 30.210 8.040 -26.672 1.00 44.81 660 GLY A N 1
ATOM 5369 C CA . GLY A 1 660 ? 31.070 7.057 -26.014 1.00 44.81 660 GLY A CA 1
ATOM 5370 C C . GLY A 1 660 ? 30.494 5.663 -26.254 1.00 44.81 660 GLY A C 1
ATOM 5371 O O . GLY A 1 660 ? 29.301 5.455 -26.045 1.00 44.81 660 GLY A O 1
ATOM 5372 N N . ALA A 1 661 ? 31.315 4.758 -26.785 1.00 38.31 661 ALA A N 1
ATOM 5373 C CA . ALA A 1 661 ? 30.924 3.432 -27.241 1.00 38.31 661 ALA A CA 1
ATOM 5374 C C . ALA A 1 661 ? 30.153 2.653 -26.160 1.00 38.31 661 ALA A C 1
ATOM 5376 O O . ALA A 1 661 ? 30.753 2.005 -25.312 1.00 38.31 661 ALA A O 1
ATOM 5377 N N . PHE A 1 662 ? 28.823 2.719 -26.194 1.00 37.97 662 PHE A N 1
ATOM 5378 C CA . PHE A 1 662 ? 27.938 1.945 -25.315 1.00 37.97 662 PHE A CA 1
ATOM 5379 C C . PHE A 1 662 ? 26.736 1.343 -26.055 1.00 37.97 662 PHE A C 1
ATOM 5381 O O . PHE A 1 662 ? 25.884 0.720 -25.433 1.00 37.97 662 PHE A O 1
ATOM 5388 N N . LEU A 1 663 ? 26.691 1.459 -27.387 1.00 32.75 663 LEU A N 1
ATOM 5389 C CA . LEU A 1 663 ? 25.634 0.891 -28.231 1.00 32.75 663 LEU A CA 1
ATOM 5390 C C . LEU A 1 663 ? 26.171 -0.147 -29.229 1.00 32.75 663 LEU A C 1
ATOM 5392 O O . LEU A 1 663 ? 25.697 -0.249 -30.354 1.00 32.75 663 LEU A O 1
ATOM 5396 N N . THR A 1 664 ? 27.165 -0.929 -28.805 1.00 28.72 664 THR A N 1
ATOM 5397 C CA . THR A 1 664 ? 27.605 -2.129 -29.531 1.00 28.72 664 THR A CA 1
ATOM 5398 C C . THR A 1 664 ? 27.269 -3.336 -28.664 1.00 28.72 664 THR A C 1
ATOM 5400 O O . THR A 1 664 ? 28.104 -3.819 -27.902 1.00 28.72 664 THR A O 1
ATOM 5403 N N . ILE A 1 665 ? 26.013 -3.781 -28.711 1.00 28.41 665 ILE A N 1
ATOM 5404 C CA . ILE A 1 665 ? 25.686 -5.143 -28.285 1.00 28.41 665 ILE A CA 1
ATOM 5405 C C . ILE A 1 665 ? 26.014 -6.046 -29.473 1.00 28.41 665 ILE A C 1
ATOM 5407 O O . ILE A 1 665 ? 25.619 -5.770 -30.604 1.00 28.41 665 ILE A O 1
ATOM 5411 N N . TYR A 1 666 ? 26.826 -7.053 -29.173 1.00 32.44 666 TYR A N 1
ATOM 5412 C CA . TYR A 1 666 ? 27.279 -8.119 -30.050 1.00 32.44 666 TYR A CA 1
ATOM 5413 C C . TYR A 1 666 ? 26.095 -8.793 -30.756 1.00 32.44 666 TYR A C 1
ATOM 5415 O O . TYR A 1 666 ? 25.048 -8.999 -30.140 1.00 32.44 666 TYR A O 1
ATOM 5423 N N . VAL A 1 667 ? 26.301 -9.096 -32.041 1.00 30.44 667 VAL A N 1
ATOM 5424 C CA . VAL A 1 667 ? 25.489 -10.034 -32.833 1.00 30.44 667 VAL A CA 1
ATOM 5425 C C . VAL A 1 667 ? 25.422 -11.384 -32.132 1.00 30.44 667 VAL A C 1
ATOM 5427 O O . VAL A 1 667 ? 26.483 -11.803 -31.607 1.00 30.44 667 VAL A O 1
#